Protein AF-A0A9P8D095-F1 (afdb_monomer_lite)

Sequence (592 aa):
MMIQHQRFQLGGRVEEIEIETNTSSGKQYVLLRDVQDVFPTAARFERDGRPVRFQSDEQGHRLEPWRVSCFPDSTLQIIPARQPMPITSKSPLNNGPPSPIQQQHTLAASPMSIGEDWRDYLLQRGIRGLILVLVLSMTLMANHGISAWLWYSNAYTMVACFWKVVTMTLFVLSVVWFLMLVALFVEVVWFLWASTLVELPTLTFHNALLPLSIFSALHGIKMSMAYRKAIEQAAEQSLKGGAAAKPPRTPWGQALLSVLVMSLGGGFTTSMLLGMPPSWLGSNVVVPTYVLSFVLVHHTILYDILNDLVPPAVLDSVLIVADSSLRALSIAKLGVDGSRMRFAADSHVSSGGVSEPWFAMLFLGMVAGSGGGMWADLLKLKSHQWTFSTPSFVHTATYDMKAAFLSAFFYAASTSPQLYQLLRGDSDLDASSGKVGLLELQDAKAMTMLVMCTLMLGQRAEQTVLRLTGLDGGSVAWGKSSAFKQSTRVSKKNDDTNAQELKAMSKIDQDDEKVYHPLRRRGRQTEEPTEDEEEQEDEEEEEEEEPVKKSTRGRKKGSGKKLGSPTPSPSVSADVPLIRSTRQRRPARQEL

Foldseek 3Di:
DDFAWAWEDEPRDIDTFTWDADPPPRFIWDFVVSVCVVVVQFDWKDWPNHTFDWDDDPVRHADPVTITGGDRPTYIYGDGDPDPPPPDDDDDDDDDDDDDDDDDDDPDDDPDPDDDPVVVVCCVVVVVVVVVVVVVLVVVCVVVVVVVVVPDPDPVVVVVVVVVSVVVVVVVVVVVVVVVVVVVCCVVVLVVQLVVLLCQQQDFPDVPPGSARPLLLLLLLVLLLVLVVLLVVQQVVVVVVVPPDDSDDQDLVLSLVLSCLLSQQLQCVLCVVLVHHRVVVVDPRNSVSNSVSNCCCPVHCNVVCCPPVPPPLVSVLVSLLSLLLQLLVQLQVRQQVVQQVSVVVVCPDDDPDDDRPLVSSLVSQLSNQCRSVQVCQQQVSSYSDGDGDDRLCVVPNDLSSVLSSVLSLQLCCQQPPNNVCVVVVDPPDDPPPPDGGNDDSSSSSSVSSVSSSCSSV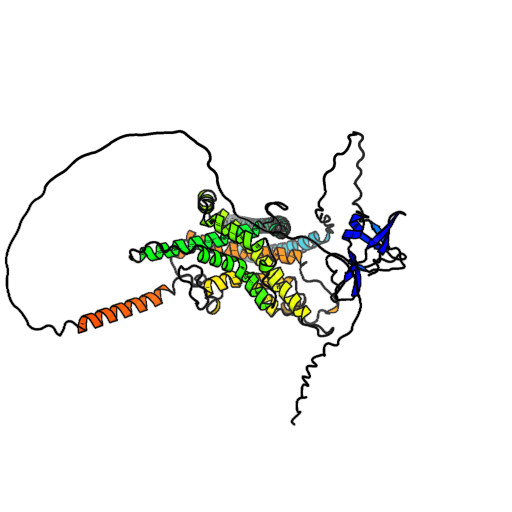VVVVVVVCCVVVVVVPDCPPPHPSPPPPPPVVVVVVVVVVVVVVVVVVVVVVPPPDDDDDDDDDDDDDDDDDDDDDDDDDDDDDDDDDDDDDDDDDDDDDDDDDDDDDDDDDDDDDDDDDDPDDDDDDDDDDDDD

Radius of gyration: 38.52 Å; chains: 1; bounding box: 120×124×110 Å

Secondary structure (DSSP, 8-state):
-PPPEEEEEETTEEEEEEPEE-TTT--EEEEHHHHHHH-TTEEEEEETTEEEPBPB-TTSPBPSSPEEEP-TT-EEEEEE--PPPP----------------------PPP----THHHHHHHHHHHHHHHHHHHHHHHHHHHHHHHHHTT---HHHHHHHHHHHHHHHHHHHHHHHHHHHHHHHHHHHHHHHHHHHHHGGG-EEETTTEEEEHHHHHHHHHHHHHHHHHHHHHHHHHHHTT---PPP---HHHHHHHHHHHHHHHHHHHHHHTTPPPGGGG-TTHHHHHHHHHHHHHHSTHHHHHHHHS-HHHHHHHHHHHHHHHHHHHIIIIIIIHHHHHHHHH----SS-PPP-HHHHHHHHHHHHHHHHHHHHHTTTTSSS------GGGTS--HHHHHHHHHHHHHHHHH-HHHHHHHHT---S-GGG----SS-HHHHHHHHHHHHHHHHHHHHHHHHHHHHTTGGGS--TTS--SSSTTHHHHHHHHHHHHHHHHHHHTTTTTSS------------------------------------------------------------------------PPPPPP--

pLDDT: mean 75.75, std 22.41, range [30.28, 98.44]

Structure (mmCIF, N/CA/C/O backbone):
data_AF-A0A9P8D095-F1
#
_entry.id   AF-A0A9P8D095-F1
#
loop_
_atom_site.group_PDB
_atom_site.id
_atom_site.type_symbol
_atom_site.label_atom_id
_atom_site.label_alt_id
_atom_site.label_comp_id
_atom_site.label_asym_id
_atom_site.label_entity_id
_atom_site.label_seq_id
_atom_site.pdbx_PDB_ins_code
_atom_site.Cartn_x
_atom_site.Cartn_y
_atom_site.Cartn_z
_atom_site.occupancy
_atom_site.B_iso_or_equiv
_atom_site.auth_seq_id
_atom_site.auth_comp_id
_atom_site.auth_asym_id
_atom_site.auth_atom_id
_atom_site.pdbx_PDB_model_num
ATOM 1 N N . MET A 1 1 ? 28.827 -40.966 -7.462 1.00 70.75 1 MET A N 1
ATOM 2 C CA . MET A 1 1 ? 29.004 -39.753 -8.287 1.00 70.75 1 MET A CA 1
ATOM 3 C C . MET A 1 1 ? 30.436 -39.295 -8.104 1.00 70.75 1 MET A C 1
ATOM 5 O O . MET A 1 1 ? 30.883 -39.277 -6.965 1.00 70.75 1 MET A O 1
ATOM 9 N N . MET A 1 2 ? 31.173 -39.030 -9.185 1.00 84.06 2 MET A N 1
ATOM 10 C CA . MET A 1 2 ? 32.476 -38.369 -9.061 1.00 84.06 2 MET A CA 1
ATOM 11 C C . MET A 1 2 ? 32.216 -36.897 -8.747 1.00 84.06 2 MET A C 1
ATOM 13 O O . MET A 1 2 ? 31.457 -36.257 -9.472 1.00 84.06 2 MET A O 1
ATOM 17 N N . ILE A 1 3 ? 32.795 -36.401 -7.657 1.00 91.56 3 ILE A N 1
ATOM 18 C CA . ILE A 1 3 ? 32.733 -34.984 -7.296 1.00 91.56 3 ILE A CA 1
ATOM 19 C C . ILE A 1 3 ? 33.602 -34.230 -8.303 1.00 91.56 3 ILE A C 1
ATOM 21 O O . ILE A 1 3 ? 34.781 -34.551 -8.468 1.00 91.56 3 ILE A O 1
ATOM 25 N N . GLN A 1 4 ? 33.005 -33.284 -9.022 1.00 96.75 4 GLN A N 1
ATOM 26 C CA . GLN A 1 4 ? 33.714 -32.433 -9.974 1.00 96.75 4 GLN A CA 1
ATOM 27 C C . GLN A 1 4 ? 34.019 -31.087 -9.319 1.00 96.75 4 GLN A C 1
ATOM 29 O O . GLN A 1 4 ? 33.228 -30.596 -8.515 1.00 96.75 4 GLN A O 1
ATOM 34 N N . HIS A 1 5 ? 35.149 -30.486 -9.692 1.00 97.81 5 HIS A N 1
ATOM 35 C CA . HIS A 1 5 ? 35.571 -29.184 -9.183 1.00 97.81 5 HIS A CA 1
ATOM 36 C C . HIS A 1 5 ? 35.877 -28.214 -10.328 1.00 97.81 5 HIS A C 1
ATOM 38 O O . HIS A 1 5 ? 36.340 -28.620 -11.394 1.00 97.81 5 HIS A O 1
ATOM 44 N N . GLN A 1 6 ? 35.632 -26.928 -10.091 1.00 98.19 6 GLN A N 1
ATOM 45 C CA . GLN A 1 6 ? 35.961 -25.817 -10.979 1.00 98.19 6 GLN A CA 1
ATOM 46 C C . GLN A 1 6 ? 37.154 -25.046 -10.408 1.00 98.19 6 GLN A C 1
ATOM 48 O O . GLN A 1 6 ? 37.150 -24.667 -9.237 1.00 98.19 6 GLN A O 1
ATOM 53 N N . ARG A 1 7 ? 38.157 -24.758 -11.244 1.00 98.38 7 ARG A N 1
ATOM 54 C CA . ARG A 1 7 ? 39.330 -23.958 -10.858 1.00 98.38 7 ARG A CA 1
ATOM 55 C C . ARG A 1 7 ? 39.041 -22.464 -10.937 1.00 98.38 7 ARG A C 1
ATOM 57 O O . ARG A 1 7 ? 38.568 -21.984 -11.972 1.00 98.38 7 ARG A O 1
ATOM 64 N N . PHE A 1 8 ? 39.402 -21.736 -9.886 1.00 98.44 8 PHE A N 1
ATOM 65 C CA . PHE A 1 8 ? 39.363 -20.276 -9.808 1.00 98.44 8 PHE A CA 1
ATOM 66 C C . PHE A 1 8 ? 40.749 -19.717 -9.477 1.00 98.44 8 PHE A C 1
ATOM 68 O O . PHE A 1 8 ? 41.471 -20.307 -8.677 1.00 98.44 8 PHE A O 1
ATOM 75 N N . GLN A 1 9 ? 41.124 -18.581 -10.072 1.00 98.25 9 GLN A N 1
ATOM 76 C CA . GLN A 1 9 ? 42.434 -17.957 -9.873 1.00 98.25 9 GLN A CA 1
ATOM 77 C C . GLN A 1 9 ? 42.339 -16.469 -9.530 1.00 98.25 9 GLN A C 1
ATOM 79 O O . GLN A 1 9 ? 41.703 -15.700 -10.249 1.00 98.25 9 GLN A O 1
ATOM 84 N N . LEU A 1 10 ? 43.054 -16.037 -8.489 1.00 97.50 10 LEU A N 1
ATOM 85 C CA . LEU A 1 10 ? 43.225 -14.627 -8.122 1.00 97.50 10 LEU A CA 1
ATOM 86 C C . LEU A 1 10 ? 44.676 -14.366 -7.706 1.00 97.50 10 LEU A C 1
ATOM 88 O O . LEU A 1 10 ? 45.178 -14.992 -6.777 1.00 97.50 10 LEU A O 1
ATOM 92 N N . GLY A 1 11 ? 45.361 -13.438 -8.381 1.00 94.38 11 GLY A N 1
ATOM 93 C CA . GLY A 1 11 ? 46.716 -13.019 -7.990 1.00 94.38 11 GLY A CA 1
ATOM 94 C C . GLY A 1 11 ? 47.750 -14.155 -7.936 1.00 94.38 11 GLY A C 1
ATOM 95 O O . GLY A 1 11 ? 48.615 -14.149 -7.070 1.00 94.38 11 GLY A O 1
ATOM 96 N N . GLY A 1 12 ? 47.635 -15.158 -8.813 1.00 95.00 12 GLY A N 1
ATOM 97 C CA . GLY A 1 12 ? 48.525 -16.326 -8.849 1.00 95.00 12 GLY A CA 1
ATOM 98 C C . GLY A 1 12 ? 48.097 -17.495 -7.954 1.00 95.00 12 GLY A C 1
ATOM 99 O O . GLY A 1 12 ? 48.547 -18.613 -8.187 1.00 95.00 12 GLY A O 1
ATOM 100 N N . ARG A 1 13 ? 47.179 -17.286 -7.001 1.00 97.69 13 ARG A N 1
ATOM 101 C CA . ARG A 1 13 ? 46.578 -18.361 -6.199 1.00 97.69 13 ARG A CA 1
ATOM 102 C C . ARG A 1 13 ? 45.468 -19.048 -6.992 1.00 97.69 13 ARG A C 1
ATOM 104 O O . ARG A 1 13 ? 44.594 -18.351 -7.504 1.00 97.69 13 ARG A O 1
ATOM 111 N N . VAL A 1 14 ? 45.503 -20.378 -7.077 1.00 98.19 14 VAL A N 1
ATOM 112 C CA . VAL A 1 14 ? 44.489 -21.215 -7.743 1.00 98.19 14 VAL A CA 1
ATOM 113 C C . VAL A 1 14 ? 43.837 -22.121 -6.704 1.00 98.19 14 VAL A C 1
ATOM 115 O O . VAL A 1 14 ? 44.554 -22.759 -5.941 1.00 98.19 14 VAL A O 1
ATOM 118 N N . GLU A 1 15 ? 42.508 -22.179 -6.684 1.00 98.31 15 GLU A N 1
ATOM 119 C CA . GLU A 1 15 ? 41.729 -23.039 -5.783 1.00 98.31 15 GLU A CA 1
ATOM 120 C C . GLU A 1 15 ? 40.637 -23.774 -6.570 1.00 98.31 15 GLU A C 1
ATOM 122 O O . GLU A 1 15 ? 40.131 -23.268 -7.578 1.00 98.31 15 GLU A O 1
ATOM 127 N N . GLU A 1 16 ? 40.288 -24.975 -6.116 1.00 98.12 16 GLU A N 1
ATOM 128 C CA . GLU A 1 16 ? 39.264 -25.837 -6.710 1.00 98.12 16 GLU A CA 1
ATOM 129 C C . GLU A 1 16 ? 38.005 -25.824 -5.834 1.00 98.12 16 GLU A C 1
ATOM 131 O O . GLU A 1 16 ? 38.077 -26.087 -4.637 1.00 98.12 16 GLU A O 1
ATOM 136 N N . ILE A 1 17 ? 36.852 -25.498 -6.424 1.00 97.81 17 ILE A N 1
ATOM 137 C CA . ILE A 1 17 ? 35.567 -25.372 -5.717 1.00 97.81 17 ILE A CA 1
ATOM 138 C C . ILE A 1 17 ? 34.575 -26.380 -6.296 1.00 97.81 17 ILE A C 1
ATOM 140 O O . ILE A 1 17 ? 34.523 -26.560 -7.514 1.00 97.81 17 ILE A O 1
ATOM 144 N N . GLU A 1 18 ? 33.824 -27.058 -5.427 1.00 97.75 18 GLU A N 1
ATOM 145 C CA . GLU A 1 18 ? 32.871 -28.108 -5.804 1.00 97.75 18 GLU A CA 1
ATOM 146 C C . GLU A 1 18 ? 31.779 -27.579 -6.749 1.00 97.75 18 GLU A C 1
ATOM 148 O O . GLU A 1 18 ? 31.277 -26.462 -6.609 1.00 97.75 18 GLU A O 1
ATOM 153 N N . ILE A 1 19 ? 31.437 -28.388 -7.752 1.00 97.62 19 ILE A N 1
ATOM 154 C CA . ILE A 1 19 ? 30.410 -28.071 -8.744 1.00 97.62 19 ILE A CA 1
ATOM 155 C C . ILE A 1 19 ? 29.076 -28.676 -8.311 1.00 97.62 19 ILE A C 1
ATOM 157 O O . ILE A 1 19 ? 28.938 -29.894 -8.183 1.00 97.62 19 ILE A O 1
ATOM 161 N N . GLU A 1 20 ? 28.049 -27.836 -8.210 1.00 96.81 20 GLU A N 1
ATOM 162 C CA . GLU A 1 20 ? 26.674 -28.282 -8.027 1.00 96.81 20 GLU A CA 1
ATOM 163 C C . GLU A 1 20 ? 26.006 -28.566 -9.378 1.00 96.81 20 GLU A C 1
ATOM 165 O O . GLU A 1 20 ? 26.212 -27.868 -10.375 1.00 96.81 20 GLU A O 1
ATOM 170 N N . THR A 1 21 ? 25.156 -29.593 -9.424 1.00 96.06 21 THR A N 1
ATOM 171 C CA . THR A 1 21 ? 24.338 -29.896 -10.605 1.00 96.06 21 THR A CA 1
ATOM 172 C C . THR A 1 21 ? 22.884 -29.584 -10.304 1.00 96.06 21 THR A C 1
ATOM 174 O O . THR A 1 21 ? 22.290 -30.159 -9.393 1.00 96.06 21 THR A O 1
ATOM 177 N N . ASN A 1 22 ? 22.284 -28.696 -11.095 1.00 92.31 22 ASN A N 1
ATOM 178 C CA . ASN A 1 22 ? 20.862 -28.423 -10.985 1.00 92.31 22 ASN A CA 1
ATOM 179 C C . ASN A 1 22 ? 20.070 -29.676 -11.387 1.00 92.31 22 ASN A C 1
ATOM 181 O O . ASN A 1 22 ? 20.106 -30.088 -12.547 1.00 92.31 22 ASN A O 1
ATOM 185 N N . THR A 1 23 ? 19.326 -30.254 -10.446 1.00 91.62 23 THR A N 1
ATOM 186 C CA . THR A 1 23 ? 18.571 -31.498 -10.649 1.00 91.62 23 THR A CA 1
ATOM 187 C C . THR A 1 23 ? 17.523 -31.402 -11.756 1.00 91.62 23 THR A C 1
ATOM 189 O O . THR A 1 23 ? 17.232 -32.412 -12.389 1.00 91.62 23 THR A O 1
ATOM 192 N N . SER A 1 24 ? 16.975 -30.212 -12.029 1.00 88.44 24 SER A N 1
ATOM 193 C CA . SER A 1 24 ? 15.930 -30.039 -13.044 1.00 88.44 24 SER A CA 1
ATOM 194 C C . SER A 1 24 ? 16.473 -29.829 -14.457 1.00 88.44 24 SER A C 1
ATOM 196 O O . SER A 1 24 ? 15.887 -30.323 -15.414 1.00 88.44 24 SER A O 1
ATOM 198 N N . SER A 1 25 ? 17.589 -29.110 -14.604 1.00 90.00 25 SER A N 1
ATOM 199 C CA . SER A 1 25 ? 18.147 -28.757 -15.922 1.00 90.00 25 SER A CA 1
ATOM 200 C C . SER A 1 25 ? 19.382 -29.564 -16.315 1.00 90.00 25 SER A C 1
ATOM 202 O O . SER A 1 25 ? 19.835 -29.457 -17.452 1.00 90.00 25 SER A O 1
ATOM 204 N N . GLY A 1 26 ? 19.975 -30.311 -15.379 1.00 94.50 26 GLY A N 1
ATOM 205 C CA . GLY A 1 26 ? 21.267 -30.976 -15.561 1.00 94.50 26 GLY A CA 1
ATOM 206 C C . GLY A 1 26 ? 22.445 -30.010 -15.732 1.00 94.50 26 GLY A C 1
ATOM 207 O O . GLY A 1 26 ? 23.571 -30.451 -15.947 1.00 94.50 26 GLY A O 1
ATOM 208 N N . LYS A 1 27 ? 22.215 -28.691 -15.649 1.00 95.06 27 LYS A N 1
ATOM 209 C CA . LYS A 1 27 ? 23.263 -27.679 -15.792 1.00 95.06 27 LYS A CA 1
ATOM 210 C C . LYS A 1 27 ? 24.110 -27.620 -14.529 1.00 95.06 27 LYS A C 1
ATOM 212 O O . LYS A 1 27 ? 23.587 -27.536 -13.417 1.00 95.06 27 LYS A O 1
ATOM 217 N N . GLN A 1 28 ? 25.416 -27.605 -14.736 1.00 97.44 28 GLN A N 1
ATOM 218 C CA . GLN A 1 28 ? 26.417 -27.482 -13.689 1.00 97.44 28 GLN A CA 1
ATOM 219 C C . GLN A 1 28 ? 26.731 -26.015 -13.392 1.00 97.44 28 GLN A C 1
ATOM 221 O O . GLN A 1 28 ? 26.826 -25.190 -14.310 1.00 97.44 28 GLN A O 1
ATOM 226 N N . TYR A 1 29 ? 26.879 -25.683 -12.114 1.00 97.81 29 TYR A N 1
ATOM 227 C CA . TYR A 1 29 ? 27.182 -24.332 -11.661 1.00 97.81 29 TYR A CA 1
ATOM 228 C C . TYR A 1 29 ? 27.986 -24.328 -10.356 1.00 97.81 29 TYR A C 1
ATOM 230 O O . TYR A 1 29 ? 28.042 -25.323 -9.643 1.00 97.81 29 TYR A O 1
ATOM 238 N N . VAL A 1 30 ? 28.581 -23.177 -10.045 1.00 97.88 30 VAL A N 1
ATOM 239 C CA . VAL A 1 30 ? 29.201 -22.879 -8.745 1.00 97.88 30 VAL A CA 1
ATOM 240 C C . VAL A 1 30 ? 28.504 -21.654 -8.160 1.00 97.88 30 VAL A C 1
ATOM 242 O O . VAL A 1 30 ? 28.246 -20.685 -8.888 1.00 97.88 30 VAL A O 1
ATOM 245 N N . LEU A 1 31 ? 28.147 -21.681 -6.876 1.00 97.94 31 LEU A N 1
ATOM 246 C CA . LEU A 1 31 ? 27.541 -20.525 -6.217 1.00 97.94 31 LEU A CA 1
ATOM 247 C C . LEU A 1 31 ? 28.602 -19.452 -5.978 1.00 97.94 31 LEU A C 1
ATOM 249 O O . LEU A 1 31 ? 29.709 -19.746 -5.538 1.00 97.94 31 LEU A O 1
ATOM 253 N N . LEU A 1 32 ? 28.257 -18.181 -6.212 1.00 97.44 32 LEU A N 1
ATOM 254 C CA . LEU A 1 32 ? 29.179 -17.077 -5.926 1.00 97.44 32 LEU A CA 1
ATOM 255 C C . LEU A 1 32 ? 29.631 -17.079 -4.458 1.00 97.44 32 LEU A C 1
ATOM 257 O O . LEU A 1 32 ? 30.779 -16.747 -4.184 1.00 97.44 32 LEU A O 1
ATOM 261 N N . ARG A 1 33 ? 28.744 -17.460 -3.533 1.00 97.44 33 ARG A N 1
ATOM 262 C CA . ARG A 1 33 ? 29.049 -17.509 -2.102 1.00 97.44 33 ARG A CA 1
ATOM 263 C C . ARG A 1 33 ? 30.204 -18.464 -1.800 1.00 97.44 33 ARG A C 1
ATOM 265 O O . ARG A 1 33 ? 31.138 -18.054 -1.127 1.00 97.44 33 ARG A O 1
ATOM 272 N N . ASP A 1 34 ? 30.195 -19.659 -2.380 1.00 97.69 34 ASP A N 1
ATOM 273 C CA . ASP A 1 34 ? 31.256 -20.651 -2.167 1.00 97.69 34 ASP A CA 1
ATOM 274 C C . ASP A 1 34 ? 32.597 -20.148 -2.724 1.00 97.69 34 ASP A C 1
ATOM 276 O O . ASP A 1 34 ? 33.656 -20.365 -2.139 1.00 97.69 34 ASP A O 1
ATOM 280 N N . VAL A 1 35 ? 32.558 -19.382 -3.824 1.00 97.94 35 VAL A N 1
ATOM 281 C CA . VAL A 1 35 ? 33.748 -18.690 -4.341 1.00 97.94 35 VAL A CA 1
ATOM 282 C C . VAL A 1 35 ? 34.215 -17.576 -3.410 1.00 97.94 35 VAL A C 1
ATOM 284 O O . VAL A 1 35 ? 35.419 -17.403 -3.231 1.00 97.94 35 VAL A O 1
ATOM 287 N N . GLN A 1 36 ? 33.291 -16.830 -2.805 1.00 97.44 36 GLN A N 1
ATOM 288 C CA . GLN A 1 36 ? 33.597 -15.762 -1.853 1.00 97.44 36 GLN A CA 1
ATOM 289 C C . GLN A 1 36 ? 34.130 -16.290 -0.517 1.00 97.44 36 GLN A C 1
ATOM 291 O O . GLN A 1 36 ? 34.958 -15.625 0.099 1.00 97.44 36 GLN A O 1
ATOM 296 N N . ASP A 1 37 ? 33.744 -17.495 -0.106 1.00 97.06 37 ASP A N 1
ATOM 297 C CA . ASP A 1 37 ? 34.281 -18.132 1.098 1.00 97.06 37 ASP A CA 1
ATOM 298 C C . ASP A 1 37 ? 35.790 -18.429 0.955 1.00 97.06 37 ASP A C 1
ATOM 300 O O . ASP A 1 37 ? 36.544 -18.326 1.924 1.00 97.06 37 ASP A O 1
ATOM 304 N N . VAL A 1 38 ? 36.260 -18.714 -0.267 1.00 97.88 38 VAL A N 1
ATOM 305 C CA . VAL A 1 38 ? 37.688 -18.928 -0.580 1.00 97.88 38 VAL A CA 1
ATOM 306 C C . VAL A 1 38 ? 38.396 -17.627 -0.987 1.00 97.88 38 VAL A C 1
ATOM 308 O O . VAL A 1 38 ? 39.544 -17.377 -0.603 1.00 97.88 38 VAL A O 1
ATOM 311 N N . PHE A 1 39 ? 37.709 -16.775 -1.750 1.00 97.25 39 PHE A N 1
ATOM 312 C CA . PHE A 1 39 ? 38.194 -15.495 -2.262 1.00 97.25 39 PHE A CA 1
ATOM 313 C C . PHE A 1 39 ? 37.211 -14.367 -1.904 1.00 97.25 39 PHE A C 1
ATOM 315 O O . PHE A 1 39 ? 36.403 -13.969 -2.746 1.00 97.25 39 PHE A O 1
ATOM 322 N N . PRO A 1 40 ? 37.304 -13.768 -0.701 1.00 96.69 40 PRO A N 1
ATOM 323 C CA . PRO A 1 40 ? 36.311 -12.806 -0.199 1.00 96.69 40 PRO A CA 1
ATOM 324 C C . PRO A 1 40 ? 36.078 -11.575 -1.079 1.00 96.69 40 PRO A C 1
ATOM 326 O O . PRO A 1 40 ? 35.037 -10.929 -1.005 1.00 96.69 40 PRO A O 1
ATOM 329 N N . THR A 1 41 ? 37.043 -11.230 -1.929 1.00 96.62 41 THR A N 1
ATOM 330 C CA . THR A 1 41 ? 36.938 -10.096 -2.850 1.00 96.62 41 THR A CA 1
ATOM 331 C C . THR A 1 41 ? 36.291 -10.455 -4.188 1.00 96.62 41 THR A C 1
ATOM 333 O O . THR A 1 41 ? 36.092 -9.556 -5.003 1.00 96.62 41 THR A O 1
ATOM 336 N N . ALA A 1 42 ? 35.950 -11.722 -4.446 1.00 96.88 42 ALA A N 1
ATOM 337 C CA . ALA A 1 42 ? 35.396 -12.168 -5.720 1.00 96.88 42 ALA A CA 1
ATOM 338 C C . ALA A 1 42 ? 34.051 -11.494 -6.030 1.00 96.88 42 ALA A C 1
ATOM 340 O O . ALA A 1 42 ? 33.096 -11.574 -5.255 1.00 96.88 42 ALA A O 1
ATOM 341 N N . ALA A 1 43 ? 33.969 -10.840 -7.191 1.00 95.94 43 ALA A N 1
ATOM 342 C CA . ALA A 1 43 ? 32.752 -10.158 -7.635 1.00 95.94 43 ALA A CA 1
ATOM 343 C C . ALA A 1 43 ? 32.380 -10.455 -9.088 1.00 95.94 43 ALA A C 1
ATOM 345 O O . ALA A 1 43 ? 31.196 -10.508 -9.428 1.00 95.94 43 ALA A O 1
ATOM 346 N N . ARG A 1 44 ? 33.374 -10.618 -9.966 1.00 96.62 44 ARG A N 1
ATOM 347 C CA . ARG A 1 44 ? 33.177 -10.990 -11.372 1.00 96.62 44 ARG A CA 1
ATOM 348 C C . ARG A 1 44 ? 34.229 -12.012 -11.785 1.00 96.62 44 ARG A C 1
ATOM 350 O O . ARG A 1 44 ? 35.247 -12.161 -11.114 1.00 96.62 44 ARG A O 1
ATOM 357 N N . PHE A 1 45 ? 33.977 -12.688 -12.898 1.00 97.81 45 PHE A N 1
ATOM 358 C CA . PHE A 1 45 ? 34.830 -13.757 -13.401 1.00 97.81 45 PHE A CA 1
ATOM 359 C C . PHE A 1 45 ? 35.153 -13.521 -14.869 1.00 97.81 45 PHE A C 1
ATOM 361 O O . PHE A 1 45 ? 34.298 -13.057 -15.625 1.00 97.81 45 PHE A O 1
ATOM 368 N N . GLU A 1 46 ? 36.365 -13.867 -15.270 1.00 98.00 46 GLU A N 1
ATOM 369 C CA . GLU A 1 46 ? 36.831 -13.868 -16.650 1.00 98.00 46 GLU A CA 1
ATOM 370 C C . GLU A 1 46 ? 37.337 -15.255 -17.040 1.00 98.00 46 GLU A C 1
ATOM 372 O O . GLU A 1 46 ? 37.877 -15.999 -16.224 1.00 98.00 46 GLU A O 1
ATOM 377 N N . ARG A 1 47 ? 37.159 -15.606 -18.310 1.00 97.50 47 ARG A N 1
ATOM 378 C CA . ARG A 1 47 ? 37.716 -16.803 -18.937 1.00 97.50 47 ARG A CA 1
ATOM 379 C C . ARG A 1 47 ? 38.376 -16.375 -20.236 1.00 97.50 47 ARG A C 1
ATOM 381 O O . ARG A 1 47 ? 37.704 -15.774 -21.073 1.00 97.50 47 ARG A O 1
ATOM 388 N N . ASP A 1 48 ? 39.670 -16.640 -20.380 1.00 96.19 48 ASP A N 1
ATOM 389 C CA . ASP A 1 48 ? 40.464 -16.251 -21.556 1.00 96.19 48 ASP A CA 1
ATOM 390 C C . ASP A 1 48 ? 40.312 -14.754 -21.909 1.00 96.19 48 ASP A C 1
ATOM 392 O O . ASP A 1 48 ? 40.103 -14.376 -23.063 1.00 96.19 48 ASP A O 1
ATOM 396 N N . GLY A 1 49 ? 40.322 -13.893 -20.882 1.00 94.81 49 GLY A N 1
ATOM 397 C CA . GLY A 1 49 ? 40.141 -12.441 -21.018 1.00 94.81 49 GLY A CA 1
ATOM 398 C C . GLY A 1 49 ? 38.718 -11.985 -21.374 1.00 94.81 49 GLY A C 1
ATOM 399 O O . GLY A 1 49 ? 38.519 -10.823 -21.724 1.00 94.81 49 GLY A O 1
ATOM 400 N N . ARG A 1 50 ? 37.712 -12.872 -21.324 1.00 96.25 50 ARG A N 1
ATOM 401 C CA . ARG A 1 50 ? 36.300 -12.535 -21.579 1.00 96.25 50 ARG A CA 1
ATOM 402 C C . ARG A 1 50 ? 35.459 -12.656 -20.307 1.00 96.25 50 ARG A C 1
ATOM 404 O O . ARG A 1 50 ? 35.550 -13.681 -19.632 1.00 96.25 50 ARG A O 1
ATOM 411 N N . PRO A 1 51 ? 34.580 -11.685 -19.997 1.00 96.38 51 PRO A N 1
ATOM 412 C CA . PRO A 1 51 ? 33.756 -11.739 -18.795 1.00 96.38 51 PRO A CA 1
ATOM 413 C C . PRO A 1 51 ? 32.732 -12.878 -18.872 1.00 96.38 51 PRO A C 1
ATOM 415 O O . PRO A 1 51 ? 31.964 -12.990 -19.832 1.00 96.38 51 PRO A O 1
ATOM 418 N N . VAL A 1 52 ? 32.685 -13.697 -17.826 1.00 97.38 52 VAL A N 1
ATOM 419 C CA . VAL A 1 52 ? 31.683 -14.746 -17.635 1.00 97.38 52 VAL A CA 1
ATOM 420 C C . VAL A 1 52 ? 30.451 -14.126 -16.981 1.00 97.38 52 VAL A C 1
ATOM 422 O O . VAL A 1 52 ? 30.527 -13.501 -15.922 1.00 97.38 52 VAL A O 1
ATOM 425 N N . ARG A 1 53 ? 29.292 -14.284 -17.623 1.00 96.56 53 ARG A N 1
ATOM 426 C CA . ARG A 1 53 ? 28.010 -13.819 -17.080 1.00 96.56 53 ARG A CA 1
ATOM 427 C C . ARG A 1 53 ? 27.482 -14.812 -16.044 1.00 96.56 53 ARG A C 1
ATOM 429 O O . ARG A 1 53 ? 27.621 -16.023 -16.215 1.00 96.56 53 ARG A O 1
ATOM 436 N N . PHE A 1 54 ? 26.827 -14.293 -15.009 1.00 97.69 54 PHE A N 1
ATOM 437 C CA . PHE A 1 54 ? 26.018 -15.118 -14.112 1.00 97.69 54 PHE A CA 1
ATOM 438 C C . PHE A 1 54 ? 24.880 -15.782 -14.888 1.00 97.69 54 PHE A C 1
ATOM 440 O O . PHE A 1 54 ? 24.353 -15.203 -15.845 1.00 97.69 54 PHE A O 1
ATOM 447 N N . GLN A 1 55 ? 24.500 -16.989 -14.472 1.00 96.50 55 GLN A N 1
ATOM 448 C CA . GLN A 1 55 ? 23.356 -17.670 -15.059 1.00 96.50 55 GLN A CA 1
ATOM 449 C C . GLN A 1 55 ? 22.108 -16.809 -14.893 1.00 96.50 55 GLN A C 1
ATOM 451 O O . GLN A 1 55 ? 21.856 -16.230 -13.834 1.00 96.50 55 GLN A O 1
ATOM 456 N N . SER A 1 56 ? 21.363 -16.708 -15.982 1.00 95.25 56 SER A N 1
ATOM 457 C CA . SER A 1 56 ? 20.091 -16.009 -16.031 1.00 95.25 56 SER A CA 1
ATOM 458 C C . SER A 1 56 ? 19.003 -17.003 -16.418 1.00 95.25 56 SER A C 1
ATOM 460 O O . SER A 1 56 ? 19.299 -18.026 -17.045 1.00 95.25 56 SER A O 1
ATOM 462 N N . ASP A 1 57 ? 17.777 -16.733 -15.996 1.00 92.06 57 ASP A N 1
ATOM 463 C CA . ASP A 1 57 ? 16.601 -17.460 -16.454 1.00 92.06 57 ASP A CA 1
ATOM 464 C C . ASP A 1 57 ? 16.324 -17.184 -17.945 1.00 92.06 57 ASP A C 1
ATOM 466 O O . ASP A 1 57 ? 17.053 -16.452 -18.624 1.00 92.06 57 ASP A O 1
ATOM 470 N N . GLU A 1 58 ? 15.278 -17.812 -18.479 1.00 90.56 58 GLU A N 1
ATOM 471 C CA . GLU A 1 58 ? 14.862 -17.637 -19.877 1.00 90.56 58 GLU A CA 1
ATOM 472 C C . GLU A 1 58 ? 14.428 -16.192 -20.180 1.00 90.56 58 GLU A C 1
ATOM 474 O O . GLU A 1 58 ? 14.458 -15.759 -21.329 1.00 90.56 58 GLU A O 1
ATOM 479 N N . GLN A 1 59 ? 14.081 -15.431 -19.142 1.00 83.19 59 GLN A N 1
ATOM 480 C CA . G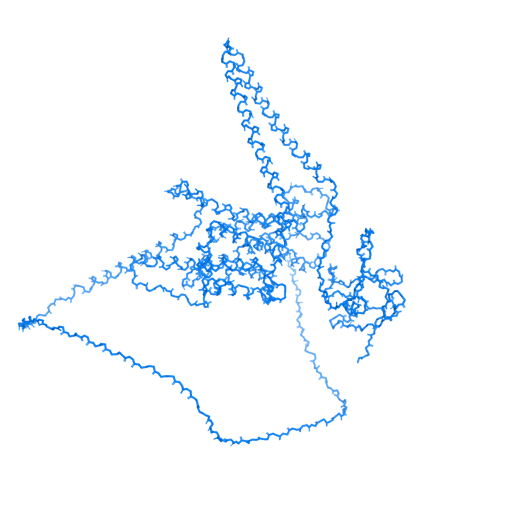LN A 1 59 ? 13.680 -14.031 -19.183 1.00 83.19 59 GLN A CA 1
ATOM 481 C C . GLN A 1 59 ? 14.877 -13.065 -19.095 1.00 83.19 59 GLN A C 1
ATOM 483 O O . GLN A 1 59 ? 14.703 -11.854 -19.222 1.00 83.19 59 GLN A O 1
ATOM 488 N N . GLY A 1 60 ? 16.100 -13.574 -18.909 1.00 89.12 60 GLY A N 1
ATOM 489 C CA . GLY A 1 60 ? 17.314 -12.768 -18.793 1.00 89.12 60 GLY A CA 1
ATOM 490 C C . GLY A 1 60 ? 17.548 -12.162 -17.405 1.00 89.12 60 GLY A C 1
ATOM 491 O O . GLY A 1 60 ? 18.489 -11.380 -17.238 1.00 89.12 60 GLY A O 1
ATOM 492 N N . HIS A 1 61 ? 16.757 -12.528 -16.396 1.00 82.56 61 HIS A N 1
ATOM 493 C CA . HIS A 1 61 ? 17.016 -12.158 -15.010 1.00 82.56 61 HIS A CA 1
ATOM 494 C C . HIS A 1 61 ? 18.061 -13.082 -14.401 1.00 82.56 61 HIS A C 1
ATOM 496 O O . HIS A 1 61 ? 18.052 -14.293 -14.606 1.00 82.56 61 HIS A O 1
ATOM 502 N N . ARG A 1 62 ? 18.971 -12.518 -13.607 1.00 91.44 62 ARG A N 1
ATOM 503 C CA . ARG A 1 62 ? 19.988 -13.310 -12.910 1.00 91.44 62 ARG A CA 1
ATOM 504 C C . ARG A 1 62 ? 19.318 -14.224 -11.890 1.00 91.44 62 ARG A C 1
ATOM 506 O O . ARG A 1 62 ? 18.514 -13.763 -11.088 1.00 91.44 62 ARG A O 1
ATOM 513 N N . LEU A 1 63 ? 19.690 -15.500 -11.899 1.00 91.44 63 LEU A N 1
ATOM 514 C CA . LEU A 1 63 ? 19.200 -16.462 -10.917 1.00 91.44 63 LEU A CA 1
ATOM 515 C C . LEU A 1 63 ? 19.799 -16.150 -9.540 1.00 91.44 63 LEU A C 1
ATOM 517 O O . LEU A 1 63 ? 21.015 -15.994 -9.427 1.00 91.44 63 LEU A O 1
ATOM 521 N N . GLU A 1 64 ? 18.961 -16.098 -8.502 1.00 89.88 64 GLU A N 1
ATOM 522 C CA . GLU A 1 64 ? 19.389 -16.006 -7.101 1.00 89.88 64 GLU A CA 1
ATOM 523 C C . GLU A 1 64 ? 19.255 -17.373 -6.398 1.00 89.88 64 GLU A C 1
ATOM 525 O O . GLU A 1 64 ? 18.259 -18.074 -6.610 1.00 89.88 64 GLU A O 1
ATOM 530 N N . PRO A 1 65 ? 20.248 -17.807 -5.592 1.00 91.88 65 PRO A N 1
ATOM 531 C CA . PRO A 1 65 ? 21.567 -17.187 -5.382 1.00 91.88 65 PRO A CA 1
ATOM 532 C C . PRO A 1 65 ? 22.403 -17.153 -6.673 1.00 91.88 65 PRO A C 1
ATOM 534 O O . PRO A 1 65 ? 22.230 -18.025 -7.522 1.00 91.88 65 PRO A O 1
ATOM 537 N N . TRP A 1 66 ? 23.278 -16.148 -6.837 1.00 94.94 66 TRP A N 1
ATOM 538 C CA . TRP A 1 66 ? 24.035 -15.937 -8.083 1.00 94.94 66 TRP A CA 1
ATOM 539 C C . TRP A 1 66 ? 24.922 -17.137 -8.417 1.00 94.94 66 TRP A C 1
ATOM 541 O O . TRP A 1 66 ? 25.741 -17.569 -7.603 1.00 94.94 66 TRP A O 1
ATOM 551 N N . ARG A 1 67 ? 24.767 -17.650 -9.641 1.00 97.56 67 ARG A N 1
ATOM 552 C CA . ARG A 1 67 ? 25.413 -18.887 -10.105 1.00 97.56 67 ARG A CA 1
ATOM 553 C C . ARG A 1 67 ? 26.358 -18.602 -11.259 1.00 97.56 67 ARG A C 1
ATOM 555 O O . ARG A 1 67 ? 25.984 -17.925 -12.220 1.00 97.56 67 ARG A O 1
ATOM 562 N N . VAL A 1 68 ? 27.566 -19.140 -11.185 1.00 97.75 68 VAL A N 1
ATOM 563 C CA . VAL A 1 68 ? 28.572 -19.087 -12.249 1.00 97.75 68 VAL A CA 1
ATOM 564 C C . VAL A 1 68 ? 28.503 -20.396 -13.028 1.00 97.75 68 VAL A C 1
ATOM 566 O O . VAL A 1 68 ? 28.437 -21.466 -12.430 1.00 97.75 68 VAL A O 1
ATOM 569 N N . SER A 1 69 ? 28.483 -20.329 -14.360 1.00 97.62 69 SER A N 1
ATOM 570 C CA . SER A 1 69 ? 28.486 -21.547 -15.185 1.00 97.62 69 SER A CA 1
ATOM 571 C C . SER A 1 69 ? 29.819 -22.287 -15.071 1.00 97.62 69 SER A C 1
ATOM 573 O O . SER A 1 69 ? 30.865 -21.649 -14.973 1.00 97.62 69 SER A O 1
ATOM 575 N N . CYS A 1 70 ? 29.770 -23.619 -15.105 1.00 97.44 70 CYS A N 1
ATOM 576 C CA . CYS A 1 70 ? 30.951 -24.474 -15.020 1.00 97.44 70 CYS A CA 1
ATOM 577 C C . CYS A 1 70 ? 31.668 -24.637 -16.376 1.00 97.44 70 CYS A C 1
ATOM 579 O O . CYS A 1 70 ? 31.025 -24.776 -17.418 1.00 97.44 70 CYS A O 1
ATOM 581 N N . PHE A 1 71 ? 33.002 -24.658 -16.344 1.00 97.50 71 PHE A N 1
ATOM 582 C CA . PHE A 1 71 ? 33.925 -24.848 -17.463 1.00 97.50 71 PHE A CA 1
ATOM 583 C C . PHE A 1 71 ? 35.065 -25.797 -17.030 1.00 97.50 71 PHE A C 1
ATOM 585 O O . PHE A 1 71 ? 36.110 -25.325 -16.577 1.00 97.50 71 PHE A O 1
ATOM 592 N N . PRO A 1 72 ? 34.882 -27.125 -17.158 1.00 91.56 72 PRO A N 1
ATOM 593 C CA . PRO A 1 72 ? 35.733 -28.131 -16.507 1.00 91.56 72 PRO A CA 1
ATOM 594 C C . PRO A 1 72 ? 37.217 -28.053 -16.897 1.00 91.56 72 PRO A C 1
ATOM 596 O O . PRO A 1 72 ? 38.083 -28.347 -16.079 1.00 91.56 72 PRO A O 1
ATOM 599 N N . ASP A 1 73 ? 37.516 -27.590 -18.111 1.00 96.00 73 ASP A N 1
ATOM 600 C CA . ASP A 1 73 ? 38.883 -27.515 -18.643 1.00 96.00 73 ASP A CA 1
ATOM 601 C C . ASP A 1 73 ? 39.488 -26.103 -18.572 1.00 96.00 73 ASP A C 1
ATOM 603 O O . ASP A 1 73 ? 40.533 -25.833 -19.163 1.00 96.00 73 ASP A O 1
ATOM 607 N N . SER A 1 74 ? 38.824 -25.159 -17.900 1.00 97.31 74 SER A N 1
ATOM 608 C CA . SER A 1 74 ? 39.248 -23.758 -17.844 1.00 97.31 74 SER A CA 1
ATOM 609 C C . SER A 1 74 ? 39.422 -23.284 -16.408 1.00 97.31 74 SER A C 1
ATOM 611 O O . SER A 1 74 ? 38.641 -23.634 -15.531 1.00 97.31 74 SER A O 1
ATOM 613 N N . THR A 1 75 ? 40.404 -22.416 -16.176 1.00 98.12 75 THR A N 1
ATOM 614 C CA . THR A 1 75 ? 40.545 -21.692 -14.908 1.00 98.12 75 THR A CA 1
ATOM 615 C C . THR A 1 75 ? 39.848 -20.342 -15.030 1.00 98.12 75 THR A C 1
ATOM 617 O O . THR A 1 75 ? 40.172 -19.558 -15.921 1.00 98.12 75 THR A O 1
ATOM 620 N N . LEU A 1 76 ? 38.889 -20.060 -14.147 1.00 98.25 76 LEU A N 1
ATOM 621 C CA . LEU A 1 76 ? 38.201 -18.770 -14.118 1.00 98.25 76 LEU A CA 1
ATOM 622 C C . LEU A 1 76 ? 39.024 -17.747 -13.334 1.00 98.25 76 LEU A C 1
ATOM 624 O O . LEU A 1 76 ? 39.292 -17.928 -12.147 1.00 98.25 76 LEU A O 1
ATOM 628 N N . GLN A 1 77 ? 39.407 -16.652 -13.983 1.00 98.38 77 GLN A N 1
ATOM 629 C CA . GLN A 1 77 ? 40.123 -15.559 -13.344 1.00 98.38 77 GLN A CA 1
ATOM 630 C C . GLN A 1 77 ? 39.143 -14.669 -12.579 1.00 98.38 77 GLN A C 1
ATOM 632 O O . GLN A 1 77 ? 38.141 -14.202 -13.120 1.00 98.38 77 GLN A O 1
ATOM 637 N N . ILE A 1 78 ? 39.415 -14.441 -11.300 1.00 97.94 78 ILE A N 1
ATOM 638 C CA . ILE A 1 78 ? 38.582 -13.611 -10.437 1.00 97.94 78 ILE A CA 1
ATOM 639 C C . ILE A 1 78 ? 38.953 -12.148 -10.654 1.00 97.94 78 ILE A C 1
ATOM 641 O O . ILE A 1 78 ? 40.110 -11.753 -10.503 1.00 97.94 78 ILE A O 1
ATOM 645 N N . ILE A 1 79 ? 37.945 -11.327 -10.934 1.00 97.06 79 ILE A N 1
ATOM 646 C CA . ILE A 1 79 ? 38.051 -9.875 -10.862 1.00 97.06 79 ILE A CA 1
ATOM 647 C C . ILE A 1 79 ? 37.538 -9.454 -9.480 1.00 97.06 79 ILE A C 1
ATOM 649 O O . ILE A 1 79 ? 36.339 -9.620 -9.196 1.00 97.06 79 ILE A O 1
ATOM 653 N N . PRO A 1 80 ? 38.407 -8.911 -8.612 1.00 95.88 80 PRO A N 1
ATOM 654 C CA . PRO A 1 80 ? 37.980 -8.463 -7.302 1.00 95.88 80 PRO A CA 1
ATOM 655 C C . PRO A 1 80 ? 37.009 -7.283 -7.427 1.00 95.88 80 PRO A C 1
ATOM 657 O O . PRO A 1 80 ? 37.128 -6.457 -8.340 1.00 95.88 80 PRO A O 1
ATOM 660 N N . ALA A 1 81 ? 36.053 -7.171 -6.501 1.00 92.25 81 ALA A N 1
ATOM 661 C CA . ALA A 1 81 ? 35.294 -5.939 -6.328 1.00 92.25 81 ALA A CA 1
ATOM 662 C C . ALA A 1 81 ? 36.296 -4.789 -6.191 1.00 92.25 81 ALA A C 1
ATOM 664 O O . ALA A 1 81 ? 37.222 -4.873 -5.381 1.00 92.25 81 ALA A O 1
ATOM 665 N N . ARG A 1 82 ? 36.136 -3.724 -6.987 1.00 85.44 82 ARG A N 1
ATOM 666 C CA . ARG A 1 82 ? 36.926 -2.507 -6.786 1.00 85.44 82 ARG A CA 1
ATOM 667 C C . ARG A 1 82 ? 36.661 -2.048 -5.358 1.00 85.44 82 ARG A C 1
ATOM 669 O O . ARG A 1 82 ? 35.564 -1.572 -5.073 1.00 85.44 82 ARG A O 1
ATOM 676 N N . GLN A 1 83 ? 37.637 -2.221 -4.469 1.00 71.19 83 GLN A N 1
ATOM 677 C CA . GLN A 1 83 ? 37.576 -1.570 -3.173 1.00 71.19 83 GLN A CA 1
ATOM 678 C C . GLN A 1 83 ? 37.506 -0.066 -3.459 1.00 71.19 83 GLN A C 1
ATOM 680 O O . GLN A 1 83 ? 38.304 0.419 -4.272 1.00 71.19 83 GLN A O 1
ATOM 685 N N . PRO A 1 84 ? 36.536 0.669 -2.890 1.00 64.94 84 PRO A N 1
ATOM 686 C CA . PRO A 1 84 ? 36.547 2.118 -2.980 1.00 64.94 84 PRO A CA 1
ATOM 687 C C . PRO A 1 84 ? 37.909 2.579 -2.463 1.00 64.94 84 PRO A C 1
ATOM 689 O O . PRO A 1 84 ? 38.281 2.265 -1.333 1.00 64.94 84 PRO A O 1
ATOM 692 N N . MET A 1 85 ? 38.691 3.219 -3.336 1.00 52.59 85 MET A N 1
ATOM 693 C CA . MET A 1 85 ? 40.033 3.681 -2.998 1.00 52.59 85 MET A CA 1
ATOM 694 C C . MET A 1 85 ? 39.931 4.523 -1.722 1.00 52.59 85 MET A C 1
ATOM 696 O O . MET A 1 85 ? 39.176 5.500 -1.722 1.00 52.59 85 MET A O 1
ATOM 700 N N . PRO A 1 86 ? 40.635 4.167 -0.635 1.00 49.88 86 PRO A N 1
ATOM 701 C CA . PRO A 1 86 ? 40.681 5.026 0.531 1.00 49.88 86 PRO A CA 1
ATOM 702 C C . PRO A 1 86 ? 41.289 6.361 0.096 1.00 49.88 86 PRO A C 1
ATOM 704 O O . PRO A 1 86 ? 42.383 6.409 -0.465 1.00 49.88 86 PRO A O 1
ATOM 707 N N . ILE A 1 87 ? 40.549 7.450 0.302 1.00 46.47 87 ILE A N 1
ATOM 708 C CA . ILE A 1 87 ? 41.041 8.809 0.085 1.00 46.47 87 ILE A CA 1
ATOM 709 C C . ILE A 1 87 ? 42.084 9.065 1.176 1.00 46.47 87 ILE A C 1
ATOM 711 O O . ILE A 1 87 ? 41.753 9.409 2.307 1.00 46.47 87 ILE A O 1
ATOM 715 N N . THR A 1 88 ? 43.356 8.825 0.866 1.00 44.69 88 THR A N 1
ATOM 716 C CA . THR A 1 88 ? 44.452 8.978 1.824 1.00 44.69 88 THR A CA 1
ATOM 717 C C . THR A 1 88 ? 44.827 10.455 1.970 1.00 44.69 88 THR A C 1
ATOM 719 O O . THR A 1 88 ? 45.722 10.956 1.288 1.00 44.69 88 THR A O 1
ATOM 722 N N . SER A 1 89 ? 44.175 11.171 2.890 1.00 41.09 89 SER A N 1
ATOM 723 C CA . SER A 1 89 ? 44.747 12.387 3.480 1.00 41.09 89 SER A CA 1
ATOM 724 C C . SER A 1 89 ? 45.845 11.978 4.467 1.00 41.09 89 SER A C 1
ATOM 726 O O . SER A 1 89 ? 45.579 11.305 5.462 1.00 41.09 89 SER A O 1
ATOM 728 N N . LYS A 1 90 ? 47.094 12.349 4.182 1.00 42.88 90 LYS A N 1
ATOM 729 C CA . LYS A 1 90 ? 48.256 12.067 5.037 1.00 42.88 90 LYS A CA 1
ATOM 730 C C . LYS A 1 90 ? 48.148 12.792 6.390 1.00 42.88 90 LYS A C 1
ATOM 732 O O . LYS A 1 90 ? 48.068 14.017 6.412 1.00 42.88 90 LYS A O 1
ATOM 737 N N . SER A 1 91 ? 48.261 12.057 7.498 1.00 33.12 91 SER A N 1
ATOM 738 C CA . SER A 1 91 ? 48.938 12.476 8.745 1.00 33.12 91 SER A CA 1
ATOM 739 C C . SER A 1 91 ? 49.267 11.247 9.618 1.00 33.12 91 SER A C 1
ATOM 741 O O . SER A 1 91 ? 48.622 10.213 9.445 1.00 33.12 91 SER A O 1
ATOM 743 N N . PRO A 1 92 ? 50.316 11.297 10.467 1.00 50.66 92 PRO A N 1
ATOM 744 C CA . PRO A 1 92 ? 51.078 10.107 10.845 1.00 50.66 92 PRO A CA 1
ATOM 745 C C . PRO A 1 92 ? 50.741 9.505 12.223 1.00 50.66 92 PRO A C 1
ATOM 747 O O . PRO A 1 92 ? 50.413 10.219 13.162 1.00 50.66 92 PRO A O 1
ATOM 750 N N . LEU A 1 93 ? 50.967 8.184 12.293 1.00 47.06 93 LEU A N 1
ATOM 751 C CA . LEU A 1 93 ? 51.257 7.302 13.439 1.00 47.06 93 LEU A CA 1
ATOM 752 C C . LEU A 1 93 ? 50.292 7.267 14.642 1.00 47.06 93 LEU A C 1
ATOM 754 O O . LEU A 1 93 ? 50.325 8.148 15.492 1.00 47.06 93 LEU A O 1
ATOM 758 N N . ASN A 1 94 ? 49.653 6.106 14.851 1.00 36.69 94 ASN A N 1
ATOM 759 C CA . ASN A 1 94 ? 49.842 5.359 16.103 1.00 36.69 94 ASN A CA 1
ATOM 760 C C . ASN A 1 94 ? 49.505 3.860 15.947 1.00 36.69 94 ASN A C 1
ATOM 762 O O . ASN A 1 94 ? 48.537 3.504 15.279 1.00 36.69 94 ASN A O 1
ATOM 766 N N . ASN A 1 95 ? 50.322 2.997 16.557 1.00 51.50 95 ASN A N 1
ATOM 767 C CA . ASN A 1 95 ? 50.266 1.533 16.466 1.00 51.50 95 ASN A CA 1
ATOM 768 C C . ASN A 1 95 ? 49.452 0.922 17.623 1.00 51.50 95 ASN A C 1
ATOM 770 O O . ASN A 1 95 ? 49.709 1.238 18.782 1.00 51.50 95 ASN A O 1
ATOM 774 N N . GLY A 1 96 ? 48.559 -0.029 17.322 1.00 39.12 96 GLY A N 1
ATOM 775 C CA . GLY A 1 96 ? 47.910 -0.919 18.297 1.00 39.12 96 GLY A CA 1
ATOM 776 C C . GLY A 1 96 ? 47.286 -2.157 17.616 1.00 39.12 96 GLY A C 1
ATOM 777 O O . GLY A 1 96 ? 46.822 -2.025 16.483 1.00 39.12 96 GLY A O 1
ATOM 778 N N . PRO A 1 97 ? 47.312 -3.360 18.234 1.00 51.25 97 PRO A N 1
ATOM 779 C CA . PRO A 1 97 ? 47.011 -4.636 17.566 1.00 51.25 97 PRO A CA 1
ATOM 780 C C . PRO A 1 97 ? 45.506 -4.993 17.566 1.00 51.25 97 PRO A C 1
ATOM 782 O O . PRO A 1 97 ? 44.775 -4.534 18.446 1.00 51.25 97 PRO A O 1
ATOM 785 N N . PRO A 1 98 ? 45.017 -5.829 16.623 1.00 45.28 98 PRO A N 1
ATOM 786 C CA . PRO A 1 98 ? 43.585 -6.052 16.435 1.00 45.28 98 PRO A CA 1
ATOM 787 C C . PRO A 1 98 ? 43.050 -7.258 17.226 1.00 45.28 98 PRO A C 1
ATOM 789 O O . PRO A 1 98 ? 43.708 -8.289 17.350 1.00 45.28 98 PRO A O 1
ATOM 792 N N . SER A 1 99 ? 41.807 -7.141 17.698 1.00 33.75 99 SER A N 1
ATOM 793 C CA . SER A 1 99 ? 40.936 -8.263 18.085 1.00 33.75 99 SER A CA 1
ATOM 794 C C . SER A 1 99 ? 39.746 -8.364 17.112 1.00 33.75 99 SER A C 1
ATOM 796 O O . SER A 1 99 ? 39.425 -7.370 16.457 1.00 33.75 99 SER A O 1
ATOM 798 N N . PRO A 1 100 ? 39.105 -9.542 16.967 1.00 46.47 100 PRO A N 1
ATOM 799 C CA . PRO A 1 100 ? 38.327 -9.884 15.779 1.00 46.47 100 PRO A CA 1
ATOM 800 C C . PRO A 1 100 ? 36.815 -9.701 15.979 1.00 46.47 100 PRO A C 1
ATOM 802 O O . PRO A 1 100 ? 36.234 -10.320 16.866 1.00 46.47 100 PRO A O 1
ATOM 805 N N . ILE A 1 101 ? 36.159 -8.918 15.111 1.00 34.59 101 ILE A N 1
ATOM 806 C CA . ILE A 1 101 ? 34.693 -8.901 14.957 1.00 34.59 101 ILE A CA 1
ATOM 807 C C . ILE A 1 101 ? 34.320 -8.797 13.466 1.00 34.59 101 ILE A C 1
ATOM 809 O O . ILE A 1 101 ? 34.505 -7.770 12.821 1.00 34.59 101 ILE A O 1
ATOM 813 N N . GLN A 1 102 ? 33.841 -9.925 12.937 1.00 37.28 102 GLN A N 1
ATOM 814 C CA . GLN A 1 102 ? 32.558 -10.120 12.243 1.00 37.28 102 GLN A CA 1
ATOM 815 C C . GLN A 1 102 ? 31.949 -8.899 11.509 1.00 37.28 102 GLN A C 1
ATOM 817 O O . GLN A 1 102 ? 31.396 -8.000 12.135 1.00 37.28 102 GLN A O 1
ATOM 822 N N . GLN A 1 103 ? 31.952 -8.914 10.168 1.00 32.72 103 GLN A N 1
ATOM 823 C CA . GLN A 1 103 ? 31.240 -7.930 9.337 1.00 32.72 103 GLN A CA 1
ATOM 824 C C . GLN A 1 103 ? 30.123 -8.586 8.510 1.00 32.72 103 GLN A C 1
ATOM 826 O O . GLN A 1 103 ? 30.371 -9.414 7.637 1.00 32.72 103 GLN A O 1
ATOM 831 N N . GLN A 1 104 ? 28.882 -8.179 8.797 1.00 35.91 104 GLN A N 1
ATOM 832 C CA . GLN A 1 104 ? 27.722 -8.287 7.910 1.00 35.91 104 GLN A CA 1
ATOM 833 C C . GLN A 1 104 ? 27.768 -7.135 6.895 1.00 35.91 104 GLN A C 1
ATOM 835 O O . GLN A 1 104 ? 28.006 -5.986 7.262 1.00 35.91 104 GLN A O 1
ATOM 840 N N . HIS A 1 105 ? 27.533 -7.445 5.620 1.00 34.88 105 HIS A N 1
ATOM 841 C CA . HIS A 1 105 ? 27.521 -6.477 4.527 1.00 34.88 105 HIS A CA 1
ATOM 842 C C . HIS A 1 105 ? 26.267 -5.590 4.558 1.00 34.88 105 HIS A C 1
ATOM 844 O O . HIS A 1 105 ? 25.164 -6.040 4.252 1.00 34.88 105 HIS A O 1
ATOM 850 N N . THR A 1 106 ? 26.458 -4.305 4.850 1.00 31.83 106 THR A N 1
ATOM 851 C CA . THR A 1 106 ? 25.542 -3.214 4.500 1.00 31.83 106 THR A CA 1
ATOM 852 C C . THR A 1 106 ? 25.752 -2.859 3.023 1.00 31.83 106 THR A C 1
ATOM 854 O O . THR A 1 106 ? 26.872 -2.559 2.608 1.00 31.83 106 THR A O 1
ATOM 857 N N . LEU A 1 107 ? 24.692 -2.895 2.211 1.00 36.41 107 LEU A N 1
ATOM 858 C CA . LEU A 1 107 ? 24.700 -2.366 0.843 1.00 36.41 107 LEU A CA 1
ATOM 859 C C . LEU A 1 107 ? 24.781 -0.835 0.909 1.00 36.41 107 LEU A C 1
ATOM 861 O O . LEU A 1 107 ? 23.776 -0.164 1.125 1.00 36.41 107 LEU A O 1
ATOM 865 N N . ALA A 1 108 ? 25.982 -0.282 0.750 1.00 30.72 108 ALA A N 1
ATOM 866 C CA . ALA A 1 108 ? 26.176 1.151 0.573 1.00 30.72 108 ALA A CA 1
ATOM 867 C C . ALA A 1 108 ? 25.730 1.554 -0.842 1.00 30.72 108 ALA A C 1
ATOM 869 O O . ALA A 1 108 ? 26.343 1.149 -1.833 1.00 30.72 108 ALA A O 1
ATOM 870 N N . ALA A 1 109 ? 24.660 2.343 -0.935 1.00 34.78 109 ALA A N 1
ATOM 871 C CA . ALA A 1 109 ? 24.288 3.041 -2.157 1.00 34.78 109 ALA A CA 1
ATOM 872 C C . ALA A 1 109 ? 25.412 4.018 -2.552 1.00 34.78 109 ALA A C 1
ATOM 874 O O . ALA A 1 109 ? 25.914 4.774 -1.718 1.00 34.78 109 ALA A O 1
ATOM 875 N N . SER A 1 110 ? 25.837 3.986 -3.819 1.00 30.28 110 SER A N 1
ATOM 876 C CA . SER A 1 110 ? 26.784 4.972 -4.349 1.00 30.28 110 SER A CA 1
ATOM 877 C C . SER A 1 110 ? 26.178 6.379 -4.285 1.00 30.28 110 SER A C 1
ATOM 879 O O . SER A 1 110 ? 25.016 6.540 -4.659 1.00 30.28 110 SER A O 1
ATOM 881 N N . PRO A 1 111 ? 26.947 7.409 -3.883 1.00 36.25 111 PRO A N 1
ATOM 882 C CA . PRO A 1 111 ? 26.493 8.787 -3.981 1.00 36.25 111 PRO A CA 1
ATOM 883 C C . PRO A 1 111 ? 26.225 9.132 -5.449 1.00 36.25 111 PRO A C 1
ATOM 885 O O . PRO A 1 111 ? 27.079 8.993 -6.326 1.00 36.25 111 PRO A O 1
ATOM 888 N N . MET A 1 112 ? 24.985 9.540 -5.680 1.00 36.22 112 MET A N 1
ATOM 889 C CA . MET A 1 112 ? 24.397 9.966 -6.939 1.00 36.22 112 MET A CA 1
ATOM 890 C C . MET A 1 112 ? 25.224 11.123 -7.532 1.00 36.22 112 MET A C 1
ATOM 892 O O . MET A 1 112 ? 25.232 12.232 -7.003 1.00 36.22 112 MET A O 1
ATOM 896 N N . SER A 1 113 ? 25.935 10.878 -8.635 1.00 38.53 113 SER A N 1
ATOM 897 C CA . SER A 1 113 ? 26.515 11.939 -9.470 1.00 38.53 113 SER A CA 1
ATOM 898 C C . SER A 1 113 ? 25.394 12.547 -10.316 1.00 38.53 113 SER A C 1
ATOM 900 O O . SER A 1 113 ? 25.218 12.188 -11.479 1.00 38.53 113 SER A O 1
ATOM 902 N N . ILE A 1 114 ? 24.596 13.424 -9.706 1.00 46.38 114 ILE A N 1
ATOM 903 C CA . ILE A 1 114 ? 23.529 14.171 -10.380 1.00 46.38 114 ILE A CA 1
ATOM 904 C C . ILE A 1 114 ? 24.175 15.312 -11.170 1.00 46.38 114 ILE A C 1
ATOM 906 O O . ILE A 1 114 ? 24.646 16.289 -10.591 1.00 46.38 114 ILE A O 1
ATOM 910 N N . GLY A 1 115 ? 24.210 15.155 -12.494 1.00 41.47 115 GLY A N 1
ATOM 911 C CA . GLY A 1 115 ? 24.608 16.200 -13.433 1.00 41.47 115 GLY A CA 1
ATOM 912 C C . GLY A 1 115 ? 23.667 17.409 -13.393 1.00 41.47 115 GLY A C 1
ATOM 913 O O . GLY A 1 115 ? 22.490 17.303 -13.047 1.00 41.47 115 GLY A O 1
ATOM 914 N N . GLU A 1 116 ? 24.222 18.560 -13.748 1.00 48.75 116 GLU A N 1
ATOM 915 C CA . GLU A 1 116 ? 23.718 19.925 -13.547 1.00 48.75 116 GLU A CA 1
ATOM 916 C C . GLU A 1 116 ? 22.400 20.293 -14.280 1.00 48.75 116 GLU A C 1
ATOM 918 O O . GLU A 1 116 ? 21.877 21.384 -14.066 1.00 48.75 116 GLU A O 1
ATOM 923 N N . ASP A 1 117 ? 21.784 19.394 -15.056 1.00 59.78 117 ASP A N 1
ATOM 924 C CA . ASP A 1 117 ? 20.696 19.722 -16.004 1.00 59.78 117 ASP A CA 1
ATOM 925 C C . ASP A 1 117 ? 19.313 20.021 -15.386 1.00 59.78 117 ASP A C 1
ATOM 927 O O . ASP A 1 117 ? 18.479 20.709 -15.983 1.00 59.78 117 ASP A O 1
ATOM 931 N N . TRP A 1 118 ? 19.009 19.520 -14.187 1.00 59.84 118 TRP A N 1
ATOM 932 C CA . TRP A 1 118 ? 17.656 19.665 -13.623 1.00 59.84 118 TRP A CA 1
ATOM 933 C C . TRP A 1 118 ? 17.379 21.075 -13.081 1.00 59.84 118 TRP A C 1
ATOM 935 O O . TRP A 1 118 ? 16.232 21.532 -13.081 1.00 59.84 118 TRP A O 1
ATOM 945 N N . ARG A 1 119 ? 18.429 21.788 -12.655 1.00 55.28 119 ARG A N 1
ATOM 946 C CA . ARG A 1 119 ? 18.332 23.170 -12.163 1.00 55.28 119 ARG A CA 1
ATOM 947 C C . ARG A 1 119 ? 17.898 24.118 -13.275 1.00 55.28 119 ARG A C 1
ATOM 949 O O . ARG A 1 119 ? 17.026 24.956 -13.048 1.00 55.28 119 ARG A O 1
ATOM 956 N N . ASP A 1 120 ? 18.428 23.919 -14.476 1.00 62.31 120 ASP A N 1
ATOM 957 C CA . ASP A 1 120 ? 18.097 24.728 -15.648 1.00 62.31 120 ASP A CA 1
ATOM 958 C C . ASP A 1 120 ? 16.673 24.455 -16.139 1.00 62.31 120 ASP A C 1
ATOM 960 O O . ASP A 1 120 ? 15.940 25.385 -16.482 1.00 62.31 120 ASP A O 1
ATOM 964 N N . TYR A 1 121 ? 16.223 23.199 -16.072 1.00 55.72 121 TYR A N 1
ATOM 965 C CA . TYR A 1 121 ? 14.842 22.836 -16.394 1.00 55.72 121 TYR A CA 1
ATOM 966 C C . TYR A 1 121 ? 13.819 23.503 -15.453 1.00 55.72 121 TYR A C 1
ATOM 968 O O . TYR A 1 121 ? 12.776 23.996 -15.903 1.00 55.72 121 TYR A O 1
ATOM 976 N N . LEU A 1 122 ? 14.127 23.573 -14.152 1.00 51.56 122 LEU A N 1
ATOM 977 C CA . LEU A 1 122 ? 13.274 24.213 -13.145 1.00 51.56 122 LEU A CA 1
ATOM 978 C C . LEU A 1 122 ? 13.299 25.739 -13.232 1.00 51.56 122 LEU A C 1
ATOM 980 O O . LEU A 1 122 ? 12.232 26.361 -13.199 1.00 51.56 122 LEU A O 1
ATOM 984 N N . LEU A 1 123 ? 14.479 26.342 -13.422 1.00 63.41 123 LEU A N 1
ATOM 985 C CA . LEU A 1 123 ? 14.585 27.779 -13.673 1.00 63.41 123 LEU A CA 1
ATOM 986 C C . LEU A 1 123 ? 13.732 28.158 -14.885 1.00 63.41 123 LEU A C 1
ATOM 988 O O . LEU A 1 123 ? 12.951 29.105 -14.832 1.00 63.41 123 LEU A O 1
ATOM 992 N N . GLN A 1 124 ? 13.813 27.382 -15.965 1.00 68.50 124 GLN A N 1
ATOM 993 C CA . GLN A 1 124 ? 13.147 27.726 -17.211 1.00 68.50 124 GLN A CA 1
ATOM 994 C C . GLN A 1 124 ? 11.614 27.640 -17.121 1.00 68.5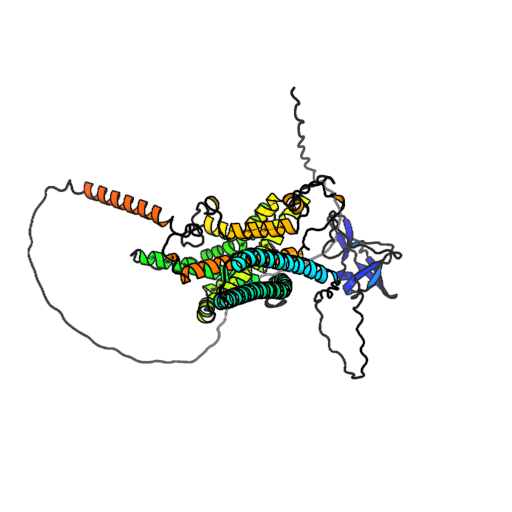0 124 GLN A C 1
ATOM 996 O O . GLN A 1 124 ? 10.927 28.494 -17.688 1.00 68.50 124 GLN A O 1
ATOM 1001 N N . ARG A 1 125 ? 11.045 26.657 -16.407 1.00 63.34 125 ARG A N 1
ATOM 1002 C CA . ARG A 1 125 ? 9.581 26.550 -16.245 1.00 63.34 125 ARG A CA 1
ATOM 1003 C C . ARG A 1 125 ? 9.023 27.490 -15.177 1.00 63.34 125 ARG A C 1
ATOM 1005 O O . ARG A 1 125 ? 7.991 28.115 -15.428 1.00 63.34 125 ARG A O 1
ATOM 1012 N N . GLY A 1 126 ? 9.717 27.653 -14.050 1.00 65.94 126 GLY A N 1
ATOM 1013 C CA . GLY A 1 126 ? 9.329 28.600 -13.001 1.00 65.94 126 GLY A CA 1
ATOM 1014 C C . GLY A 1 126 ? 9.337 30.051 -13.494 1.00 65.94 126 GLY A C 1
ATOM 1015 O O . GLY A 1 126 ? 8.364 30.780 -13.297 1.00 65.94 126 GLY A O 1
ATOM 1016 N N . ILE A 1 127 ? 10.379 30.451 -14.236 1.00 70.44 127 ILE A N 1
ATOM 1017 C CA . ILE A 1 127 ? 10.500 31.804 -14.806 1.00 70.44 127 ILE A CA 1
ATOM 1018 C C . ILE A 1 127 ? 9.411 32.069 -15.853 1.00 70.44 127 ILE A C 1
ATOM 1020 O O . ILE A 1 127 ? 8.819 33.146 -15.858 1.00 70.44 127 ILE A O 1
ATOM 1024 N N . ARG A 1 128 ? 9.078 31.094 -16.711 1.00 67.00 128 ARG A N 1
ATOM 1025 C CA . ARG A 1 128 ? 8.000 31.252 -17.708 1.00 67.00 128 ARG A CA 1
ATOM 1026 C C . ARG A 1 128 ? 6.626 31.446 -17.059 1.00 67.00 128 ARG A C 1
ATOM 1028 O O . ARG A 1 128 ? 5.858 32.283 -17.530 1.00 67.00 128 ARG A O 1
ATOM 1035 N N . GLY A 1 129 ? 6.336 30.723 -15.975 1.00 64.19 129 GLY A N 1
ATOM 1036 C CA . GLY A 1 129 ? 5.111 30.914 -15.192 1.00 64.19 129 GLY A CA 1
ATOM 1037 C C . GLY A 1 129 ? 5.039 32.302 -14.547 1.00 64.19 129 GLY A C 1
ATOM 1038 O O . GLY A 1 129 ? 4.020 32.983 -14.663 1.00 64.19 129 GLY A O 1
ATOM 1039 N N . LEU A 1 130 ? 6.144 32.762 -13.949 1.00 62.53 130 LEU A N 1
ATOM 1040 C CA . LEU A 1 130 ? 6.249 34.090 -13.337 1.00 62.53 130 LEU A CA 1
ATOM 1041 C C . LEU A 1 130 ? 6.050 35.220 -14.363 1.00 62.53 130 LEU A C 1
ATOM 1043 O O . LEU A 1 130 ? 5.300 36.161 -14.106 1.00 62.53 130 LEU A O 1
ATOM 1047 N N . ILE A 1 131 ? 6.680 35.113 -15.538 1.00 70.94 131 ILE A N 1
ATOM 1048 C CA . ILE A 1 131 ? 6.559 36.106 -16.616 1.00 70.94 131 ILE A CA 1
ATOM 1049 C C . ILE A 1 131 ? 5.106 36.214 -17.094 1.00 70.94 131 ILE A C 1
ATOM 1051 O O . ILE A 1 131 ? 4.606 37.323 -17.254 1.00 70.94 131 ILE A O 1
ATOM 1055 N N . LEU A 1 132 ? 4.398 35.093 -17.268 1.00 64.69 132 LEU A N 1
ATOM 1056 C CA . LEU A 1 132 ? 2.991 35.100 -17.689 1.00 64.69 132 LEU A CA 1
ATOM 1057 C C . LEU A 1 132 ? 2.077 35.803 -16.676 1.00 64.69 132 LEU A C 1
ATOM 1059 O O . LEU A 1 132 ? 1.233 36.606 -17.073 1.00 64.69 132 LEU A O 1
ATOM 1063 N N . VAL A 1 133 ? 2.270 35.553 -15.378 1.00 60.97 133 VAL A N 1
ATOM 1064 C CA . VAL A 1 133 ? 1.491 36.203 -14.309 1.00 60.97 133 VAL A CA 1
ATOM 1065 C C . VAL A 1 133 ? 1.784 37.705 -14.243 1.00 60.97 133 VAL A C 1
ATOM 1067 O O . VAL A 1 133 ? 0.856 38.506 -14.119 1.00 60.97 133 VAL A O 1
ATOM 1070 N N . LEU A 1 134 ? 3.053 38.105 -14.384 1.00 68.19 134 LEU A N 1
ATOM 1071 C CA . LEU A 1 134 ? 3.445 39.516 -14.408 1.00 68.19 134 LEU A CA 1
ATOM 1072 C C . LEU A 1 134 ? 2.883 40.247 -15.632 1.00 68.19 134 LEU A C 1
ATOM 1074 O O . LEU A 1 134 ? 2.330 41.334 -15.481 1.00 68.19 134 LEU A O 1
ATOM 1078 N N . VAL A 1 135 ? 2.951 39.646 -16.824 1.00 70.94 135 VAL A N 1
ATOM 1079 C CA . VAL A 1 135 ? 2.401 40.230 -18.059 1.00 70.94 135 VAL A CA 1
ATOM 1080 C C . VAL A 1 135 ? 0.881 40.374 -17.968 1.00 70.94 135 VAL A C 1
ATOM 1082 O O . VAL A 1 135 ? 0.352 41.437 -18.295 1.00 70.94 135 VAL A O 1
ATOM 1085 N N . LEU A 1 136 ? 0.167 39.361 -17.467 1.00 63.16 136 LEU A N 1
ATOM 1086 C CA . LEU A 1 136 ? -1.288 39.426 -17.300 1.00 63.16 136 LEU A CA 1
ATOM 1087 C C . LEU A 1 136 ? -1.691 40.517 -16.290 1.00 63.16 136 LEU A C 1
ATOM 1089 O O . LEU A 1 136 ? -2.604 41.299 -16.553 1.00 63.16 136 LEU A O 1
ATOM 1093 N N . SER A 1 137 ? -0.962 40.617 -15.174 1.00 60.50 137 SER A N 1
ATOM 1094 C CA . SER A 1 137 ? -1.166 41.650 -14.152 1.00 60.50 137 SER A CA 1
ATOM 1095 C C . SER A 1 137 ? -0.905 43.061 -14.694 1.00 60.50 137 SER A C 1
ATOM 1097 O O . SER A 1 137 ? -1.751 43.944 -14.549 1.00 60.50 137 SER A O 1
ATOM 1099 N N . MET A 1 138 ? 0.209 43.272 -15.407 1.00 69.00 138 MET A N 1
ATOM 1100 C CA . MET A 1 138 ? 0.523 44.562 -16.037 1.00 69.00 138 MET A CA 1
ATOM 1101 C C . MET A 1 138 ? -0.510 44.951 -17.101 1.00 69.00 138 MET A C 1
ATOM 1103 O O . MET A 1 138 ? -0.866 46.122 -17.205 1.00 69.00 138 MET A O 1
ATOM 1107 N N . THR A 1 139 ? -1.040 43.982 -17.852 1.00 70.94 139 THR A N 1
ATOM 1108 C CA . THR 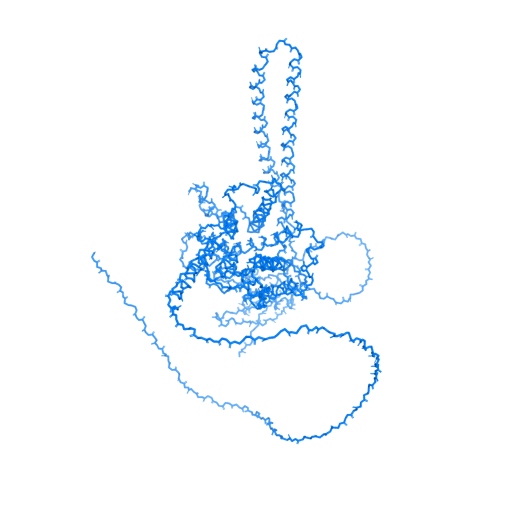A 1 139 ? -2.071 44.227 -18.874 1.00 70.94 139 THR A CA 1
ATOM 1109 C C . THR A 1 139 ? -3.400 44.643 -18.236 1.00 70.94 139 THR A C 1
ATOM 1111 O O . THR A 1 139 ? -4.025 45.604 -18.684 1.00 70.94 139 THR A O 1
ATOM 1114 N N . LEU A 1 140 ? -3.808 43.985 -17.145 1.00 63.38 140 LEU A N 1
ATOM 1115 C CA . LEU A 1 140 ? -5.002 44.357 -16.375 1.00 63.38 140 LEU A CA 1
ATOM 1116 C C . LEU A 1 140 ? -4.853 45.740 -15.722 1.00 63.38 140 LEU A C 1
ATOM 1118 O O . LEU A 1 140 ? -5.791 46.538 -15.747 1.00 63.38 140 LEU A O 1
ATOM 1122 N N . MET A 1 141 ? -3.663 46.052 -15.201 1.00 62.47 141 MET A N 1
ATOM 1123 C CA . MET A 1 141 ? -3.332 47.364 -14.640 1.00 62.47 141 MET A CA 1
ATOM 1124 C C . MET A 1 141 ? -3.354 48.474 -15.692 1.00 62.47 141 MET A C 1
ATOM 1126 O O . MET A 1 141 ? -3.910 49.540 -15.435 1.00 62.47 141 MET A O 1
ATOM 1130 N N . ALA A 1 142 ? -2.784 48.236 -16.876 1.00 69.19 142 ALA A N 1
ATOM 1131 C CA . ALA A 1 142 ? -2.787 49.203 -17.969 1.00 69.19 142 ALA A CA 1
ATOM 1132 C C . ALA A 1 142 ? -4.216 49.479 -18.457 1.00 69.19 142 ALA A C 1
ATOM 1134 O O . ALA A 1 142 ? -4.598 50.635 -18.636 1.00 69.19 142 ALA A O 1
ATOM 1135 N N . ASN A 1 143 ? -5.035 48.432 -18.589 1.00 68.00 143 ASN A N 1
ATOM 1136 C CA . ASN A 1 143 ? -6.406 48.564 -19.072 1.00 68.00 143 ASN A CA 1
ATOM 1137 C C . ASN A 1 143 ? -7.303 49.327 -18.075 1.00 68.00 143 ASN A C 1
ATOM 1139 O O . ASN A 1 143 ? -8.056 50.219 -18.465 1.00 68.00 143 ASN A O 1
ATOM 1143 N N . HIS A 1 144 ? -7.171 49.059 -16.770 1.00 63.03 144 HIS A N 1
ATOM 1144 C CA . HIS A 1 144 ? -7.908 49.805 -15.743 1.00 63.03 144 HIS A CA 1
ATOM 1145 C C . HIS A 1 144 ? -7.343 51.213 -15.494 1.00 63.03 144 HIS A C 1
ATOM 1147 O O . HIS A 1 144 ? -8.117 52.157 -15.321 1.00 63.03 144 HIS A O 1
ATOM 1153 N N . GLY A 1 145 ? -6.020 51.387 -15.526 1.00 61.84 145 GLY A N 1
ATOM 1154 C CA . GLY A 1 145 ? -5.352 52.668 -15.291 1.00 61.84 145 GLY A CA 1
ATOM 1155 C C . GLY A 1 145 ? -5.673 53.719 -16.353 1.00 61.84 145 GLY A C 1
ATOM 1156 O O . GLY A 1 145 ? -5.980 54.856 -16.004 1.00 61.84 145 GLY A O 1
ATOM 1157 N N . ILE A 1 146 ? -5.693 53.337 -17.636 1.00 63.47 146 ILE A N 1
ATOM 1158 C CA . ILE A 1 146 ? -6.005 54.259 -18.744 1.00 63.47 146 ILE A CA 1
ATOM 1159 C C . ILE A 1 146 ? -7.460 54.745 -18.663 1.00 63.47 146 ILE A C 1
ATOM 1161 O O . ILE A 1 146 ? -7.732 55.924 -18.886 1.00 63.47 146 ILE A O 1
ATOM 1165 N N . SER A 1 147 ? -8.391 53.869 -18.270 1.00 59.00 147 SER A N 1
ATOM 1166 C CA . SER A 1 147 ? -9.804 54.240 -18.116 1.00 59.00 147 SER A CA 1
ATOM 1167 C C . SER A 1 147 ? -10.052 55.201 -16.944 1.00 59.00 147 SER A C 1
ATOM 1169 O O . SER A 1 147 ? -10.869 56.111 -17.058 1.00 59.00 147 SER A O 1
ATOM 1171 N N . ALA A 1 148 ? -9.310 55.053 -15.841 1.00 57.56 148 ALA A N 1
ATOM 1172 C CA . ALA A 1 148 ? -9.444 55.907 -14.663 1.00 57.56 148 ALA A CA 1
ATOM 1173 C C . ALA A 1 148 ? -8.728 57.262 -14.825 1.00 57.56 148 ALA A C 1
ATOM 1175 O O . ALA A 1 148 ? -9.211 58.278 -14.328 1.00 57.56 148 ALA A O 1
ATOM 1176 N N . TRP A 1 149 ? -7.600 57.304 -15.540 1.00 60.97 149 TRP A N 1
ATOM 1177 C CA . TRP A 1 149 ? -6.789 58.518 -15.691 1.00 60.97 149 TRP A CA 1
ATOM 1178 C C . TRP A 1 149 ? -7.485 59.615 -16.514 1.00 60.97 149 TRP A C 1
ATOM 1180 O O . TRP A 1 149 ? -7.279 60.798 -16.261 1.00 60.97 149 TRP A O 1
ATOM 1190 N N . LEU A 1 150 ? -8.378 59.240 -17.435 1.00 63.41 150 LEU A N 1
ATOM 1191 C CA . LEU A 1 150 ? -9.145 60.185 -18.256 1.00 63.41 150 LEU A CA 1
ATOM 1192 C C . LEU A 1 150 ? -10.323 60.858 -17.521 1.00 63.41 150 LEU A C 1
ATOM 1194 O O . LEU A 1 150 ? -10.890 61.808 -18.053 1.00 63.41 150 LEU A O 1
ATOM 1198 N N . TRP A 1 151 ? -10.691 60.406 -16.313 1.00 63.69 151 TRP A N 1
ATOM 1199 C CA . TRP A 1 151 ? -11.914 60.853 -15.621 1.00 63.69 151 TRP A CA 1
ATOM 1200 C C . TRP A 1 151 ? -11.691 61.620 -14.308 1.00 63.69 151 TRP A C 1
ATOM 1202 O O . TRP A 1 151 ? -12.634 62.221 -13.795 1.00 63.69 151 TRP A O 1
ATOM 1212 N N . TYR A 1 152 ? -10.472 61.658 -13.760 1.00 60.44 152 TYR A N 1
ATOM 1213 C CA . TYR A 1 152 ? -10.206 62.307 -12.469 1.00 60.44 152 TYR A CA 1
ATOM 1214 C C . TYR A 1 152 ? -9.400 63.606 -12.612 1.00 60.44 152 TYR A C 1
ATOM 1216 O O . TYR A 1 152 ? -8.193 63.585 -12.827 1.00 60.44 152 TYR A O 1
ATOM 1224 N N . SER A 1 153 ? -10.059 64.750 -12.403 1.00 63.75 153 SER A N 1
ATOM 1225 C CA . SER A 1 153 ? -9.445 66.090 -12.396 1.00 63.75 153 SER A CA 1
ATOM 1226 C C . SER A 1 153 ? -8.866 66.518 -11.037 1.00 63.75 153 SER A C 1
ATOM 1228 O O . SER A 1 153 ? -8.249 67.577 -10.938 1.00 63.75 153 SER A O 1
ATOM 1230 N N . ASN A 1 154 ? -9.038 65.715 -9.979 1.00 78.88 154 ASN A N 1
ATOM 1231 C CA . ASN A 1 154 ? -8.600 66.055 -8.623 1.00 78.88 154 ASN A CA 1
ATOM 1232 C C . ASN A 1 154 ? -7.360 65.239 -8.199 1.00 78.88 154 ASN A C 1
ATOM 1234 O O . ASN A 1 154 ? -7.360 64.003 -8.208 1.00 78.88 154 ASN A O 1
ATOM 1238 N N . ALA A 1 155 ? -6.301 65.941 -7.788 1.00 76.50 155 ALA A N 1
ATOM 1239 C CA . ALA A 1 155 ? -5.026 65.354 -7.377 1.00 76.50 155 ALA A CA 1
ATOM 1240 C C . ALA A 1 155 ? -5.169 64.380 -6.191 1.00 76.50 155 ALA A C 1
ATOM 1242 O O . ALA A 1 155 ? -4.501 63.346 -6.158 1.00 76.50 155 ALA A O 1
ATOM 1243 N N . TYR A 1 156 ? -6.090 64.640 -5.256 1.00 76.62 156 TYR A N 1
ATOM 1244 C CA . TYR A 1 156 ? -6.304 63.768 -4.095 1.00 76.62 156 TYR A CA 1
ATOM 1245 C C . TYR A 1 156 ? -6.861 62.392 -4.478 1.00 76.62 156 TYR A C 1
ATOM 1247 O O . TYR A 1 156 ? -6.409 61.370 -3.959 1.00 76.62 156 TYR A O 1
ATOM 1255 N N . THR A 1 157 ? -7.799 62.340 -5.426 1.00 76.06 157 THR A N 1
ATOM 1256 C CA . THR A 1 157 ? -8.348 61.071 -5.928 1.00 76.06 157 THR A CA 1
ATOM 1257 C C . THR A 1 157 ? -7.316 60.263 -6.709 1.00 76.06 157 THR A C 1
ATOM 1259 O O . THR A 1 157 ? -7.315 59.035 -6.611 1.00 76.06 157 THR A O 1
ATOM 1262 N N . MET A 1 158 ? -6.388 60.931 -7.408 1.00 74.19 158 MET A N 1
ATOM 1263 C CA . MET A 1 158 ? -5.263 60.257 -8.061 1.00 74.19 158 MET A CA 1
ATOM 1264 C C . MET A 1 158 ? -4.305 59.628 -7.046 1.00 74.19 158 MET A C 1
ATOM 1266 O O . MET A 1 158 ? -3.959 58.458 -7.192 1.00 74.19 158 MET A O 1
ATOM 1270 N N . VAL A 1 159 ? -3.927 60.354 -5.989 1.00 77.50 159 VAL A N 1
ATOM 1271 C CA . VAL A 1 159 ? -3.030 59.826 -4.945 1.00 77.50 159 VAL A CA 1
ATOM 1272 C C . VAL A 1 159 ? -3.673 58.650 -4.197 1.00 77.50 159 VAL A C 1
ATOM 1274 O O . VAL A 1 159 ? -3.008 57.644 -3.946 1.00 77.50 159 VAL A O 1
ATOM 1277 N N . ALA A 1 160 ? -4.973 58.724 -3.892 1.00 74.44 160 ALA A N 1
ATOM 1278 C CA . ALA A 1 160 ? -5.698 57.632 -3.241 1.00 74.44 160 ALA A CA 1
ATOM 1279 C C . ALA A 1 160 ? -5.819 56.382 -4.135 1.00 74.44 160 ALA A C 1
ATOM 1281 O O . ALA A 1 160 ? -5.595 55.264 -3.665 1.00 74.44 160 ALA A O 1
ATOM 1282 N N . CYS A 1 161 ? -6.124 56.549 -5.429 1.00 73.69 161 CYS A N 1
ATOM 1283 C CA . CYS A 1 161 ? -6.145 55.433 -6.379 1.00 73.69 161 CYS A CA 1
ATOM 1284 C C . CYS A 1 161 ? -4.756 54.816 -6.560 1.00 73.69 161 CYS A C 1
ATOM 1286 O O . CYS A 1 161 ? -4.636 53.593 -6.543 1.00 73.69 161 CYS A O 1
ATOM 1288 N N . PHE A 1 162 ? -3.709 55.640 -6.662 1.00 78.38 162 PHE A N 1
ATOM 1289 C CA . PHE A 1 162 ? -2.326 55.174 -6.751 1.00 78.38 162 PHE A CA 1
ATOM 1290 C C . PHE A 1 162 ? -1.956 54.295 -5.549 1.00 78.38 162 PHE A C 1
ATOM 1292 O O . PHE A 1 162 ? -1.506 53.165 -5.728 1.00 78.38 162 PHE A O 1
ATOM 1299 N N . TRP A 1 163 ? -2.246 54.741 -4.322 1.00 82.12 163 TRP A N 1
ATOM 1300 C CA . TRP A 1 163 ? -1.984 53.946 -3.118 1.00 82.12 163 TRP A CA 1
ATOM 1301 C C . TRP A 1 163 ? -2.796 52.647 -3.047 1.00 82.12 163 TRP A C 1
ATOM 1303 O O . TRP A 1 163 ? -2.278 51.617 -2.607 1.00 82.12 163 TRP A O 1
ATOM 1313 N N . LYS A 1 164 ? -4.047 52.649 -3.518 1.00 73.12 164 LYS A N 1
ATOM 1314 C CA . LYS A 1 164 ? -4.876 51.436 -3.587 1.00 73.12 164 LYS A CA 1
ATOM 1315 C C . LYS A 1 164 ? -4.321 50.417 -4.588 1.00 73.12 164 LYS A C 1
ATOM 1317 O O . LYS A 1 164 ? -4.301 49.222 -4.308 1.00 73.12 164 LYS A O 1
ATOM 1322 N N . VAL A 1 165 ? -3.823 50.886 -5.730 1.00 76.38 165 VAL A N 1
ATOM 1323 C CA . VAL A 1 165 ? -3.170 50.038 -6.736 1.00 76.38 165 VAL A CA 1
ATOM 1324 C C . VAL A 1 165 ? -1.855 49.467 -6.201 1.00 76.38 165 VAL A C 1
ATOM 1326 O O . VAL A 1 165 ? -1.619 48.264 -6.317 1.00 76.38 165 VAL A O 1
ATOM 1329 N N . VAL A 1 166 ? -1.030 50.289 -5.547 1.00 80.19 166 VAL A N 1
ATOM 1330 C CA . VAL A 1 166 ? 0.236 49.849 -4.938 1.00 80.19 166 VAL A CA 1
ATOM 1331 C C . VAL A 1 166 ? -0.008 48.793 -3.856 1.00 80.19 166 VAL A C 1
ATOM 1333 O O . VAL A 1 166 ? 0.625 47.740 -3.878 1.00 80.19 166 VAL A O 1
ATOM 1336 N N . THR A 1 167 ? -0.962 49.013 -2.948 1.00 76.56 167 THR A N 1
ATOM 1337 C CA . THR A 1 167 ? -1.282 48.054 -1.872 1.00 76.56 167 THR A CA 1
ATOM 1338 C C . THR A 1 167 ? -1.854 46.736 -2.399 1.00 76.56 167 THR A C 1
ATOM 1340 O O . THR A 1 167 ? -1.437 45.674 -1.942 1.00 76.56 167 THR A O 1
ATOM 1343 N N . MET A 1 168 ? -2.736 46.770 -3.405 1.00 69.06 168 MET A N 1
ATOM 1344 C CA . MET A 1 168 ? -3.231 45.556 -4.071 1.00 69.06 168 MET A CA 1
ATOM 1345 C C . MET A 1 168 ? -2.112 44.796 -4.793 1.00 69.06 168 MET A C 1
ATOM 1347 O O . MET A 1 168 ? -2.037 43.574 -4.691 1.00 69.06 168 MET A O 1
ATOM 1351 N N . THR A 1 169 ? -1.204 45.505 -5.468 1.00 75.56 169 THR A N 1
ATOM 1352 C CA . THR A 1 169 ? -0.063 44.887 -6.161 1.00 75.56 169 THR A CA 1
ATOM 1353 C C . THR A 1 169 ? 0.889 44.218 -5.169 1.00 75.56 169 THR A C 1
ATOM 1355 O O . THR A 1 169 ? 1.290 43.076 -5.381 1.00 75.56 169 THR A O 1
ATOM 1358 N N . LEU A 1 170 ? 1.202 44.880 -4.049 1.00 74.50 170 LEU A N 1
ATOM 1359 C CA . LEU A 1 170 ? 2.028 44.306 -2.982 1.00 74.50 170 LEU A CA 1
ATOM 1360 C C . LEU A 1 170 ? 1.359 43.095 -2.319 1.00 74.50 170 LEU A C 1
ATOM 1362 O O . LEU A 1 170 ? 2.038 42.114 -2.024 1.00 74.50 170 LEU A O 1
ATOM 1366 N N . PHE A 1 171 ? 0.036 43.121 -2.131 1.00 74.06 171 PHE A N 1
ATOM 1367 C CA . PHE A 1 171 ? -0.714 41.973 -1.620 1.00 74.06 171 PHE A CA 1
ATOM 1368 C C . PHE A 1 171 ? -0.643 40.775 -2.576 1.00 74.06 171 PHE A C 1
ATOM 1370 O O . PHE A 1 171 ? -0.315 39.672 -2.146 1.00 74.06 171 PHE A O 1
ATOM 1377 N N . VAL A 1 172 ? -0.868 40.988 -3.877 1.00 72.88 172 VAL A N 1
ATOM 1378 C CA . VAL A 1 172 ? -0.755 39.927 -4.891 1.00 72.88 172 VAL A CA 1
ATOM 1379 C C . VAL A 1 172 ? 0.670 39.376 -4.953 1.00 72.88 172 VAL A C 1
ATOM 1381 O O . VAL A 1 172 ? 0.844 38.161 -4.951 1.00 72.88 172 VAL A O 1
ATOM 1384 N N . LEU A 1 173 ? 1.692 40.238 -4.943 1.00 72.19 173 LEU A N 1
ATOM 1385 C CA . LEU A 1 173 ? 3.092 39.807 -4.913 1.00 72.19 173 LEU A CA 1
ATOM 1386 C C . LEU A 1 173 ? 3.420 39.007 -3.647 1.00 72.19 173 LEU A C 1
ATOM 1388 O O . LEU A 1 173 ? 4.119 38.006 -3.745 1.00 72.19 173 LEU A O 1
ATOM 1392 N N . SER A 1 174 ? 2.880 39.390 -2.486 1.00 69.88 174 SER A N 1
ATOM 1393 C CA . SER A 1 174 ? 3.045 38.648 -1.229 1.00 69.88 174 SER A CA 1
ATOM 1394 C C . SER A 1 174 ? 2.389 37.267 -1.287 1.00 69.88 174 SER A C 1
ATOM 1396 O O . SER A 1 174 ? 3.012 36.276 -0.916 1.00 69.88 174 SER A O 1
ATOM 1398 N N . VAL A 1 175 ? 1.171 37.165 -1.833 1.00 70.19 175 VAL A N 1
ATOM 1399 C CA . VAL A 1 175 ? 0.482 35.878 -2.029 1.00 70.19 175 VAL A CA 1
ATOM 1400 C C . VAL A 1 175 ? 1.243 34.992 -3.016 1.00 70.19 175 VAL A C 1
ATOM 1402 O O . VAL A 1 175 ? 1.459 33.818 -2.732 1.00 70.19 175 VAL A O 1
ATOM 1405 N N . VAL A 1 176 ? 1.694 35.535 -4.150 1.00 72.81 176 VAL A N 1
ATOM 1406 C CA . VAL A 1 176 ? 2.484 34.785 -5.141 1.00 72.81 176 VAL A CA 1
ATOM 1407 C C . VAL A 1 176 ? 3.814 34.334 -4.544 1.00 72.81 176 VAL A C 1
ATOM 1409 O O . VAL A 1 176 ? 4.181 33.173 -4.693 1.00 72.81 176 VAL A O 1
ATOM 1412 N N . TRP A 1 177 ? 4.517 35.212 -3.828 1.00 76.12 177 TRP A N 1
ATOM 1413 C CA . TRP A 1 177 ? 5.781 34.877 -3.177 1.00 76.12 177 TRP A CA 1
ATOM 1414 C C . TRP A 1 177 ? 5.595 33.822 -2.085 1.00 76.12 177 TRP A C 1
ATOM 1416 O O . TRP A 1 177 ? 6.360 32.865 -2.041 1.00 76.12 177 TRP A O 1
ATOM 1426 N N . PHE A 1 178 ? 4.542 33.926 -1.269 1.00 68.56 178 PHE A N 1
ATOM 1427 C CA . PHE A 1 178 ? 4.175 32.905 -0.288 1.00 68.56 178 PHE A CA 1
ATOM 1428 C C . PHE A 1 178 ? 3.857 31.565 -0.959 1.00 68.56 178 PHE A C 1
ATOM 1430 O O . PHE A 1 178 ? 4.360 30.539 -0.519 1.00 68.56 178 PHE A O 1
ATOM 1437 N N . LEU A 1 179 ? 3.099 31.554 -2.059 1.00 65.75 179 LEU A N 1
ATOM 1438 C CA . LEU A 1 179 ? 2.825 30.337 -2.829 1.00 65.75 179 LEU A CA 1
ATOM 1439 C C . LEU A 1 179 ? 4.096 29.741 -3.444 1.00 65.75 179 LEU A C 1
ATOM 1441 O O . LEU A 1 179 ? 4.246 28.524 -3.435 1.00 65.75 179 LEU A O 1
ATOM 1445 N N . MET A 1 180 ? 5.026 30.567 -3.932 1.00 68.75 180 MET A N 1
ATOM 1446 C CA . MET A 1 180 ? 6.331 30.104 -4.416 1.00 68.75 180 MET A CA 1
ATOM 1447 C C . MET A 1 180 ? 7.191 29.544 -3.283 1.00 68.75 180 MET A C 1
ATOM 1449 O O . MET A 1 180 ? 7.833 28.519 -3.472 1.00 68.75 180 MET A O 1
ATOM 1453 N N . LEU A 1 181 ? 7.189 30.168 -2.104 1.00 68.69 181 LEU A N 1
ATOM 1454 C CA . LEU A 1 181 ? 7.902 29.669 -0.928 1.00 68.69 181 LEU A CA 1
ATOM 1455 C C . LEU A 1 181 ? 7.299 28.374 -0.405 1.00 68.69 181 LEU A C 1
ATOM 1457 O O . LEU A 1 181 ? 8.043 27.474 -0.044 1.00 68.69 181 LEU A O 1
ATOM 1461 N N . VAL A 1 182 ? 5.972 28.259 -0.399 1.00 66.38 182 VAL A N 1
ATOM 1462 C CA . VAL A 1 182 ? 5.274 27.013 -0.081 1.00 66.38 182 VAL A CA 1
ATOM 1463 C C . VAL A 1 182 ? 5.604 25.960 -1.127 1.00 66.38 182 VAL A C 1
ATOM 1465 O O . VAL A 1 182 ? 5.915 24.849 -0.739 1.00 66.38 182 VAL A O 1
ATOM 1468 N N . ALA A 1 183 ? 5.616 26.284 -2.421 1.00 67.62 183 ALA A N 1
ATOM 1469 C CA . ALA A 1 183 ? 5.996 25.339 -3.468 1.00 67.62 183 ALA A CA 1
ATOM 1470 C C . ALA A 1 183 ? 7.453 24.878 -3.320 1.00 67.62 183 ALA A C 1
ATOM 1472 O O . ALA A 1 183 ? 7.712 23.685 -3.371 1.00 67.62 183 ALA A O 1
ATOM 1473 N N . LEU A 1 184 ? 8.387 25.794 -3.056 1.00 70.75 184 LEU A N 1
ATOM 1474 C CA . LEU A 1 184 ? 9.812 25.496 -2.905 1.00 70.75 184 LEU A CA 1
ATOM 1475 C C . LEU A 1 184 ? 10.099 24.757 -1.590 1.00 70.75 184 LEU A C 1
ATOM 1477 O O . LEU A 1 184 ? 10.882 23.814 -1.569 1.00 70.75 184 LEU A O 1
ATOM 1481 N N . PHE A 1 185 ? 9.425 25.123 -0.497 1.00 69.81 185 PHE A N 1
ATOM 1482 C CA . PHE A 1 185 ? 9.460 24.379 0.762 1.00 69.81 185 PHE A CA 1
ATOM 1483 C C . PHE A 1 185 ? 8.873 22.986 0.576 1.00 69.81 185 PHE A C 1
ATOM 1485 O O . PHE A 1 185 ? 9.501 22.014 0.979 1.00 69.81 185 PHE A O 1
ATOM 1492 N N . VAL A 1 186 ? 7.714 22.882 -0.080 1.00 67.56 186 VAL A N 1
ATOM 1493 C CA . VAL A 1 186 ? 7.108 21.605 -0.441 1.00 67.56 186 VAL A CA 1
ATOM 1494 C C . VAL A 1 186 ? 8.091 20.808 -1.273 1.00 67.56 186 VAL A C 1
ATOM 1496 O O . VAL A 1 186 ? 8.290 19.680 -0.891 1.00 67.56 186 VAL A O 1
ATOM 1499 N N . GLU A 1 187 ? 8.767 21.360 -2.285 1.00 65.88 187 GLU A N 1
ATOM 1500 C CA . GLU A 1 187 ? 9.744 20.661 -3.139 1.00 65.88 187 GLU A CA 1
ATOM 1501 C C . GLU A 1 187 ? 11.033 20.228 -2.417 1.00 65.88 187 GLU A C 1
ATOM 1503 O O . GLU A 1 187 ? 11.532 19.126 -2.644 1.00 65.88 187 GLU A O 1
ATOM 1508 N N . VAL A 1 188 ? 11.589 21.058 -1.532 1.00 69.62 188 VAL A N 1
ATOM 1509 C CA . VAL A 1 188 ? 12.800 20.707 -0.771 1.00 69.62 188 VAL A CA 1
ATOM 1510 C C . VAL A 1 188 ? 12.477 19.662 0.288 1.00 69.62 188 VAL A C 1
ATOM 1512 O O . VAL A 1 188 ? 13.160 18.641 0.383 1.00 69.62 188 VAL A O 1
ATOM 1515 N N . VAL A 1 189 ? 11.409 19.888 1.057 1.00 67.94 189 VAL A N 1
ATOM 1516 C CA . VAL A 1 189 ? 10.897 18.902 2.011 1.00 67.94 189 VAL A CA 1
ATOM 1517 C C . VAL A 1 189 ? 10.513 17.638 1.255 1.00 67.94 189 VAL A C 1
ATOM 1519 O O . VAL A 1 189 ? 10.871 16.556 1.679 1.00 67.94 189 VAL A O 1
ATOM 1522 N N . TRP A 1 190 ? 9.901 17.754 0.086 1.00 65.62 190 TRP A N 1
ATOM 1523 C CA . TRP A 1 190 ? 9.544 16.651 -0.797 1.00 65.62 190 TRP A CA 1
ATOM 1524 C C . TRP A 1 190 ? 10.723 15.818 -1.239 1.00 65.62 190 TRP A C 1
ATOM 1526 O O . TRP A 1 190 ? 10.627 14.603 -1.165 1.00 65.62 190 TRP A O 1
ATOM 1536 N N . PHE A 1 191 ? 11.820 16.417 -1.697 1.00 65.12 191 PHE A N 1
ATOM 1537 C CA . PHE A 1 191 ? 12.947 15.633 -2.200 1.00 65.12 191 PHE A CA 1
ATOM 1538 C C . PHE A 1 191 ? 13.625 14.867 -1.058 1.00 65.12 191 PHE A C 1
ATOM 1540 O O . PHE A 1 191 ? 13.964 13.687 -1.192 1.00 65.12 191 PHE A O 1
ATOM 1547 N N . LEU A 1 192 ? 13.732 15.517 0.106 1.00 68.56 192 LEU A N 1
ATOM 1548 C CA . LEU A 1 192 ? 14.206 14.880 1.332 1.00 68.56 192 LEU A CA 1
ATOM 1549 C C . LEU A 1 192 ? 13.249 13.776 1.800 1.00 68.56 192 LEU A C 1
ATOM 1551 O O . LEU A 1 192 ? 13.677 12.698 2.201 1.00 68.56 192 LEU A O 1
ATOM 1555 N N . TRP A 1 193 ? 11.945 14.025 1.734 1.00 69.81 193 TRP A N 1
ATOM 1556 C CA . TRP A 1 193 ? 10.934 13.085 2.195 1.00 69.81 193 TRP A CA 1
ATOM 1557 C C . TRP A 1 193 ? 10.746 11.922 1.235 1.00 69.81 193 TRP A C 1
ATOM 1559 O O . TRP A 1 193 ? 10.622 10.809 1.708 1.00 69.81 193 TRP A O 1
ATOM 1569 N N . ALA A 1 194 ? 10.750 12.117 -0.079 1.00 66.38 194 ALA A N 1
ATOM 1570 C CA . ALA A 1 194 ? 10.501 11.069 -1.067 1.00 66.38 194 ALA A CA 1
ATOM 1571 C C . ALA A 1 194 ? 11.566 9.968 -1.010 1.00 66.38 194 ALA A C 1
ATOM 1573 O O . ALA A 1 194 ? 11.225 8.787 -0.964 1.00 66.38 194 ALA A O 1
ATOM 1574 N N . SER A 1 195 ? 12.841 10.359 -0.934 1.00 70.06 195 SER A N 1
ATOM 1575 C CA . SER A 1 195 ? 13.962 9.428 -0.755 1.00 70.06 195 SER A CA 1
ATOM 1576 C C . SER A 1 195 ? 13.848 8.667 0.569 1.00 70.06 195 SER A C 1
ATOM 1578 O O . SER A 1 195 ? 13.867 7.438 0.583 1.00 70.06 195 SER A O 1
ATOM 1580 N N . THR A 1 196 ? 13.594 9.384 1.667 1.00 74.06 196 THR A N 1
ATOM 1581 C CA . THR A 1 196 ? 13.395 8.772 2.988 1.00 74.06 196 THR A CA 1
ATOM 1582 C C . THR A 1 196 ? 12.177 7.831 2.998 1.00 74.06 196 THR A C 1
ATOM 1584 O O . THR A 1 196 ? 12.268 6.704 3.472 1.00 74.06 196 THR A O 1
ATOM 1587 N N . LEU A 1 197 ? 11.042 8.238 2.421 1.00 71.50 197 LEU A N 1
ATOM 1588 C CA . LEU A 1 197 ? 9.769 7.504 2.400 1.00 71.50 197 LEU A CA 1
ATOM 1589 C C . LEU A 1 197 ? 9.882 6.144 1.704 1.00 71.50 197 LEU A C 1
ATOM 1591 O O . LEU A 1 197 ? 9.210 5.206 2.125 1.00 71.50 197 LEU A O 1
ATOM 1595 N N . VAL A 1 198 ? 10.714 6.010 0.667 1.00 74.12 198 VAL A N 1
ATOM 1596 C CA . VAL A 1 198 ? 10.923 4.716 -0.011 1.00 74.12 198 VAL A CA 1
ATOM 1597 C C . VAL A 1 198 ? 11.692 3.737 0.872 1.00 74.12 198 VAL A C 1
ATOM 1599 O O . VAL A 1 198 ? 11.407 2.537 0.849 1.00 74.12 198 VAL A O 1
ATOM 1602 N N . GLU A 1 199 ? 12.629 4.238 1.673 1.00 78.56 199 GLU A N 1
ATOM 1603 C CA . GLU A 1 199 ? 13.431 3.428 2.590 1.00 78.56 199 GLU A CA 1
ATOM 1604 C C . GLU A 1 199 ? 12.685 3.117 3.894 1.00 78.56 199 GLU A C 1
ATOM 1606 O O . GLU A 1 199 ? 12.876 2.050 4.479 1.00 78.56 199 GLU A O 1
ATOM 1611 N N . LEU A 1 200 ? 11.766 3.981 4.328 1.00 76.12 200 LEU A N 1
ATOM 1612 C CA . LEU A 1 200 ? 11.042 3.839 5.594 1.00 76.12 200 LEU A CA 1
ATOM 1613 C C . LEU A 1 200 ? 10.321 2.485 5.790 1.00 76.12 200 LEU A C 1
ATOM 1615 O O . LEU A 1 200 ? 10.420 1.928 6.885 1.00 76.12 200 LEU A O 1
ATOM 1619 N N . PRO A 1 201 ? 9.644 1.883 4.789 1.00 77.75 201 PRO A N 1
ATOM 1620 C CA . PRO A 1 201 ? 9.049 0.555 4.939 1.00 77.75 201 PRO A CA 1
ATOM 1621 C C . PRO A 1 201 ? 10.064 -0.556 5.234 1.00 77.75 201 PRO A C 1
ATOM 1623 O O . PRO A 1 201 ? 9.686 -1.580 5.811 1.00 77.75 201 PRO A O 1
ATOM 1626 N N . THR A 1 202 ? 11.329 -0.366 4.839 1.00 78.94 202 THR A N 1
ATOM 1627 C CA . THR A 1 202 ? 12.429 -1.309 5.104 1.00 78.94 202 THR A CA 1
ATOM 1628 C C . THR A 1 202 ? 13.025 -1.145 6.499 1.00 78.94 202 THR A C 1
ATOM 1630 O O . THR A 1 202 ? 13.762 -2.019 6.950 1.00 78.94 202 THR A O 1
ATOM 1633 N N . LEU A 1 203 ? 12.670 -0.069 7.207 1.00 82.62 203 LEU A N 1
ATOM 1634 C CA . LEU A 1 203 ? 13.156 0.192 8.550 1.00 82.62 203 LEU A CA 1
ATOM 1635 C C . LEU A 1 203 ? 12.533 -0.818 9.520 1.00 82.62 203 LEU A C 1
ATOM 1637 O O . LEU A 1 203 ? 11.311 -0.880 9.702 1.00 82.62 203 LEU A O 1
ATOM 1641 N N . THR A 1 204 ? 13.391 -1.648 10.109 1.00 87.56 204 THR A N 1
ATOM 1642 C CA . THR A 1 204 ? 13.001 -2.643 11.109 1.00 87.56 204 THR A CA 1
ATOM 1643 C C . THR A 1 204 ? 13.319 -2.139 12.512 1.00 87.56 204 THR A C 1
ATOM 1645 O O . THR A 1 204 ? 14.226 -1.328 12.687 1.00 87.56 204 THR A O 1
ATOM 1648 N N . PHE A 1 205 ? 12.585 -2.611 13.524 1.00 80.94 205 PHE A N 1
ATOM 1649 C CA . PHE A 1 205 ? 12.910 -2.290 14.921 1.00 80.94 205 PHE A CA 1
ATOM 1650 C C . PHE A 1 205 ? 14.321 -2.754 15.297 1.00 80.94 205 PHE A C 1
ATOM 1652 O O . PHE A 1 205 ? 15.050 -2.034 15.972 1.00 80.94 205 PHE A O 1
ATOM 1659 N N . HIS A 1 206 ? 14.703 -3.959 14.865 1.00 86.00 206 HIS A N 1
ATOM 1660 C CA . HIS A 1 206 ? 16.054 -4.475 15.033 1.00 86.00 206 HIS A CA 1
ATOM 1661 C C . HIS A 1 206 ? 16.338 -5.603 14.032 1.00 86.00 206 HIS A C 1
ATOM 1663 O O . HIS A 1 206 ? 15.682 -6.641 14.075 1.00 86.00 206 HIS A O 1
ATOM 1669 N N . ASN A 1 207 ? 17.386 -5.477 13.213 1.00 82.00 207 ASN A N 1
ATOM 1670 C CA . ASN A 1 207 ? 17.683 -6.442 12.140 1.00 82.00 207 ASN A CA 1
ATOM 1671 C C . ASN A 1 207 ? 17.837 -7.900 12.625 1.00 82.00 207 ASN A C 1
ATOM 1673 O O . ASN A 1 207 ? 17.365 -8.814 11.959 1.00 82.00 207 ASN A O 1
ATOM 1677 N N . ALA A 1 208 ? 18.481 -8.125 13.779 1.00 78.88 208 ALA A N 1
ATOM 1678 C CA . ALA A 1 208 ? 18.682 -9.476 14.326 1.00 78.88 208 ALA A CA 1
ATOM 1679 C C . ALA A 1 208 ? 17.554 -9.980 15.252 1.00 78.88 208 ALA A C 1
ATOM 1681 O O . ALA A 1 208 ? 17.100 -11.109 15.103 1.00 78.88 208 ALA A O 1
ATOM 1682 N N . LEU A 1 209 ? 17.126 -9.170 16.228 1.00 78.44 209 LEU A N 1
ATOM 1683 C CA . LEU A 1 209 ? 16.220 -9.602 17.298 1.00 78.44 209 LEU A CA 1
ATOM 1684 C C . LEU A 1 209 ? 14.739 -9.471 16.937 1.00 78.44 209 LEU A C 1
ATOM 1686 O O . LEU A 1 209 ? 13.921 -10.268 17.386 1.00 78.44 209 LEU A O 1
ATOM 1690 N N . LEU A 1 210 ? 14.386 -8.446 16.160 1.00 81.50 210 LEU A N 1
ATOM 1691 C CA . LEU A 1 210 ? 13.001 -8.080 15.900 1.00 81.50 210 LEU A CA 1
ATOM 1692 C C . LEU A 1 210 ? 12.888 -7.463 14.496 1.00 81.50 210 LEU A C 1
ATOM 1694 O O . LEU A 1 210 ? 12.706 -6.246 14.376 1.00 81.50 210 LEU A O 1
ATOM 1698 N N . PRO A 1 211 ? 13.000 -8.273 13.420 1.00 84.62 211 PRO A N 1
ATOM 1699 C CA . PRO A 1 211 ? 12.983 -7.799 12.033 1.00 84.62 211 PRO A CA 1
ATOM 1700 C C . PRO A 1 211 ? 11.571 -7.375 11.578 1.00 84.62 211 PRO A C 1
ATOM 1702 O O . PRO A 1 211 ? 11.167 -7.613 10.443 1.00 84.62 211 PRO A O 1
ATOM 1705 N N . LEU A 1 212 ? 10.788 -6.771 12.475 1.00 86.69 212 LEU A N 1
ATOM 1706 C CA . LEU A 1 212 ? 9.455 -6.250 12.213 1.00 86.69 212 LEU A CA 1
ATOM 1707 C C . LEU A 1 212 ? 9.597 -4.876 11.559 1.00 86.69 212 LEU A C 1
ATOM 1709 O O . LEU A 1 212 ? 10.236 -3.980 12.113 1.00 86.69 212 LEU A O 1
ATOM 1713 N N . SER A 1 213 ? 8.981 -4.706 10.392 1.00 92.62 213 SER A N 1
ATOM 1714 C CA . SER A 1 213 ? 8.865 -3.402 9.735 1.00 92.62 213 SER A CA 1
ATOM 1715 C C . SER A 1 213 ? 8.054 -2.456 10.623 1.00 92.62 213 SER A C 1
ATOM 1717 O O . SER A 1 213 ? 6.911 -2.768 10.976 1.00 92.62 213 SER A O 1
ATOM 1719 N N . ILE A 1 214 ? 8.619 -1.291 10.956 1.00 92.75 214 ILE A N 1
ATOM 1720 C CA . ILE A 1 214 ? 7.948 -0.289 11.802 1.00 92.75 214 ILE A CA 1
ATOM 1721 C C . ILE A 1 214 ? 6.617 0.128 11.175 1.00 92.75 214 ILE A C 1
ATOM 1723 O O . ILE A 1 214 ? 5.596 0.202 11.854 1.00 92.75 214 ILE A O 1
ATOM 1727 N N . PHE A 1 215 ? 6.596 0.324 9.858 1.00 94.19 215 PHE A N 1
ATOM 1728 C CA . PHE A 1 215 ? 5.388 0.709 9.134 1.00 94.19 215 PHE A CA 1
ATOM 1729 C C . PHE A 1 215 ? 4.314 -0.375 9.213 1.00 94.19 215 PHE A C 1
ATOM 1731 O O . PHE A 1 215 ? 3.146 -0.058 9.434 1.00 94.19 215 PHE A O 1
ATOM 1738 N N . SER A 1 216 ? 4.700 -1.651 9.096 1.00 95.25 216 SER A N 1
ATOM 1739 C CA . SER A 1 216 ? 3.768 -2.782 9.240 1.00 95.25 216 SER A CA 1
ATOM 1740 C C . SER A 1 216 ? 3.180 -2.846 10.648 1.00 95.25 216 SER A C 1
ATOM 1742 O O . SER A 1 216 ? 1.970 -3.022 10.800 1.00 95.25 216 SER A O 1
ATOM 1744 N N . ALA A 1 217 ? 4.004 -2.618 11.675 1.00 96.38 217 ALA A N 1
ATOM 1745 C CA . ALA A 1 217 ? 3.543 -2.555 13.057 1.00 96.38 217 ALA A CA 1
ATOM 1746 C C . ALA A 1 217 ? 2.577 -1.383 13.291 1.00 96.38 217 ALA A C 1
ATOM 1748 O O . ALA A 1 217 ? 1.509 -1.591 13.868 1.00 96.38 217 ALA A O 1
ATOM 1749 N N . LEU A 1 218 ? 2.898 -0.182 12.791 1.00 96.12 218 LEU A N 1
ATOM 1750 C CA . LEU A 1 218 ? 2.044 1.010 12.885 1.00 96.12 218 LEU A CA 1
ATOM 1751 C C . LEU A 1 218 ? 0.717 0.835 12.138 1.00 96.12 218 LEU A C 1
ATOM 1753 O O . LEU A 1 218 ? -0.336 1.178 12.670 1.00 96.12 218 LEU A O 1
ATOM 1757 N N . HIS A 1 219 ? 0.732 0.251 10.939 1.00 96.94 219 HIS A N 1
ATOM 1758 C CA . HIS A 1 219 ? -0.494 -0.096 10.221 1.00 96.94 219 HIS A CA 1
ATOM 1759 C C . HIS A 1 219 ? -1.334 -1.119 11.002 1.00 96.94 219 HIS A C 1
ATOM 1761 O O . HIS A 1 219 ? -2.547 -0.949 11.131 1.00 96.94 219 HIS A O 1
ATOM 1767 N N . GLY A 1 220 ? -0.699 -2.135 11.594 1.00 97.19 220 GLY A N 1
ATOM 1768 C CA . GLY A 1 220 ? -1.365 -3.095 12.477 1.00 97.19 220 GLY A CA 1
ATOM 1769 C C . GLY A 1 220 ? -1.983 -2.444 13.715 1.00 97.19 220 GLY A C 1
ATOM 1770 O O . GLY A 1 220 ? -3.127 -2.745 14.061 1.00 97.19 220 GLY A O 1
ATOM 1771 N N . ILE A 1 221 ? -1.268 -1.510 14.351 1.00 97.75 221 ILE A N 1
ATOM 1772 C CA . ILE A 1 221 ? -1.762 -0.723 15.491 1.00 97.75 221 ILE A CA 1
ATOM 1773 C C . ILE A 1 221 ? -2.974 0.099 15.051 1.00 97.75 221 ILE A C 1
ATOM 1775 O O . ILE A 1 221 ? -4.027 0.000 15.676 1.00 97.75 221 ILE A O 1
ATOM 1779 N N . LYS A 1 222 ? -2.882 0.821 13.926 1.00 97.06 222 LYS A N 1
ATOM 1780 C CA . LYS A 1 222 ? -3.997 1.597 13.366 1.00 97.06 222 LYS A CA 1
ATOM 1781 C C . LYS A 1 222 ? -5.237 0.734 13.140 1.00 97.06 222 LYS A C 1
ATOM 1783 O O . LYS A 1 222 ? -6.331 1.130 13.539 1.00 97.06 222 LYS A O 1
ATOM 1788 N N . MET A 1 223 ? -5.091 -0.426 12.496 1.00 97.25 223 MET A N 1
ATOM 1789 C CA . MET A 1 223 ? -6.225 -1.319 12.225 1.00 97.25 223 MET A CA 1
ATOM 1790 C C . MET A 1 223 ? -6.821 -1.887 13.517 1.00 97.25 223 MET A C 1
ATOM 1792 O O . MET A 1 223 ? -8.044 -1.931 13.644 1.00 97.25 223 MET A O 1
ATOM 1796 N N . SER A 1 224 ? -5.983 -2.234 14.497 1.00 97.81 224 SER A N 1
ATOM 1797 C CA . SER A 1 224 ? -6.424 -2.712 15.815 1.00 97.81 224 SER A CA 1
ATOM 1798 C C . SER A 1 224 ? -7.181 -1.628 16.589 1.00 97.81 224 SER A C 1
ATOM 1800 O O . SER A 1 224 ? -8.275 -1.876 17.090 1.00 97.81 224 SER A O 1
ATOM 1802 N N . MET A 1 225 ? -6.670 -0.391 16.611 1.00 97.12 225 MET A N 1
ATOM 1803 C CA . MET A 1 225 ? -7.343 0.755 17.237 1.00 97.12 225 MET A CA 1
ATOM 1804 C C . MET A 1 225 ? -8.679 1.062 16.555 1.00 97.12 225 MET A C 1
ATOM 1806 O O . MET A 1 225 ? -9.692 1.267 17.221 1.00 97.12 225 MET A O 1
ATOM 1810 N N . ALA A 1 226 ? -8.703 1.059 15.218 1.00 95.88 226 ALA A N 1
ATOM 1811 C CA . ALA A 1 226 ? -9.918 1.291 14.446 1.00 95.88 226 ALA A CA 1
ATOM 1812 C C . ALA A 1 226 ? -10.974 0.202 14.692 1.00 95.88 226 ALA A C 1
ATOM 1814 O O . ALA A 1 226 ? -12.166 0.508 14.747 1.00 95.88 226 ALA A O 1
ATOM 1815 N N . TYR A 1 227 ? -10.546 -1.053 14.844 1.00 96.75 227 TYR A N 1
ATOM 1816 C CA . TYR A 1 227 ? -11.419 -2.165 15.198 1.00 96.75 227 TYR A CA 1
ATOM 1817 C C . TYR A 1 227 ? -11.977 -2.013 16.618 1.00 96.75 227 TYR A C 1
ATOM 1819 O O . TYR A 1 227 ? -13.197 -2.016 16.789 1.00 96.75 227 TYR A O 1
ATOM 1827 N N . ARG A 1 228 ? -11.108 -1.800 17.619 1.00 95.44 228 ARG A N 1
ATOM 1828 C CA . ARG A 1 228 ? -11.495 -1.584 19.023 1.00 95.44 228 ARG A CA 1
ATOM 1829 C C . ARG A 1 228 ? -12.525 -0.462 19.156 1.00 95.44 228 ARG A C 1
ATOM 1831 O O . ARG A 1 228 ? -13.607 -0.690 19.689 1.00 95.44 228 ARG A O 1
ATOM 1838 N N . LYS A 1 229 ? -12.245 0.696 18.554 1.00 94.62 229 LYS A N 1
ATOM 1839 C CA . LYS A 1 229 ? -13.145 1.856 18.552 1.00 94.62 229 LYS A CA 1
ATOM 1840 C C . LYS A 1 229 ? -14.497 1.561 17.900 1.00 94.62 229 LYS A C 1
ATOM 1842 O O . LYS A 1 229 ? -15.520 2.052 18.364 1.00 94.62 229 LYS A O 1
ATOM 1847 N N . ALA A 1 230 ? -14.528 0.773 16.823 1.00 94.00 230 ALA A N 1
ATOM 1848 C CA . ALA A 1 230 ? -15.784 0.411 16.165 1.00 94.00 230 ALA A CA 1
ATOM 1849 C C . ALA A 1 230 ? -16.658 -0.502 17.042 1.00 94.00 230 ALA A C 1
ATOM 1851 O O . ALA A 1 230 ? -17.875 -0.328 17.079 1.00 94.00 230 ALA A O 1
ATOM 1852 N N . ILE A 1 231 ? -16.038 -1.433 17.771 1.00 94.00 231 ILE A N 1
ATOM 1853 C CA . ILE A 1 231 ? -16.728 -2.310 18.721 1.00 94.00 231 ILE A CA 1
ATOM 1854 C C . ILE A 1 231 ? -17.244 -1.518 19.932 1.00 94.00 231 ILE A C 1
ATOM 1856 O O . ILE A 1 231 ? -18.403 -1.678 20.306 1.00 94.00 231 ILE A O 1
ATOM 1860 N N . GLU A 1 232 ? -16.434 -0.616 20.494 1.00 92.25 232 GLU A N 1
ATOM 1861 C CA . GLU A 1 232 ? -16.844 0.283 21.588 1.00 92.25 232 GLU A CA 1
ATOM 1862 C C . GLU A 1 232 ? -18.058 1.136 21.176 1.00 92.25 232 GLU A C 1
ATOM 1864 O O . GLU A 1 232 ? -19.064 1.180 21.883 1.00 92.25 232 GLU A O 1
ATOM 1869 N N . GLN A 1 233 ? -18.035 1.714 19.970 1.00 92.06 233 GLN A N 1
ATOM 1870 C CA . GLN A 1 233 ? -19.162 2.484 19.432 1.00 92.06 233 GLN A CA 1
ATOM 1871 C C . GLN A 1 233 ? -20.429 1.642 19.226 1.00 92.06 233 GLN A C 1
ATOM 1873 O O . GLN A 1 233 ? -21.534 2.116 19.497 1.00 92.06 233 GLN A O 1
ATOM 1878 N N . ALA A 1 234 ? -20.296 0.401 18.752 1.00 89.62 234 ALA A N 1
ATOM 1879 C CA . ALA A 1 234 ? -21.433 -0.506 18.595 1.00 89.62 234 ALA A CA 1
ATOM 1880 C C . ALA A 1 234 ? -22.044 -0.895 19.955 1.00 89.62 234 ALA A C 1
ATOM 1882 O O . ALA A 1 234 ? -23.271 -0.979 20.090 1.00 89.62 234 ALA A O 1
ATOM 1883 N N . ALA A 1 235 ? -21.204 -1.076 20.978 1.00 89.25 235 ALA A N 1
ATOM 1884 C CA . ALA A 1 235 ? -21.647 -1.334 22.343 1.00 89.25 235 ALA A CA 1
ATOM 1885 C C . ALA A 1 235 ? -22.394 -0.123 22.933 1.00 89.25 235 ALA A C 1
ATOM 1887 O O . ALA A 1 235 ? -23.505 -0.279 23.439 1.00 89.25 235 ALA A O 1
ATOM 1888 N N . GLU A 1 236 ? -21.858 1.094 22.789 1.00 90.44 236 GLU A N 1
ATOM 1889 C CA . GLU A 1 236 ? -22.518 2.331 23.242 1.00 90.44 236 GLU A CA 1
ATOM 1890 C C . GLU A 1 236 ? -23.887 2.552 22.586 1.00 90.44 236 GLU A C 1
ATOM 1892 O O . GLU A 1 236 ? -24.848 2.974 23.234 1.00 90.44 236 GLU A O 1
ATOM 1897 N N . GLN A 1 237 ? -23.999 2.273 21.286 1.00 89.06 237 GLN A N 1
ATOM 1898 C CA . GLN A 1 237 ? -25.264 2.390 20.560 1.00 89.06 237 GLN A CA 1
ATOM 1899 C C . GLN A 1 237 ? -26.303 1.377 21.042 1.00 89.06 237 GLN A C 1
ATOM 1901 O O . GLN A 1 237 ? -27.486 1.709 21.098 1.00 89.06 237 GLN A O 1
ATOM 1906 N N . SER A 1 238 ? -25.862 0.178 21.427 1.00 86.31 238 SER A N 1
ATOM 1907 C CA . SER A 1 238 ? -26.737 -0.854 21.988 1.00 86.31 238 SER A CA 1
ATOM 1908 C C . SER A 1 238 ? -27.275 -0.443 23.364 1.00 86.31 238 SER A C 1
ATOM 1910 O O . SER A 1 238 ? -28.458 -0.633 23.637 1.00 86.31 238 SER A O 1
ATOM 1912 N N . LEU A 1 239 ? -26.448 0.209 24.193 1.00 88.88 239 LEU A N 1
ATOM 1913 C CA . LEU A 1 239 ? -26.857 0.737 25.503 1.00 88.88 239 LEU A CA 1
ATOM 1914 C C . LEU A 1 239 ? -27.892 1.866 25.388 1.00 88.88 239 LEU A C 1
ATOM 1916 O O . LEU A 1 239 ? -28.862 1.902 26.142 1.00 88.88 239 LEU A O 1
ATOM 1920 N N . LYS A 1 240 ? -27.742 2.765 24.406 1.00 90.00 240 LYS A N 1
ATOM 1921 C CA . LYS A 1 240 ? -28.716 3.848 24.156 1.00 90.00 240 LYS A CA 1
ATOM 1922 C C . LYS A 1 240 ? -30.100 3.340 23.734 1.00 90.00 240 LYS A C 1
ATOM 1924 O O . LYS A 1 240 ? -31.066 4.090 23.828 1.00 90.00 240 LYS A O 1
ATOM 1929 N N . GLY A 1 241 ? -30.205 2.091 23.280 1.00 89.06 241 GLY A N 1
ATOM 1930 C CA . GLY A 1 241 ? -31.466 1.461 22.887 1.00 89.06 241 GLY A CA 1
ATOM 1931 C C . GLY A 1 241 ? -32.379 1.054 24.049 1.00 89.06 241 GLY A C 1
ATOM 1932 O O . GLY A 1 241 ? -33.452 0.522 23.790 1.00 89.06 241 GLY A O 1
ATOM 1933 N N . GLY A 1 242 ? -31.981 1.265 25.310 1.00 84.19 242 GLY A N 1
ATOM 1934 C CA . GLY A 1 242 ? -32.796 0.921 26.484 1.00 84.19 242 GLY A CA 1
ATOM 1935 C C . GLY A 1 242 ? -32.869 -0.579 26.793 1.00 84.19 242 GLY A C 1
ATOM 1936 O O . GLY A 1 242 ? -33.521 -0.975 27.755 1.00 84.19 242 GLY A O 1
ATOM 1937 N N . ALA A 1 243 ? -32.181 -1.422 26.020 1.00 76.00 243 ALA A N 1
ATOM 1938 C CA . ALA A 1 243 ? -31.980 -2.815 26.382 1.00 76.00 243 ALA A CA 1
ATOM 1939 C C . ALA A 1 243 ? -30.972 -2.882 27.539 1.00 76.00 243 ALA A C 1
ATOM 1941 O O . ALA A 1 243 ? -29.898 -2.286 27.456 1.00 76.00 243 ALA A O 1
ATOM 1942 N N . ALA A 1 244 ? -31.298 -3.628 28.599 1.00 68.50 244 ALA A N 1
ATOM 1943 C CA . ALA A 1 244 ? -30.411 -3.945 29.724 1.00 68.50 244 ALA A CA 1
ATOM 1944 C C . ALA A 1 244 ? -29.261 -4.880 29.283 1.00 68.50 244 ALA A C 1
ATOM 1946 O O . ALA A 1 244 ? -29.103 -6.000 29.765 1.00 68.50 244 ALA A O 1
ATOM 1947 N N . ALA A 1 245 ? -28.498 -4.455 28.279 1.00 59.12 245 ALA A N 1
ATOM 1948 C CA . ALA A 1 245 ? -27.558 -5.283 27.556 1.00 59.12 245 ALA A CA 1
ATOM 1949 C C . ALA A 1 245 ? -26.164 -5.144 28.163 1.00 59.12 245 ALA A C 1
ATOM 1951 O O . ALA A 1 245 ? -25.500 -4.113 28.051 1.00 59.12 245 ALA A O 1
ATOM 1952 N N . LYS A 1 246 ? -25.700 -6.237 28.767 1.00 71.25 246 LYS A N 1
ATOM 1953 C CA . LYS A 1 246 ? -24.282 -6.467 29.044 1.00 71.25 246 LYS A CA 1
ATOM 1954 C C . LYS A 1 246 ? -23.499 -6.219 27.744 1.00 71.25 246 LYS A C 1
ATOM 1956 O O . LYS A 1 246 ? -23.912 -6.763 26.716 1.00 71.25 246 LYS A O 1
ATOM 1961 N N . PRO A 1 247 ? -22.406 -5.433 27.755 1.00 71.12 247 PRO A N 1
ATOM 1962 C CA . PRO A 1 247 ? -21.645 -5.156 26.544 1.00 71.12 247 PRO A CA 1
ATOM 1963 C C . PRO A 1 247 ? -21.206 -6.496 25.938 1.00 71.12 247 PRO A C 1
ATOM 1965 O O . PRO A 1 247 ? -20.531 -7.275 26.626 1.00 71.12 247 PRO A O 1
ATOM 1968 N N . PRO A 1 248 ? -21.636 -6.825 24.708 1.00 76.56 248 PRO A N 1
ATOM 1969 C CA . PRO A 1 248 ? -21.294 -8.099 24.102 1.00 76.56 248 PRO A CA 1
ATOM 1970 C C . PRO A 1 248 ? -19.772 -8.203 24.006 1.00 76.56 248 PRO A C 1
ATOM 1972 O O . PRO A 1 248 ? -19.104 -7.384 23.380 1.00 76.56 248 PRO A O 1
ATOM 1975 N N . ARG A 1 249 ? -19.193 -9.201 24.677 1.00 85.25 249 ARG A N 1
ATOM 1976 C CA . ARG A 1 249 ? -17.760 -9.477 24.570 1.00 85.25 249 ARG A CA 1
ATOM 1977 C C . ARG A 1 249 ? -17.527 -10.207 23.258 1.00 85.25 249 ARG A C 1
ATOM 1979 O O . ARG A 1 249 ? -17.962 -11.346 23.109 1.00 85.25 249 ARG A O 1
ATOM 1986 N N . THR A 1 250 ? -16.848 -9.566 22.312 1.00 91.62 250 THR A N 1
ATOM 1987 C CA . THR A 1 250 ? -16.398 -10.256 21.101 1.00 91.62 250 THR A CA 1
ATOM 1988 C C . THR A 1 250 ? -15.354 -11.306 21.489 1.00 91.62 250 THR A C 1
ATOM 1990 O O . THR A 1 250 ? -14.382 -10.956 22.165 1.00 91.62 250 THR A O 1
ATOM 1993 N N . PRO A 1 251 ? -15.510 -12.577 21.082 1.00 94.88 251 PRO A N 1
ATOM 1994 C CA . PRO A 1 251 ? -14.469 -13.581 21.243 1.00 94.88 251 PRO A CA 1
ATOM 1995 C C . PRO A 1 251 ? -13.135 -13.085 20.674 1.00 94.88 251 PRO A C 1
ATOM 1997 O O . PRO A 1 251 ? -13.083 -12.552 19.564 1.00 94.88 251 PRO A O 1
ATOM 2000 N N . TRP A 1 252 ? -12.041 -13.283 21.410 1.00 95.44 252 TRP A N 1
ATOM 2001 C CA . TRP A 1 252 ? -10.724 -12.756 21.029 1.00 95.44 252 TRP A CA 1
ATOM 2002 C C . TRP A 1 252 ? -10.271 -13.240 19.640 1.00 95.44 252 TRP A C 1
ATOM 2004 O O . TRP A 1 252 ? -9.717 -12.460 18.872 1.00 95.44 252 TRP A O 1
ATOM 2014 N N . GLY A 1 253 ? -10.568 -14.496 19.278 1.00 96.56 253 GLY A N 1
ATOM 2015 C CA . GLY A 1 253 ? -10.222 -15.058 17.968 1.00 96.56 253 GLY A CA 1
ATOM 2016 C C . GLY A 1 253 ? -10.972 -14.385 16.815 1.00 96.56 253 GLY A C 1
ATOM 2017 O O . GLY A 1 253 ? -10.394 -14.151 15.756 1.00 96.56 253 GLY A O 1
ATOM 2018 N N . GLN A 1 254 ? -12.231 -13.997 17.040 1.00 95.94 254 GLN A N 1
ATOM 2019 C CA . GLN A 1 254 ? -13.017 -13.218 16.080 1.00 95.94 254 GLN A CA 1
ATOM 2020 C C . GLN A 1 254 ? -12.424 -11.809 15.918 1.00 95.94 254 GLN A C 1
ATOM 2022 O O . GLN A 1 254 ? -12.285 -11.312 14.800 1.00 95.94 254 GLN A O 1
ATOM 2027 N N . ALA A 1 255 ? -12.014 -11.173 17.015 1.00 96.81 255 ALA A N 1
ATOM 2028 C CA . ALA A 1 255 ? -11.357 -9.870 16.966 1.00 96.81 255 ALA A CA 1
ATOM 2029 C C . ALA A 1 255 ? -10.015 -9.928 16.214 1.00 96.81 255 ALA A C 1
ATOM 2031 O O . ALA A 1 255 ? -9.791 -9.142 15.292 1.00 96.81 255 ALA A O 1
ATOM 2032 N N . LEU A 1 256 ? -9.169 -10.914 16.527 1.00 97.81 256 LEU A N 1
ATOM 2033 C CA . LEU A 1 256 ? -7.881 -11.108 15.864 1.00 97.81 256 LEU A CA 1
ATOM 2034 C C . LEU A 1 256 ? -8.050 -11.366 14.362 1.00 97.81 256 LEU A C 1
ATOM 2036 O O . LEU A 1 256 ? -7.397 -10.717 13.546 1.00 97.81 256 LEU A O 1
ATOM 2040 N N . LEU A 1 257 ? -8.951 -12.277 13.981 1.00 97.75 257 LEU A N 1
ATOM 2041 C CA . LEU A 1 257 ? -9.212 -12.574 12.574 1.00 97.75 257 LEU A CA 1
ATOM 2042 C C . LEU A 1 257 ? -9.780 -11.350 11.834 1.00 97.75 257 LEU A C 1
ATOM 2044 O O . LEU A 1 257 ? -9.393 -11.108 10.693 1.00 97.75 257 LEU A O 1
ATOM 2048 N N . SER A 1 258 ? -10.615 -10.528 12.487 1.00 97.56 258 SER A N 1
ATOM 2049 C CA . SER A 1 258 ? -11.092 -9.261 11.908 1.00 97.56 258 SER A CA 1
ATOM 2050 C C . SER A 1 258 ? -9.932 -8.333 11.557 1.00 97.56 258 SER A C 1
ATOM 2052 O O . SER A 1 258 ? -9.859 -7.834 10.434 1.00 97.56 258 SER A O 1
ATOM 2054 N N . VAL A 1 259 ? -9.013 -8.122 12.504 1.00 97.88 259 VAL A N 1
ATOM 2055 C CA . VAL A 1 259 ? -7.851 -7.247 12.315 1.00 97.88 259 VAL A CA 1
ATOM 2056 C C . VAL A 1 259 ? -6.924 -7.798 11.233 1.00 97.88 259 VAL A C 1
ATOM 2058 O O . VAL A 1 259 ? -6.520 -7.046 10.350 1.00 97.88 259 VAL A O 1
ATOM 2061 N N . LEU A 1 260 ? -6.660 -9.108 11.220 1.00 97.94 260 LEU A N 1
ATOM 2062 C CA . LEU A 1 260 ? -5.844 -9.739 10.179 1.00 97.94 260 LEU A CA 1
ATOM 2063 C C . LEU A 1 260 ? -6.453 -9.568 8.784 1.00 97.94 260 LEU A C 1
ATOM 2065 O O . LEU A 1 260 ? -5.742 -9.193 7.855 1.00 97.94 260 LEU A O 1
ATOM 2069 N N . VAL A 1 261 ? -7.760 -9.792 8.623 1.00 97.38 261 VAL A N 1
ATOM 2070 C CA . VAL A 1 261 ? -8.442 -9.609 7.331 1.00 97.38 261 VAL A CA 1
ATOM 2071 C C . VAL A 1 261 ? -8.439 -8.137 6.909 1.00 97.38 261 VAL A C 1
ATOM 2073 O O . VAL A 1 261 ? -8.201 -7.834 5.740 1.00 97.38 261 VAL A O 1
ATOM 2076 N N . MET A 1 262 ? -8.641 -7.209 7.848 1.00 97.06 262 MET A N 1
ATOM 2077 C CA . MET A 1 262 ? -8.574 -5.770 7.579 1.00 97.06 262 MET A CA 1
ATOM 2078 C C . MET A 1 262 ? -7.173 -5.317 7.142 1.00 97.06 262 MET A C 1
ATOM 2080 O O . MET A 1 262 ? -7.067 -4.515 6.216 1.00 97.06 262 MET A O 1
ATOM 2084 N N . SER A 1 263 ? -6.113 -5.845 7.758 1.00 97.25 263 SER A N 1
ATOM 2085 C CA . SER A 1 263 ? -4.722 -5.497 7.433 1.00 97.25 263 SER A CA 1
ATOM 2086 C C . SER A 1 263 ? -4.195 -6.193 6.173 1.00 97.25 263 SER A C 1
ATOM 2088 O O . SER A 1 263 ? -3.480 -5.590 5.377 1.00 97.25 263 SER A O 1
ATOM 2090 N N . LEU A 1 264 ? -4.543 -7.464 5.957 1.00 97.31 264 LEU A N 1
ATOM 2091 C CA . LEU A 1 264 ? -3.977 -8.296 4.884 1.00 97.31 264 LEU A CA 1
ATOM 2092 C C . LEU A 1 264 ? -4.877 -8.418 3.650 1.00 97.31 264 LEU A C 1
ATOM 2094 O O . LEU A 1 264 ? -4.424 -8.906 2.613 1.00 97.31 264 LEU A O 1
ATOM 2098 N N . GLY A 1 265 ? -6.137 -7.984 3.733 1.00 97.12 265 GLY A N 1
ATOM 2099 C CA . GLY A 1 265 ? -7.155 -8.250 2.714 1.00 97.12 265 GLY A CA 1
ATOM 2100 C C . GLY A 1 265 ? -6.805 -7.728 1.319 1.00 97.12 265 GLY A C 1
ATOM 2101 O O . GLY A 1 265 ? -7.086 -8.407 0.333 1.00 97.12 265 GLY A O 1
ATOM 2102 N N . GLY A 1 266 ? -6.143 -6.571 1.210 1.00 96.88 266 GLY A N 1
ATOM 2103 C CA . GLY A 1 266 ? -5.701 -6.022 -0.082 1.00 96.88 266 GLY A CA 1
ATOM 2104 C C . GLY A 1 266 ? -4.681 -6.921 -0.779 1.00 96.88 266 GLY A C 1
ATOM 2105 O O . GLY A 1 266 ? -4.874 -7.323 -1.929 1.00 96.88 266 GLY A O 1
ATOM 2106 N N . GLY A 1 267 ? -3.640 -7.316 -0.043 1.00 96.19 267 GLY A N 1
ATOM 2107 C CA . GLY A 1 267 ? -2.616 -8.229 -0.542 1.00 96.19 267 GLY A CA 1
ATOM 2108 C C . GLY A 1 267 ? -3.176 -9.612 -0.872 1.00 96.19 267 GLY A C 1
ATOM 2109 O O . GLY A 1 267 ? -2.949 -10.135 -1.957 1.00 96.19 267 GLY A O 1
ATOM 2110 N N . PHE A 1 268 ? -3.982 -10.167 0.033 1.00 96.81 268 PHE A N 1
ATOM 2111 C CA . PHE A 1 268 ? -4.630 -11.465 -0.141 1.00 96.81 268 PHE A CA 1
ATOM 2112 C C . PHE A 1 268 ? -5.489 -11.529 -1.412 1.00 96.81 268 PHE A C 1
ATOM 2114 O O . PHE A 1 268 ? -5.308 -12.431 -2.229 1.00 96.81 268 PHE A O 1
ATOM 2121 N N . THR A 1 269 ? -6.378 -10.551 -1.609 1.00 97.44 269 THR A N 1
ATOM 2122 C CA . THR A 1 269 ? -7.283 -10.522 -2.772 1.00 97.44 269 THR A CA 1
ATOM 2123 C C . THR A 1 269 ? -6.504 -10.380 -4.070 1.00 97.44 269 THR A C 1
ATOM 2125 O O . THR A 1 269 ? -6.775 -11.087 -5.034 1.00 97.44 269 THR A O 1
ATOM 2128 N N . THR A 1 270 ? -5.505 -9.499 -4.088 1.00 97.69 270 THR A N 1
ATOM 2129 C CA . THR A 1 270 ? -4.692 -9.249 -5.284 1.00 97.69 270 THR A CA 1
ATOM 2130 C C . THR A 1 270 ? -3.873 -10.480 -5.665 1.00 97.69 270 THR A C 1
ATOM 2132 O O . THR A 1 270 ? -3.876 -10.871 -6.829 1.00 97.69 270 THR A O 1
ATOM 2135 N N . SER A 1 271 ? -3.239 -11.148 -4.693 1.00 96.69 271 SER A N 1
ATOM 2136 C CA . SER A 1 271 ? -2.545 -12.421 -4.923 1.00 96.69 271 SER A CA 1
ATOM 2137 C C . SER A 1 271 ? -3.489 -13.486 -5.483 1.00 96.69 271 SER A C 1
ATOM 2139 O O . SER A 1 271 ? -3.149 -14.116 -6.481 1.00 96.69 271 SER A O 1
ATOM 2141 N N . MET A 1 272 ? -4.689 -13.644 -4.907 1.00 96.81 272 MET A N 1
ATOM 2142 C CA . MET A 1 272 ? -5.682 -14.598 -5.414 1.00 96.81 272 MET A CA 1
ATOM 2143 C C . MET A 1 272 ? -6.101 -14.300 -6.856 1.00 96.81 272 MET A C 1
ATOM 2145 O O . MET A 1 272 ? -6.137 -15.214 -7.675 1.00 96.81 272 MET A O 1
ATOM 2149 N N . LEU A 1 273 ? -6.372 -13.034 -7.186 1.00 97.00 273 LEU A N 1
ATOM 2150 C CA . LEU A 1 273 ? -6.747 -12.623 -8.544 1.00 97.00 273 LEU A CA 1
ATOM 2151 C C . LEU A 1 273 ? -5.614 -12.822 -9.559 1.00 97.00 273 LEU A C 1
ATOM 2153 O O . LEU A 1 273 ? -5.880 -13.074 -10.730 1.00 97.00 273 LEU A O 1
ATOM 2157 N N . LEU A 1 274 ? -4.360 -12.746 -9.112 1.00 96.19 274 LEU A N 1
ATOM 2158 C CA . LEU A 1 274 ? -3.175 -13.031 -9.923 1.00 96.19 274 LEU A CA 1
ATOM 2159 C C . LEU A 1 274 ? -2.820 -14.525 -9.994 1.00 96.19 274 LEU A C 1
ATOM 2161 O O . LEU A 1 274 ? -1.837 -14.881 -10.642 1.00 96.19 274 LEU A O 1
ATOM 2165 N N . GLY A 1 275 ? -3.569 -15.402 -9.316 1.00 96.25 275 GLY A N 1
ATOM 2166 C CA . GLY A 1 275 ? -3.241 -16.827 -9.222 1.00 96.25 275 GLY A CA 1
ATOM 2167 C C . GLY A 1 275 ? -1.946 -17.107 -8.450 1.00 96.25 275 GLY A C 1
ATOM 2168 O O . GLY A 1 275 ? -1.318 -18.144 -8.649 1.00 96.25 275 GLY A O 1
ATOM 2169 N N . MET A 1 276 ? -1.523 -16.181 -7.586 1.00 94.62 276 MET A N 1
ATOM 2170 C CA . MET A 1 276 ? -0.337 -16.310 -6.741 1.00 94.62 276 MET A CA 1
ATOM 2171 C C . MET A 1 276 ? -0.731 -16.711 -5.314 1.00 94.62 276 MET A C 1
ATOM 2173 O O . MET A 1 276 ? -1.794 -16.310 -4.828 1.00 94.62 276 MET A O 1
ATOM 2177 N N . PRO A 1 277 ? 0.126 -17.453 -4.590 1.00 94.94 277 PRO A N 1
ATOM 2178 C CA . PRO A 1 277 ? -0.098 -17.676 -3.170 1.00 94.94 277 PRO A CA 1
ATOM 2179 C C . PRO A 1 277 ? -0.128 -16.328 -2.421 1.00 94.94 277 PRO A C 1
ATOM 2181 O O . PRO A 1 277 ? 0.645 -15.422 -2.754 1.00 94.94 277 PRO A O 1
ATOM 2184 N N . PRO A 1 278 ? -1.004 -16.163 -1.411 1.00 92.88 278 PRO A N 1
ATOM 2185 C CA . PRO A 1 278 ? -1.016 -14.974 -0.569 1.00 92.88 278 PRO A CA 1
ATOM 2186 C C . PRO A 1 278 ? 0.369 -14.665 0.007 1.00 92.88 278 PRO A C 1
ATOM 2188 O O . PRO A 1 278 ? 0.972 -15.504 0.673 1.00 92.88 278 PRO A O 1
ATOM 2191 N N . SER A 1 279 ? 0.868 -13.448 -0.215 1.00 85.12 279 SER A N 1
ATOM 2192 C CA . SER A 1 279 ? 2.244 -13.062 0.143 1.00 85.12 279 SER A CA 1
ATOM 2193 C C . SER A 1 279 ? 2.567 -13.206 1.634 1.00 85.12 279 SER A C 1
ATOM 2195 O O . SER A 1 279 ? 3.710 -13.473 2.000 1.00 85.12 279 SER A O 1
ATOM 2197 N N . TRP A 1 280 ? 1.563 -13.084 2.504 1.00 90.62 280 TRP A N 1
ATOM 2198 C CA . TRP A 1 280 ? 1.729 -13.254 3.946 1.00 90.62 280 TRP A CA 1
ATOM 2199 C C . TRP A 1 280 ? 2.010 -14.705 4.358 1.00 90.62 280 TRP A C 1
ATOM 2201 O O . TRP A 1 280 ? 2.633 -14.904 5.394 1.00 90.62 280 TRP A O 1
ATOM 2211 N N . LEU A 1 281 ? 1.628 -15.707 3.552 1.00 91.12 281 LEU A N 1
ATOM 2212 C CA . LEU A 1 281 ? 1.993 -17.110 3.803 1.00 91.12 281 LEU A CA 1
ATOM 2213 C C . LEU A 1 281 ? 3.488 -17.361 3.584 1.00 91.12 281 LEU A C 1
ATOM 2215 O O . LEU A 1 281 ? 4.058 -18.246 4.210 1.00 91.12 281 LEU A O 1
ATOM 2219 N N . GLY A 1 282 ? 4.125 -16.580 2.707 1.00 88.94 282 GLY A N 1
ATOM 2220 C CA . GLY A 1 282 ? 5.563 -16.662 2.453 1.00 88.94 282 GLY A CA 1
ATOM 2221 C C . GLY A 1 282 ? 6.418 -15.888 3.458 1.00 88.94 282 GLY A C 1
ATOM 2222 O O . GLY A 1 282 ? 7.642 -15.941 3.373 1.00 88.94 282 GLY A O 1
ATOM 2223 N N . SER A 1 283 ? 5.809 -15.146 4.390 1.00 90.44 283 SER A N 1
ATOM 2224 C CA . SER A 1 283 ? 6.534 -14.302 5.338 1.00 90.44 283 SER A CA 1
ATOM 2225 C C . SER A 1 283 ? 6.321 -14.744 6.780 1.00 90.44 283 SER A C 1
ATOM 2227 O O . SER A 1 283 ? 5.244 -14.579 7.350 1.00 90.44 283 SER A O 1
ATOM 2229 N N . ASN A 1 284 ? 7.410 -15.170 7.419 1.00 92.44 284 ASN A N 1
ATOM 2230 C CA . ASN A 1 284 ? 7.439 -15.508 8.845 1.00 92.44 284 ASN A CA 1
ATOM 2231 C C . ASN A 1 284 ? 7.320 -14.283 9.770 1.00 92.44 284 ASN A C 1
ATOM 2233 O O . ASN A 1 284 ? 7.324 -14.432 10.985 1.00 92.44 284 ASN A O 1
ATOM 2237 N N . VAL A 1 285 ? 7.252 -13.070 9.215 1.00 92.19 285 VAL A N 1
ATOM 2238 C CA . VAL A 1 285 ? 7.294 -11.809 9.971 1.00 92.19 285 VAL A CA 1
ATOM 2239 C C . VAL A 1 285 ? 5.948 -11.088 9.920 1.00 92.19 285 VAL A C 1
ATOM 2241 O O . VAL A 1 285 ? 5.517 -10.502 10.912 1.00 92.19 285 VAL A O 1
ATOM 2244 N N . VAL A 1 286 ? 5.247 -11.159 8.785 1.00 93.94 286 VAL A N 1
ATOM 2245 C CA . VAL A 1 286 ? 4.029 -10.377 8.532 1.00 93.94 286 VAL A CA 1
ATOM 2246 C C . VAL A 1 286 ? 2.904 -10.728 9.508 1.00 93.94 286 VAL A C 1
ATOM 2248 O O . VAL A 1 286 ? 2.390 -9.840 10.185 1.00 93.94 286 VAL A O 1
ATOM 2251 N N . VAL A 1 287 ? 2.537 -12.009 9.627 1.00 96.19 287 VAL A N 1
ATOM 2252 C CA . VAL A 1 287 ? 1.453 -12.423 10.536 1.00 96.19 287 VAL A CA 1
ATOM 2253 C C . VAL A 1 287 ? 1.817 -12.155 12.003 1.00 96.19 287 VAL A C 1
ATOM 2255 O O . VAL A 1 287 ? 1.010 -11.514 12.679 1.00 96.19 287 VAL A O 1
ATOM 2258 N N . PRO A 1 288 ? 3.018 -12.525 12.504 1.00 96.00 288 PRO A N 1
ATOM 2259 C CA . PRO A 1 288 ? 3.422 -12.175 13.866 1.00 96.00 288 PRO A CA 1
ATOM 2260 C C . PRO A 1 288 ? 3.406 -10.674 14.156 1.00 96.00 288 PRO A C 1
ATOM 2262 O O . PRO A 1 288 ? 2.991 -10.291 15.244 1.00 96.00 288 PRO A O 1
ATOM 2265 N N . THR A 1 289 ? 3.778 -9.821 13.192 1.00 95.62 289 THR A N 1
ATOM 2266 C CA . THR A 1 289 ? 3.700 -8.357 13.358 1.00 95.62 289 THR A CA 1
ATOM 2267 C C . THR A 1 289 ? 2.268 -7.922 13.671 1.00 95.62 289 THR A C 1
ATOM 2269 O O . THR A 1 289 ? 2.044 -7.206 14.642 1.00 95.62 289 THR A O 1
ATOM 2272 N N . TYR A 1 290 ? 1.284 -8.382 12.892 1.00 97.12 290 TYR A N 1
ATOM 2273 C CA . TYR A 1 290 ? -0.115 -7.993 13.091 1.00 97.12 290 TYR A CA 1
ATOM 2274 C C . TYR A 1 290 ? -0.738 -8.600 14.348 1.00 97.12 290 TYR A C 1
ATOM 2276 O O . TYR A 1 290 ? -1.499 -7.920 15.034 1.00 97.12 290 TYR A O 1
ATOM 2284 N N . VAL A 1 291 ? -0.391 -9.847 14.679 1.00 97.75 291 VAL A N 1
ATOM 2285 C CA . VAL A 1 291 ? -0.811 -10.482 15.937 1.00 97.75 291 VAL A CA 1
ATOM 2286 C C . VAL A 1 291 ? -0.248 -9.711 17.132 1.00 97.75 291 VAL A C 1
ATOM 2288 O O . VAL A 1 291 ? -0.985 -9.426 18.073 1.00 97.75 291 VAL A O 1
ATOM 2291 N N . LEU A 1 292 ? 1.027 -9.317 17.086 1.00 96.94 292 LEU A N 1
ATOM 2292 C CA . LEU A 1 292 ? 1.655 -8.532 18.145 1.00 96.94 292 LEU A CA 1
ATOM 2293 C C . LEU A 1 292 ? 1.008 -7.149 18.274 1.00 96.94 292 LEU A C 1
ATOM 2295 O O . LEU A 1 292 ? 0.647 -6.761 19.381 1.00 96.94 292 LEU A O 1
ATOM 2299 N N . SER A 1 293 ? 0.785 -6.434 17.165 1.00 97.19 293 SER A N 1
ATOM 2300 C CA . SER A 1 293 ? 0.063 -5.155 17.178 1.00 97.19 293 SER A CA 1
ATOM 2301 C C . SER A 1 293 ? -1.339 -5.291 17.784 1.00 97.19 293 SER A C 1
ATOM 2303 O O . SER A 1 293 ? -1.744 -4.440 18.575 1.00 97.19 293 SER A O 1
ATOM 2305 N N . PHE A 1 294 ? -2.060 -6.371 17.462 1.00 97.81 294 PHE A N 1
ATOM 2306 C CA . PHE A 1 294 ? -3.366 -6.670 18.050 1.00 97.81 294 PHE A CA 1
ATOM 2307 C C . PHE A 1 294 ? -3.268 -6.878 19.564 1.00 97.81 294 PHE A C 1
ATOM 2309 O O . PHE A 1 294 ? -3.988 -6.221 20.315 1.00 97.81 294 PHE A O 1
ATOM 2316 N N . VAL A 1 295 ? -2.360 -7.748 20.022 1.00 97.81 295 VAL A N 1
ATOM 2317 C CA . VAL A 1 295 ? -2.174 -8.038 21.453 1.00 97.81 295 VAL A CA 1
ATOM 2318 C C . VAL A 1 295 ? -1.793 -6.775 22.219 1.00 97.81 295 VAL A C 1
ATOM 2320 O O . VAL A 1 295 ? -2.377 -6.501 23.264 1.00 97.81 295 VAL A O 1
ATOM 2323 N N . LEU A 1 296 ? -0.879 -5.967 21.681 1.00 96.62 296 LEU A N 1
ATOM 2324 C CA . LEU A 1 296 ? -0.476 -4.707 22.296 1.00 96.62 296 LEU A CA 1
ATOM 2325 C C . LEU A 1 296 ? -1.665 -3.746 22.445 1.00 96.62 296 LEU A C 1
ATOM 2327 O O . LEU A 1 296 ? -1.881 -3.207 23.524 1.00 96.62 296 LEU A O 1
ATOM 2331 N N . VAL A 1 297 ? -2.487 -3.562 21.412 1.00 97.12 297 VAL A N 1
ATOM 2332 C CA . VAL A 1 297 ? -3.620 -2.618 21.470 1.00 97.12 297 VAL A CA 1
ATOM 2333 C C . VAL A 1 297 ? -4.796 -3.133 22.314 1.00 97.12 297 VAL A C 1
ATOM 2335 O O . VAL A 1 297 ? -5.488 -2.337 22.950 1.00 97.12 297 VAL A O 1
ATOM 2338 N N . HIS A 1 298 ? -5.061 -4.441 22.319 1.00 95.81 298 HIS A N 1
ATOM 2339 C CA . HIS A 1 298 ? -6.242 -5.015 22.978 1.00 95.81 298 HIS A CA 1
ATOM 2340 C C . HIS A 1 298 ? -5.996 -5.543 24.393 1.00 95.81 298 HIS A C 1
ATOM 2342 O O . HIS A 1 298 ? -6.935 -5.579 25.185 1.00 95.81 298 HIS A O 1
ATOM 2348 N N . HIS A 1 299 ? -4.775 -5.974 24.708 1.00 95.38 299 HIS A N 1
ATOM 2349 C CA . HIS A 1 299 ? -4.460 -6.661 25.964 1.00 95.38 299 HIS A CA 1
ATOM 2350 C C . HIS A 1 299 ? -3.412 -5.943 26.817 1.00 95.38 299 HIS A C 1
ATOM 2352 O O . HIS A 1 299 ? -3.062 -6.440 27.884 1.00 95.38 299 HIS A O 1
ATOM 2358 N N . THR A 1 300 ? -2.924 -4.779 26.386 1.00 95.88 300 THR A N 1
ATOM 2359 C CA . THR A 1 300 ? -2.021 -3.946 27.188 1.00 95.88 300 THR A CA 1
ATOM 2360 C C . THR A 1 300 ? -2.561 -2.525 27.314 1.00 95.88 300 THR A C 1
ATOM 2362 O O . THR A 1 300 ? -3.468 -2.123 26.584 1.00 95.88 300 THR A O 1
ATOM 2365 N N . ILE A 1 301 ? -1.953 -1.746 28.208 1.00 95.94 301 ILE A N 1
ATOM 2366 C CA . ILE A 1 301 ? -2.246 -0.320 28.408 1.00 95.94 301 ILE A CA 1
ATOM 2367 C C . ILE A 1 301 ? -1.787 0.569 27.240 1.00 95.94 301 ILE A C 1
ATOM 2369 O O . ILE A 1 301 ? -1.967 1.780 27.294 1.00 95.94 301 ILE A O 1
ATOM 2373 N N . LEU A 1 302 ? -1.197 0.008 26.172 1.00 94.25 302 LEU A N 1
ATOM 2374 C CA . LEU A 1 302 ? -0.686 0.793 25.043 1.00 94.25 302 LEU A CA 1
ATOM 2375 C C . LEU A 1 302 ? -1.770 1.666 24.396 1.00 94.25 302 LEU A C 1
ATOM 2377 O O . LEU A 1 302 ? -1.479 2.794 24.020 1.00 94.25 302 LEU A O 1
ATOM 2381 N N . TYR A 1 303 ? -3.003 1.167 24.259 1.00 94.62 303 TYR A N 1
ATOM 2382 C CA . TYR A 1 303 ? -4.103 1.962 23.700 1.00 94.62 303 TYR A CA 1
ATOM 2383 C C . TYR A 1 303 ? -4.388 3.212 24.536 1.00 94.62 303 TYR A C 1
ATOM 2385 O O . TYR A 1 303 ? -4.525 4.297 23.975 1.00 94.62 303 TYR A O 1
ATOM 2393 N N . ASP A 1 304 ? -4.434 3.055 25.857 1.00 95.00 304 ASP A N 1
ATOM 2394 C CA . ASP A 1 304 ? -4.730 4.142 26.789 1.00 95.00 304 ASP A CA 1
ATOM 2395 C C . ASP A 1 304 ? -3.554 5.131 26.819 1.00 95.00 304 ASP A C 1
ATOM 2397 O O . ASP A 1 304 ? -3.742 6.316 26.578 1.00 95.00 304 ASP A O 1
ATOM 2401 N N . ILE A 1 305 ? -2.313 4.631 26.916 1.00 95.62 305 ILE A N 1
ATOM 2402 C CA . ILE A 1 305 ? -1.087 5.443 26.818 1.00 95.62 305 ILE A CA 1
ATOM 2403 C C . ILE A 1 305 ? -1.057 6.268 25.526 1.00 95.62 305 ILE A C 1
ATOM 2405 O O . ILE A 1 305 ? -0.745 7.456 25.562 1.00 95.62 305 ILE A O 1
ATOM 2409 N N . LEU A 1 306 ? -1.345 5.654 24.374 1.00 93.56 306 LEU A N 1
ATO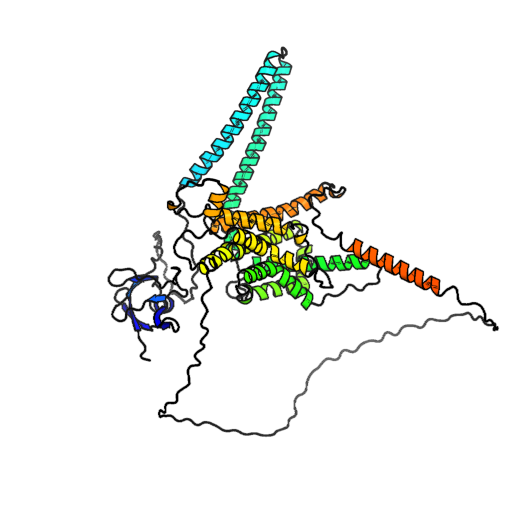M 2410 C CA . LEU A 1 306 ? -1.310 6.353 23.090 1.00 93.56 306 LEU A CA 1
ATOM 2411 C C . LEU A 1 306 ? -2.387 7.439 23.004 1.00 93.56 306 LEU A C 1
ATOM 2413 O O . LEU A 1 306 ? -2.101 8.513 22.481 1.00 93.56 306 LEU A O 1
ATOM 2417 N N . ASN A 1 307 ? -3.595 7.176 23.509 1.00 93.62 307 ASN A N 1
ATOM 2418 C CA . ASN A 1 307 ? -4.688 8.149 23.488 1.00 93.62 307 ASN A CA 1
ATOM 2419 C C . ASN A 1 307 ? -4.506 9.282 24.511 1.00 93.62 307 ASN A C 1
ATOM 2421 O O . ASN A 1 307 ? -4.919 10.405 24.226 1.00 93.62 307 ASN A O 1
ATOM 2425 N N . ASP A 1 308 ? -3.885 9.002 25.658 1.00 95.44 308 ASP A N 1
ATOM 2426 C CA . ASP A 1 308 ? -3.729 9.967 26.749 1.00 95.44 308 ASP A CA 1
ATOM 2427 C C . ASP A 1 308 ? -2.462 10.823 26.600 1.00 95.44 308 ASP A C 1
ATOM 2429 O O . ASP A 1 308 ? -2.489 12.022 26.878 1.00 95.44 308 ASP A O 1
ATOM 2433 N N . LEU A 1 309 ? -1.342 10.240 26.146 1.00 95.94 309 LEU A N 1
ATOM 2434 C CA . LEU A 1 309 ? -0.060 10.954 26.046 1.00 95.94 309 LEU A CA 1
ATOM 2435 C C . LEU A 1 309 ? 0.147 11.672 24.711 1.00 95.94 309 LEU A C 1
ATOM 2437 O O . LEU A 1 309 ? 0.847 12.686 24.667 1.00 95.94 309 LEU A O 1
ATOM 2441 N N . VAL A 1 310 ? -0.395 11.146 23.607 1.00 94.06 310 VAL A N 1
ATOM 2442 C CA . VAL A 1 310 ? -0.149 11.700 22.269 1.00 94.06 310 VAL A CA 1
ATOM 2443 C C . VAL A 1 310 ? -1.382 12.470 21.801 1.00 94.06 310 VAL A C 1
ATOM 2445 O O . VAL A 1 310 ? -2.463 11.888 21.720 1.00 94.06 310 VAL A O 1
ATOM 2448 N N . PRO A 1 311 ? -1.254 13.755 21.409 1.00 94.12 311 PRO A N 1
ATOM 2449 C CA . PRO A 1 311 ? -2.374 14.503 20.857 1.00 94.12 311 PRO A CA 1
ATOM 2450 C C . PRO A 1 311 ? -3.036 13.730 19.702 1.00 94.12 311 PRO A C 1
ATOM 2452 O O . PRO A 1 311 ? -2.330 13.361 18.754 1.00 94.12 311 PRO A O 1
ATOM 2455 N N . PRO A 1 312 ? -4.370 13.527 19.709 1.00 91.12 312 PRO A N 1
ATOM 2456 C CA . PRO A 1 312 ? -5.044 12.672 18.729 1.00 91.12 312 PRO A CA 1
ATOM 2457 C C . PRO A 1 312 ? -4.759 13.054 17.274 1.00 91.12 312 PRO A C 1
ATOM 2459 O O . PRO A 1 312 ? -4.637 12.187 16.416 1.00 91.12 312 PRO A O 1
ATOM 2462 N N . ALA A 1 313 ? -4.590 14.350 16.992 1.00 86.94 313 ALA A N 1
ATOM 2463 C CA . ALA A 1 313 ? -4.242 14.838 15.659 1.00 86.94 313 ALA A CA 1
ATOM 2464 C C . ALA A 1 313 ? -2.857 14.359 15.188 1.00 86.94 313 ALA A C 1
ATOM 2466 O O . ALA A 1 313 ? -2.690 14.027 14.014 1.00 86.94 313 ALA A O 1
ATOM 2467 N N . VAL A 1 314 ? -1.873 14.306 16.090 1.00 90.06 314 VAL A N 1
ATOM 2468 C CA . VAL A 1 314 ? -0.510 13.848 15.783 1.00 90.06 314 VAL A CA 1
ATOM 2469 C C . VAL A 1 314 ? -0.505 12.335 15.600 1.00 90.06 314 VAL A C 1
ATOM 2471 O O . VAL A 1 314 ? -0.007 11.851 14.584 1.00 90.06 314 VAL A O 1
ATOM 2474 N N . LEU A 1 315 ? -1.117 11.598 16.534 1.00 93.62 315 LEU A N 1
ATOM 2475 C CA . LEU A 1 315 ? -1.203 10.139 16.468 1.00 93.62 315 LEU A CA 1
ATOM 2476 C C . LEU A 1 315 ? -1.919 9.674 15.193 1.00 93.62 315 LEU A C 1
ATOM 2478 O O . LEU A 1 315 ? -1.371 8.864 14.444 1.00 93.62 315 LEU A O 1
ATOM 2482 N N . ASP A 1 316 ? -3.099 10.234 14.903 1.00 93.12 316 ASP A N 1
ATOM 2483 C CA . ASP A 1 316 ? -3.860 9.929 13.686 1.00 93.12 316 ASP A CA 1
ATOM 2484 C C . ASP A 1 316 ? -3.021 10.207 12.433 1.00 93.12 316 ASP A C 1
ATOM 2486 O O . ASP A 1 316 ? -3.004 9.387 11.518 1.00 93.12 316 ASP A O 1
ATOM 2490 N N . SER A 1 317 ? -2.304 11.335 12.383 1.00 90.88 317 SER A N 1
ATOM 2491 C CA . SER A 1 317 ? -1.495 11.712 11.217 1.00 90.88 317 SER A CA 1
ATOM 2492 C C . SER A 1 317 ? -0.354 10.726 10.970 1.00 90.88 317 SER A C 1
ATOM 2494 O O . SER A 1 317 ? -0.186 10.262 9.843 1.00 90.88 317 SER A O 1
ATOM 2496 N N . VAL A 1 318 ? 0.388 10.343 12.016 1.00 92.56 318 VAL A N 1
ATOM 2497 C CA . VAL A 1 318 ? 1.481 9.360 11.914 1.00 92.56 318 VAL A CA 1
ATOM 2498 C C . VAL A 1 318 ? 0.949 7.999 11.461 1.00 92.56 318 VAL A C 1
ATOM 2500 O O . VAL A 1 318 ? 1.486 7.397 10.529 1.00 92.56 318 VAL A O 1
ATOM 2503 N N . LEU A 1 319 ? -0.146 7.529 12.067 1.00 95.62 319 LEU A N 1
ATOM 2504 C CA . LEU A 1 319 ? -0.776 6.264 11.692 1.00 95.62 319 LEU A CA 1
ATOM 2505 C C . LEU A 1 319 ? -1.339 6.306 10.263 1.00 95.62 319 LEU A C 1
ATOM 2507 O O . LEU A 1 319 ? -1.261 5.311 9.540 1.00 95.62 319 LEU A O 1
ATOM 2511 N N . ILE A 1 320 ? -1.897 7.442 9.829 1.00 95.06 320 ILE A N 1
ATOM 2512 C CA . ILE A 1 320 ? -2.360 7.645 8.453 1.00 95.06 320 ILE A CA 1
ATOM 2513 C C . ILE A 1 320 ? -1.197 7.548 7.473 1.00 95.06 320 ILE A C 1
ATOM 2515 O O . ILE A 1 320 ? -1.327 6.775 6.531 1.00 95.06 320 ILE A O 1
ATOM 2519 N N . VAL A 1 321 ? -0.082 8.242 7.719 1.00 92.50 321 VAL A N 1
ATOM 2520 C CA . VAL A 1 321 ? 1.108 8.215 6.850 1.00 92.50 321 VAL A CA 1
ATOM 2521 C C . VAL A 1 321 ? 1.695 6.805 6.739 1.00 92.50 321 VAL A C 1
ATOM 2523 O O . VAL A 1 321 ? 2.036 6.362 5.639 1.00 92.50 321 VAL A O 1
ATOM 2526 N N . ALA A 1 322 ? 1.783 6.069 7.850 1.00 94.62 322 ALA A N 1
ATOM 2527 C CA . ALA A 1 322 ? 2.275 4.693 7.834 1.00 94.62 322 ALA A CA 1
ATOM 2528 C C . ALA A 1 322 ? 1.362 3.762 7.012 1.00 94.62 322 ALA A C 1
ATOM 2530 O O . ALA A 1 322 ? 1.834 3.018 6.149 1.00 94.62 322 ALA A O 1
ATOM 2531 N N . ASP A 1 323 ? 0.046 3.843 7.233 1.00 96.31 323 ASP A N 1
ATOM 2532 C CA . ASP A 1 323 ? -0.960 3.069 6.496 1.00 96.31 323 ASP A CA 1
ATOM 2533 C C . ASP A 1 323 ? -0.983 3.408 4.998 1.00 96.31 323 ASP A C 1
ATOM 2535 O O . ASP A 1 323 ? -0.959 2.502 4.165 1.00 96.31 323 ASP A O 1
ATOM 2539 N N . SER A 1 324 ? -0.979 4.691 4.629 1.00 95.75 324 SER A N 1
ATOM 2540 C CA . SER A 1 324 ? -0.984 5.114 3.225 1.00 95.75 324 SER A CA 1
ATOM 2541 C C . SER A 1 324 ? 0.285 4.692 2.490 1.00 95.75 324 SER A C 1
ATOM 2543 O O . SER A 1 324 ? 0.197 4.263 1.340 1.00 95.75 324 SER A O 1
ATOM 2545 N N . SER A 1 325 ? 1.443 4.733 3.152 1.00 95.06 325 SER A N 1
ATOM 2546 C CA . SER A 1 325 ? 2.715 4.301 2.560 1.00 95.06 325 SER A CA 1
ATOM 2547 C C . SER A 1 325 ? 2.717 2.801 2.251 1.00 95.06 325 SER A C 1
ATOM 2549 O O . SER A 1 325 ? 3.101 2.397 1.152 1.00 95.06 325 SER A O 1
ATOM 2551 N N . LEU A 1 326 ? 2.220 1.960 3.168 1.00 95.56 326 LEU A N 1
ATOM 2552 C CA . LEU A 1 326 ? 2.092 0.521 2.908 1.00 95.56 326 LEU A CA 1
ATOM 2553 C C . LEU A 1 326 ? 1.063 0.207 1.825 1.00 95.56 326 LEU A C 1
ATOM 2555 O O . LEU A 1 326 ? 1.310 -0.663 0.987 1.00 95.56 326 LEU A O 1
ATOM 2559 N N . ARG A 1 327 ? -0.073 0.915 1.807 1.00 96.88 327 ARG A N 1
ATOM 2560 C CA . ARG A 1 327 ? -1.075 0.764 0.742 1.00 96.88 327 ARG A CA 1
ATOM 2561 C C . ARG A 1 327 ? -0.480 1.121 -0.613 1.00 96.88 327 ARG A C 1
ATOM 2563 O O . ARG A 1 327 ? -0.604 0.329 -1.538 1.00 96.88 327 ARG A O 1
ATOM 2570 N N . ALA A 1 328 ? 0.224 2.244 -0.723 1.00 96.81 328 ALA A N 1
ATOM 2571 C CA . ALA A 1 328 ? 0.907 2.639 -1.951 1.00 96.81 328 ALA A CA 1
ATOM 2572 C C . ALA A 1 328 ? 1.981 1.636 -2.387 1.00 96.81 328 ALA A C 1
ATOM 2574 O O . ALA A 1 328 ? 2.079 1.318 -3.571 1.00 96.81 328 ALA A O 1
ATOM 2575 N N . LEU A 1 329 ? 2.740 1.073 -1.443 1.00 95.56 329 LEU A N 1
ATOM 2576 C CA . LEU A 1 329 ? 3.698 0.014 -1.749 1.00 95.56 329 LEU A CA 1
ATOM 2577 C C . LEU A 1 329 ? 3.004 -1.248 -2.280 1.00 95.56 329 LEU A C 1
ATOM 2579 O O . LEU A 1 329 ? 3.514 -1.874 -3.207 1.00 95.56 329 LEU A O 1
ATOM 2583 N N . SER A 1 330 ? 1.845 -1.609 -1.722 1.00 96.81 330 SER A N 1
ATOM 2584 C CA . SER A 1 330 ? 1.031 -2.739 -2.187 1.00 96.81 330 SER A CA 1
ATOM 2585 C C . SER A 1 330 ? 0.443 -2.483 -3.578 1.00 96.81 330 SER A C 1
ATOM 2587 O O . SER A 1 330 ? 0.556 -3.339 -4.457 1.00 96.81 330 SER A O 1
ATOM 2589 N N . ILE A 1 331 ? -0.086 -1.274 -3.813 1.00 98.12 331 ILE A N 1
ATOM 2590 C CA . ILE A 1 331 ? -0.549 -0.797 -5.125 1.00 98.12 331 ILE A CA 1
ATOM 2591 C C . ILE A 1 331 ? 0.567 -0.948 -6.160 1.00 98.12 331 ILE A C 1
ATOM 2593 O O . ILE A 1 331 ? 0.345 -1.544 -7.210 1.00 98.12 331 ILE A O 1
ATOM 2597 N N . ALA A 1 332 ? 1.768 -0.451 -5.853 1.00 97.56 332 ALA A N 1
ATOM 2598 C CA . ALA A 1 332 ? 2.894 -0.480 -6.773 1.00 97.56 332 ALA A CA 1
ATOM 2599 C C . ALA A 1 332 ? 3.415 -1.903 -7.015 1.00 97.56 332 ALA A C 1
ATOM 2601 O O . ALA A 1 332 ? 3.426 -2.365 -8.151 1.00 97.56 332 ALA A O 1
ATOM 2602 N N . LYS A 1 333 ? 3.825 -2.615 -5.953 1.00 95.88 333 LYS A N 1
ATOM 2603 C CA . LYS A 1 333 ? 4.517 -3.910 -6.068 1.00 95.88 333 LYS A CA 1
ATOM 2604 C C . LYS A 1 333 ? 3.591 -5.058 -6.452 1.00 95.88 333 LYS A C 1
ATOM 2606 O O . LYS A 1 333 ? 3.950 -5.866 -7.300 1.00 95.88 333 LYS A O 1
ATOM 2611 N N . LEU A 1 334 ? 2.442 -5.182 -5.791 1.00 96.12 334 LEU A N 1
ATOM 2612 C CA . LEU A 1 334 ? 1.569 -6.342 -5.969 1.00 96.12 334 LEU A CA 1
ATOM 2613 C C . LEU A 1 334 ? 0.463 -6.069 -6.987 1.00 96.12 334 LEU A C 1
ATOM 2615 O O . LEU A 1 334 ? 0.164 -6.940 -7.796 1.00 96.12 334 LEU A O 1
ATOM 2619 N N . GLY A 1 335 ? -0.121 -4.870 -6.964 1.00 97.56 335 GLY A N 1
ATOM 2620 C CA . GLY A 1 335 ? -1.168 -4.483 -7.904 1.00 97.56 335 GLY A CA 1
ATOM 2621 C C . GLY A 1 335 ? -0.629 -4.269 -9.318 1.00 97.56 335 GLY A C 1
ATOM 2622 O O . GLY A 1 335 ? -0.863 -5.071 -10.221 1.00 97.56 335 GLY A O 1
ATOM 2623 N N . VAL A 1 336 ? 0.113 -3.182 -9.516 1.00 97.69 336 VAL A N 1
ATOM 2624 C CA . VAL A 1 336 ? 0.554 -2.736 -10.841 1.00 97.69 336 VAL A CA 1
ATOM 2625 C C . VAL A 1 336 ? 1.722 -3.574 -11.366 1.00 97.69 336 VAL A C 1
ATOM 2627 O O . VAL A 1 336 ? 1.573 -4.213 -12.404 1.00 97.69 336 VAL A O 1
ATOM 2630 N N . ASP A 1 337 ? 2.850 -3.638 -10.652 1.00 96.50 337 ASP A N 1
ATOM 2631 C CA . ASP A 1 337 ? 4.021 -4.416 -11.087 1.00 96.50 337 ASP A CA 1
ATOM 2632 C C . ASP A 1 337 ? 3.691 -5.917 -11.153 1.00 96.50 337 ASP A C 1
ATOM 2634 O O . ASP A 1 337 ? 4.009 -6.580 -12.140 1.00 96.50 337 ASP A O 1
ATOM 2638 N N . GLY A 1 338 ? 2.996 -6.443 -10.138 1.00 96.00 338 GLY A N 1
ATOM 2639 C CA . GLY A 1 338 ? 2.597 -7.850 -10.074 1.00 96.00 338 GLY A CA 1
ATOM 2640 C C . GLY A 1 338 ? 1.697 -8.274 -11.236 1.00 96.00 338 GLY A C 1
ATOM 2641 O O . GLY A 1 338 ? 1.922 -9.328 -11.830 1.00 96.00 338 GLY A O 1
ATOM 2642 N N . SER A 1 339 ? 0.729 -7.437 -11.623 1.00 96.38 339 SER A N 1
ATOM 2643 C CA . SER A 1 339 ? -0.084 -7.704 -12.815 1.00 96.38 339 SER A CA 1
ATOM 2644 C C . SER A 1 339 ? 0.747 -7.681 -14.093 1.00 96.38 339 SER A C 1
ATOM 2646 O O . SER A 1 339 ? 0.687 -8.638 -14.864 1.00 96.38 339 SER A O 1
ATOM 2648 N N . ARG A 1 340 ? 1.597 -6.665 -14.285 1.00 94.31 340 ARG A N 1
ATOM 2649 C CA . ARG A 1 340 ? 2.482 -6.574 -15.454 1.00 94.31 340 ARG A CA 1
ATOM 2650 C C . ARG A 1 340 ? 3.346 -7.830 -15.593 1.00 94.31 340 ARG A C 1
ATOM 2652 O O . ARG A 1 340 ? 3.375 -8.426 -16.664 1.00 94.31 340 ARG A O 1
ATOM 2659 N N . MET A 1 341 ? 3.992 -8.264 -14.510 1.00 92.69 341 MET A N 1
ATOM 2660 C CA . MET A 1 341 ? 4.836 -9.464 -14.500 1.00 92.69 341 MET A CA 1
ATOM 2661 C C . MET A 1 341 ? 4.041 -10.736 -14.799 1.00 92.69 341 MET A C 1
ATOM 2663 O O . MET A 1 341 ? 4.487 -11.567 -15.586 1.00 92.69 341 MET A O 1
ATOM 2667 N N . ARG A 1 342 ? 2.855 -10.892 -14.198 1.00 93.38 342 ARG A N 1
ATOM 2668 C CA . ARG A 1 342 ? 2.032 -12.092 -14.379 1.00 93.38 342 ARG A CA 1
ATOM 2669 C C . ARG A 1 342 ? 1.554 -12.242 -15.820 1.00 93.38 342 ARG A C 1
ATOM 2671 O O . ARG A 1 342 ? 1.707 -13.311 -16.402 1.00 93.38 342 ARG A O 1
ATOM 2678 N N . PHE A 1 343 ? 1.010 -11.178 -16.403 1.00 90.62 343 PHE A N 1
ATOM 2679 C CA . PHE A 1 343 ? 0.531 -11.216 -17.784 1.00 90.62 343 PHE A CA 1
ATOM 2680 C C . PHE A 1 343 ? 1.677 -11.318 -18.793 1.00 90.62 343 PHE A C 1
ATOM 2682 O O . PHE A 1 343 ? 1.510 -11.990 -19.805 1.00 90.62 343 PHE A O 1
ATOM 2689 N N . ALA A 1 344 ? 2.845 -10.734 -18.498 1.00 89.50 344 ALA A N 1
ATOM 2690 C CA . ALA A 1 344 ? 4.045 -10.925 -19.312 1.00 89.50 344 ALA A CA 1
ATOM 2691 C C . ALA A 1 344 ? 4.539 -12.384 -19.296 1.00 89.50 344 ALA A C 1
ATOM 2693 O O . ALA A 1 344 ? 5.011 -12.882 -20.316 1.00 89.50 344 ALA A O 1
ATOM 2694 N N . ALA A 1 345 ? 4.414 -13.080 -18.160 1.00 87.88 345 ALA A N 1
ATOM 2695 C CA . ALA A 1 345 ? 4.783 -14.490 -18.049 1.00 87.88 345 ALA A CA 1
ATOM 2696 C C . ALA A 1 345 ? 3.824 -15.410 -18.824 1.00 87.88 345 ALA A C 1
ATOM 2698 O O . ALA A 1 345 ? 4.271 -16.371 -19.444 1.00 87.88 345 ALA A O 1
ATOM 2699 N N . ASP A 1 346 ? 2.522 -15.106 -18.820 1.00 85.56 346 ASP A N 1
ATOM 2700 C CA . ASP A 1 346 ? 1.513 -15.902 -19.532 1.00 85.56 346 ASP A CA 1
ATOM 2701 C C . ASP A 1 346 ? 1.489 -15.610 -21.049 1.00 85.56 346 ASP A C 1
ATOM 2703 O O . ASP A 1 346 ? 1.069 -16.457 -21.845 1.00 85.56 346 ASP A O 1
ATOM 2707 N N . SER A 1 347 ? 1.980 -14.444 -21.487 1.00 80.12 347 SER A N 1
ATOM 2708 C CA . SER A 1 347 ? 2.134 -14.112 -22.904 1.00 80.12 347 SER A CA 1
ATOM 2709 C C . SER A 1 347 ? 3.341 -14.829 -23.522 1.00 80.12 347 SER A C 1
ATOM 2711 O O . SER A 1 347 ? 4.329 -14.210 -23.902 1.00 80.12 347 SER A O 1
ATOM 2713 N N . HIS A 1 348 ? 3.239 -16.147 -23.712 1.00 65.88 348 HIS A N 1
ATOM 2714 C CA . HIS A 1 348 ? 4.158 -16.937 -24.549 1.00 65.88 348 HIS A CA 1
ATOM 2715 C C . HIS A 1 348 ? 4.119 -16.547 -26.047 1.00 65.88 348 HIS A C 1
ATOM 2717 O O . HIS A 1 348 ? 4.797 -17.156 -26.877 1.00 65.88 348 HIS A O 1
ATOM 2723 N N . VAL A 1 349 ? 3.323 -15.541 -26.419 1.00 52.66 349 VAL A N 1
ATOM 2724 C CA . VAL A 1 349 ? 3.131 -15.085 -27.797 1.00 52.66 349 VAL A CA 1
ATOM 2725 C C . VAL A 1 349 ? 4.219 -14.073 -28.166 1.00 52.66 349 VAL A C 1
ATOM 2727 O O . VAL A 1 349 ? 4.066 -12.864 -28.040 1.00 52.66 349 VAL A O 1
ATOM 2730 N N . SER A 1 350 ? 5.350 -14.631 -28.589 1.00 47.88 350 SER A N 1
ATOM 2731 C CA . SER A 1 350 ? 6.143 -14.222 -29.756 1.00 47.88 350 SER A CA 1
ATOM 2732 C C . SER A 1 350 ? 6.149 -12.726 -30.112 1.00 47.88 350 SER A C 1
ATOM 2734 O O . SER A 1 350 ? 5.314 -12.288 -30.893 1.00 47.88 350 SER A O 1
ATOM 2736 N N . SER A 1 351 ? 7.152 -11.985 -29.624 1.00 56.78 351 SER A N 1
ATOM 2737 C CA . SER A 1 351 ? 7.860 -10.868 -30.304 1.00 56.78 351 SER A CA 1
ATOM 2738 C C . SER A 1 351 ? 7.070 -9.682 -30.897 1.00 56.78 351 SER A C 1
ATOM 2740 O O . SER A 1 351 ? 7.691 -8.756 -31.416 1.00 56.78 351 SER A O 1
ATOM 2742 N N . GLY A 1 352 ? 5.742 -9.673 -30.840 1.00 56.53 352 GLY A N 1
ATOM 2743 C CA . GLY A 1 352 ? 4.874 -8.708 -31.503 1.00 56.53 352 GLY A CA 1
ATOM 2744 C C . GLY A 1 352 ? 4.053 -7.942 -30.482 1.00 56.53 352 GLY A C 1
ATOM 2745 O O . GLY A 1 352 ? 2.967 -8.380 -30.127 1.00 56.53 352 GLY A O 1
ATOM 2746 N N . GLY A 1 353 ? 4.600 -6.819 -30.008 1.00 66.06 353 GLY A N 1
ATOM 2747 C CA . GLY A 1 353 ? 3.882 -5.738 -29.321 1.00 66.06 353 GLY A CA 1
ATOM 2748 C C . GLY A 1 353 ? 2.721 -6.161 -28.418 1.00 66.06 353 GLY A C 1
ATOM 2749 O O . GLY A 1 353 ? 1.584 -5.777 -28.680 1.00 66.06 353 GLY A O 1
ATOM 2750 N N . VAL A 1 354 ? 2.984 -6.934 -27.359 1.00 69.88 354 VAL A N 1
ATOM 2751 C CA . VAL A 1 354 ? 1.946 -7.240 -26.366 1.00 69.88 354 VAL A CA 1
ATOM 2752 C C . VAL A 1 354 ? 1.519 -5.927 -25.708 1.00 69.88 354 VAL A C 1
ATOM 2754 O O . VAL A 1 354 ? 2.326 -5.234 -25.081 1.00 69.88 354 VAL A O 1
ATOM 2757 N N . SER A 1 355 ? 0.249 -5.566 -25.885 1.00 84.38 355 SER A N 1
ATOM 2758 C CA . SER A 1 355 ? -0.359 -4.436 -25.190 1.00 84.38 355 SER A CA 1
ATOM 2759 C C . SER A 1 355 ? -0.309 -4.697 -23.687 1.00 84.38 355 SER A C 1
ATOM 2761 O O . SER A 1 355 ? -0.786 -5.736 -23.222 1.00 84.38 355 SER A O 1
ATOM 2763 N N . GLU A 1 356 ? 0.252 -3.765 -22.925 1.00 89.62 356 GLU A N 1
ATOM 2764 C CA . GLU A 1 356 ? 0.252 -3.812 -21.474 1.00 89.62 356 GLU A CA 1
ATOM 2765 C C . GLU A 1 356 ? -1.195 -3.921 -20.968 1.00 89.62 356 GLU A C 1
ATOM 2767 O O . GLU A 1 356 ? -2.083 -3.208 -21.453 1.00 89.62 356 GLU A O 1
ATOM 2772 N N . PRO A 1 357 ? -1.463 -4.790 -19.979 1.00 94.00 357 PRO A N 1
ATOM 2773 C CA . PRO A 1 357 ? -2.801 -5.012 -19.447 1.00 94.00 357 PRO A CA 1
ATOM 2774 C C . PRO A 1 357 ? -3.190 -3.872 -18.492 1.00 94.00 357 PRO A C 1
ATOM 2776 O O . PRO A 1 357 ? -3.430 -4.090 -17.304 1.00 94.00 357 PRO A O 1
ATOM 2779 N N . TRP A 1 358 ? -3.252 -2.639 -19.001 1.00 95.00 358 TRP A N 1
ATOM 2780 C CA . TRP A 1 358 ? -3.453 -1.424 -18.206 1.00 95.00 358 TRP A CA 1
ATOM 2781 C C . TRP A 1 358 ? -4.701 -1.512 -17.323 1.00 95.00 358 TRP A C 1
ATOM 2783 O O . TRP A 1 358 ? -4.663 -1.110 -16.164 1.00 95.00 358 TRP A O 1
ATOM 2793 N N . PHE A 1 359 ? -5.792 -2.108 -17.817 1.00 95.50 359 PHE A N 1
ATOM 2794 C CA . PHE A 1 359 ? -7.001 -2.293 -17.017 1.00 95.50 359 PHE A CA 1
ATOM 2795 C C . PHE A 1 359 ? -6.736 -3.177 -15.793 1.00 95.50 359 PHE A C 1
ATOM 2797 O O . PHE A 1 359 ? -7.136 -2.827 -14.683 1.00 95.50 359 PHE A O 1
ATOM 2804 N N . ALA A 1 360 ? -6.020 -4.291 -15.974 1.00 96.75 360 ALA A N 1
ATOM 2805 C CA . ALA A 1 360 ? -5.665 -5.178 -14.874 1.00 96.75 360 ALA A CA 1
ATOM 2806 C C . ALA A 1 360 ? -4.740 -4.476 -13.874 1.00 96.75 360 ALA A C 1
ATOM 2808 O O . ALA A 1 360 ? -4.949 -4.612 -12.672 1.00 96.75 360 ALA A O 1
ATOM 2809 N N . MET A 1 361 ? -3.792 -3.665 -14.352 1.00 97.44 361 MET A N 1
ATOM 2810 C CA . MET A 1 361 ? -2.922 -2.849 -13.498 1.00 97.44 361 MET A CA 1
ATOM 2811 C C . MET A 1 361 ? -3.729 -1.892 -12.614 1.00 97.44 361 MET A C 1
ATOM 2813 O O . MET A 1 361 ? -3.517 -1.849 -11.403 1.00 97.44 361 MET A O 1
ATOM 2817 N N . LEU A 1 362 ? -4.684 -1.156 -13.193 1.00 97.81 362 LEU A N 1
ATOM 2818 C CA . LEU A 1 362 ? -5.525 -0.212 -12.449 1.00 97.81 362 LEU A CA 1
ATOM 2819 C C . LEU A 1 362 ? -6.459 -0.924 -11.467 1.00 97.81 362 LEU A C 1
ATOM 2821 O O . LEU A 1 362 ? -6.578 -0.514 -10.311 1.00 97.81 362 LEU A O 1
ATOM 2825 N N . PHE A 1 363 ? -7.111 -1.998 -11.915 1.00 97.94 363 PHE A N 1
ATOM 2826 C CA . PHE A 1 363 ? -8.048 -2.759 -11.099 1.00 97.94 363 PHE A CA 1
ATOM 2827 C C . PHE A 1 363 ? -7.346 -3.439 -9.919 1.00 97.94 363 PHE A C 1
ATOM 2829 O O . PHE A 1 363 ? -7.772 -3.280 -8.776 1.00 97.94 363 PHE A O 1
ATOM 2836 N N . LEU A 1 364 ? -6.241 -4.143 -10.171 1.00 98.06 364 LEU A N 1
ATOM 2837 C CA . LEU A 1 364 ? -5.474 -4.831 -9.133 1.00 98.06 364 LEU A CA 1
ATOM 2838 C C . LEU A 1 364 ? -4.720 -3.858 -8.232 1.00 98.06 364 LEU A C 1
ATOM 2840 O O . LEU A 1 364 ? -4.607 -4.117 -7.039 1.00 98.06 364 LEU A O 1
ATOM 2844 N N . GLY A 1 365 ? -4.274 -2.713 -8.754 1.00 98.25 365 GLY A N 1
ATOM 2845 C CA . GLY A 1 365 ? -3.787 -1.605 -7.937 1.00 98.25 365 GLY A CA 1
ATOM 2846 C C . GLY A 1 365 ? -4.853 -1.123 -6.952 1.00 98.25 365 GLY A C 1
ATOM 2847 O O . GLY A 1 365 ? -4.615 -1.117 -5.747 1.00 98.25 365 GLY A O 1
ATOM 2848 N N . MET A 1 366 ? -6.061 -0.809 -7.430 1.00 98.44 366 MET A N 1
ATOM 2849 C CA . MET A 1 366 ? -7.176 -0.405 -6.566 1.00 98.44 366 MET A CA 1
ATOM 2850 C C . MET A 1 366 ? -7.485 -1.469 -5.499 1.00 98.44 366 MET A C 1
ATOM 2852 O O . MET A 1 366 ? -7.508 -1.151 -4.309 1.00 98.44 366 MET A O 1
ATOM 2856 N N . VAL A 1 367 ? -7.615 -2.742 -5.892 1.00 97.94 367 VAL A N 1
ATOM 2857 C CA . VAL A 1 367 ? -7.873 -3.856 -4.960 1.00 97.94 367 VAL A CA 1
ATOM 2858 C C . VAL A 1 367 ? -6.740 -4.021 -3.938 1.00 97.94 367 VAL A C 1
ATOM 2860 O O . VAL A 1 367 ? -7.019 -4.219 -2.754 1.00 97.94 367 VAL A O 1
ATOM 2863 N N . ALA A 1 368 ? -5.475 -3.882 -4.340 1.00 97.94 368 ALA A N 1
ATOM 2864 C CA . ALA A 1 368 ? -4.332 -3.957 -3.431 1.00 97.94 368 ALA A CA 1
ATOM 2865 C C . ALA A 1 368 ? -4.366 -2.851 -2.367 1.00 97.94 368 ALA A C 1
ATOM 2867 O O . ALA A 1 368 ? -4.064 -3.110 -1.200 1.00 97.94 368 ALA A O 1
ATOM 2868 N N . GLY A 1 369 ? -4.773 -1.636 -2.749 1.00 97.69 369 GLY A N 1
ATOM 2869 C CA . GLY A 1 369 ? -4.853 -0.485 -1.849 1.00 97.69 369 GLY A CA 1
ATOM 2870 C C . GLY A 1 369 ? -6.080 -0.461 -0.929 1.00 97.69 369 GLY A C 1
ATOM 2871 O O . GLY A 1 369 ? -5.981 0.058 0.184 1.00 97.69 369 GLY A O 1
ATOM 2872 N N . SER A 1 370 ? -7.226 -1.011 -1.352 1.00 97.69 370 SER A N 1
ATOM 2873 C CA . SER A 1 370 ? -8.496 -0.920 -0.603 1.00 97.69 370 SER A CA 1
ATOM 2874 C C . SER A 1 370 ? -9.138 -2.255 -0.209 1.00 97.69 370 SER A C 1
ATOM 2876 O O . SER A 1 370 ? -10.179 -2.259 0.453 1.00 97.69 370 SER A O 1
ATOM 2878 N N . GLY A 1 371 ? -8.554 -3.400 -0.572 1.00 97.00 371 GLY A N 1
ATOM 2879 C CA . GLY A 1 371 ? -9.188 -4.711 -0.389 1.00 97.00 371 GLY A CA 1
ATOM 2880 C C . GLY A 1 371 ? -9.484 -5.075 1.069 1.00 97.00 371 GLY A C 1
ATOM 2881 O O . GLY A 1 371 ? -10.504 -5.700 1.341 1.00 97.00 371 GLY A O 1
ATOM 2882 N N . GLY A 1 372 ? -8.676 -4.614 2.030 1.00 96.44 372 GLY A N 1
ATOM 2883 C CA . GLY A 1 372 ? -8.961 -4.798 3.461 1.00 96.44 372 GLY A CA 1
ATOM 2884 C C . GLY A 1 372 ? -10.299 -4.181 3.888 1.00 96.44 372 GLY A C 1
ATOM 2885 O O . GLY A 1 372 ? -11.081 -4.806 4.602 1.00 96.44 372 GLY A O 1
ATOM 2886 N N . GLY A 1 373 ? -10.616 -2.987 3.373 1.00 95.88 373 GLY A N 1
ATOM 2887 C CA . GLY A 1 373 ? -11.904 -2.328 3.597 1.00 95.88 373 GLY A CA 1
ATOM 2888 C C . GLY A 1 373 ? -13.067 -3.034 2.897 1.00 95.88 373 GLY A C 1
ATOM 2889 O O . GLY A 1 373 ? -14.152 -3.131 3.468 1.00 95.88 373 GLY A O 1
ATOM 2890 N N . MET A 1 374 ? -12.833 -3.582 1.698 1.00 96.62 374 MET A N 1
ATOM 2891 C CA . MET A 1 374 ? -13.834 -4.363 0.958 1.00 96.62 374 MET A CA 1
ATOM 2892 C C . MET A 1 374 ? -14.251 -5.614 1.739 1.00 96.62 374 MET A C 1
ATOM 2894 O O . MET A 1 374 ? -15.445 -5.855 1.905 1.00 96.62 374 MET A O 1
ATOM 2898 N N . TRP A 1 375 ? -13.287 -6.367 2.282 1.00 97.25 375 TRP A N 1
ATOM 2899 C CA . TRP A 1 375 ? -13.568 -7.530 3.131 1.00 97.25 375 TRP A CA 1
ATOM 2900 C C . TRP A 1 375 ? -14.231 -7.151 4.453 1.00 97.25 375 TRP A C 1
ATOM 2902 O O . TRP A 1 375 ? -15.170 -7.822 4.883 1.00 97.25 375 TRP A O 1
ATOM 2912 N N . ALA A 1 376 ? -13.777 -6.063 5.082 1.00 96.56 376 ALA A N 1
ATOM 2913 C CA . ALA A 1 376 ? -14.359 -5.576 6.328 1.00 96.56 376 ALA A CA 1
ATOM 2914 C C . ALA A 1 376 ? -15.852 -5.274 6.196 1.00 96.56 376 ALA A C 1
ATOM 2916 O O . ALA A 1 376 ? -16.625 -5.552 7.114 1.00 96.56 376 ALA A O 1
ATOM 2917 N N . ASP A 1 377 ? -16.251 -4.711 5.058 1.00 95.94 377 ASP A N 1
ATOM 2918 C CA . ASP A 1 377 ? -17.640 -4.383 4.788 1.00 95.94 377 ASP A CA 1
ATOM 2919 C C . ASP A 1 377 ? -18.448 -5.595 4.310 1.00 95.94 377 ASP A C 1
ATOM 2921 O O . ASP A 1 377 ? -19.555 -5.810 4.801 1.00 95.94 377 ASP A O 1
ATOM 2925 N N . LEU A 1 378 ? -17.871 -6.432 3.438 1.00 96.81 378 LEU A N 1
ATOM 2926 C CA . LEU A 1 378 ? -18.486 -7.676 2.963 1.00 96.81 378 LEU A CA 1
ATOM 2927 C C . LEU A 1 378 ? -18.878 -8.598 4.126 1.00 96.81 378 LEU A C 1
ATOM 2929 O O . LEU A 1 378 ? -19.987 -9.120 4.130 1.00 96.81 378 LEU A O 1
ATOM 2933 N N . LEU A 1 379 ? -17.996 -8.760 5.117 1.00 96.94 379 LEU A N 1
ATOM 2934 C CA . LEU A 1 379 ? -18.187 -9.666 6.259 1.00 96.94 379 LEU A CA 1
ATOM 2935 C C . LEU A 1 379 ? -18.725 -8.971 7.522 1.00 96.94 379 LEU A C 1
ATOM 2937 O O . LEU A 1 379 ? -18.837 -9.602 8.575 1.00 96.94 379 LEU A O 1
ATOM 2941 N N . LYS A 1 380 ? -18.997 -7.658 7.453 1.00 95.94 380 LYS A N 1
ATOM 2942 C CA . LYS A 1 380 ? -19.362 -6.818 8.608 1.00 95.94 380 LYS A CA 1
ATOM 2943 C C . LYS A 1 380 ? -18.446 -7.043 9.818 1.00 95.94 380 LYS A C 1
ATOM 2945 O O . LYS A 1 380 ? -18.907 -7.120 10.958 1.00 95.94 380 LYS A O 1
ATOM 2950 N N . LEU A 1 381 ? -17.131 -7.081 9.577 1.00 95.25 381 LEU A N 1
ATOM 2951 C CA . LEU A 1 381 ? -16.131 -7.448 10.591 1.00 95.25 381 LEU A CA 1
ATOM 2952 C C . LEU A 1 381 ? -16.172 -6.541 11.822 1.00 95.25 381 LEU A C 1
ATOM 2954 O O . LEU A 1 381 ? -15.913 -6.999 12.925 1.00 95.25 381 LEU A O 1
ATOM 2958 N N . LYS A 1 382 ? -16.563 -5.274 11.648 1.00 94.00 382 LYS A N 1
ATOM 2959 C CA . LYS A 1 382 ? -16.683 -4.266 12.716 1.00 94.00 382 LYS A CA 1
ATOM 2960 C C . LYS A 1 382 ? -17.889 -4.457 13.647 1.00 94.00 382 LYS A C 1
ATOM 2962 O O . LYS A 1 382 ? -18.135 -3.602 14.488 1.00 94.00 382 LYS A O 1
ATOM 2967 N N . SER A 1 383 ? -18.667 -5.519 13.470 1.00 91.56 383 SER A N 1
ATOM 2968 C CA . SER A 1 383 ? -19.832 -5.830 14.298 1.00 91.56 383 SER A CA 1
ATOM 2969 C C . SER A 1 383 ? -19.624 -7.133 15.069 1.00 91.56 383 SER A C 1
ATOM 2971 O O . SER A 1 383 ? -18.834 -7.986 14.663 1.00 91.56 383 SER A O 1
ATOM 2973 N N . HIS A 1 384 ? -20.348 -7.300 16.180 1.00 89.56 384 HIS A N 1
ATOM 2974 C CA . HIS A 1 384 ? -20.297 -8.531 16.976 1.00 89.56 384 HIS A CA 1
ATOM 2975 C C . HIS A 1 384 ? -20.791 -9.755 16.199 1.00 89.56 384 HIS A C 1
ATOM 2977 O O . HIS A 1 384 ? -20.290 -10.857 16.408 1.00 89.56 384 HIS A O 1
ATOM 2983 N N . GLN A 1 385 ? -21.748 -9.564 15.291 1.00 91.19 385 GLN A N 1
ATOM 2984 C CA . GLN A 1 385 ? -22.302 -10.623 14.457 1.00 91.19 385 GLN A CA 1
ATOM 2985 C C . GLN A 1 385 ? -21.802 -10.471 13.027 1.00 91.19 385 GLN A C 1
ATOM 2987 O O . GLN A 1 385 ? -22.272 -9.622 12.270 1.00 91.19 385 GLN A O 1
ATOM 2992 N N . TRP A 1 386 ? -20.852 -11.320 12.646 1.00 94.00 386 TRP A N 1
ATOM 2993 C CA . TRP A 1 386 ? -20.411 -11.383 11.261 1.00 94.00 386 TRP A CA 1
ATOM 2994 C C . TRP A 1 386 ? -21.547 -11.858 10.371 1.00 94.00 386 TRP A C 1
ATOM 2996 O O . TRP A 1 386 ? -22.147 -12.908 10.591 1.00 94.00 386 TRP A O 1
ATOM 3006 N N . THR A 1 387 ? -21.829 -11.064 9.352 1.00 95.44 387 THR A N 1
ATOM 3007 C CA . THR A 1 387 ? -22.862 -11.344 8.366 1.00 95.44 387 THR A CA 1
ATOM 3008 C C . THR A 1 387 ? -22.298 -11.029 6.996 1.00 95.44 387 THR A C 1
ATOM 3010 O O . THR A 1 387 ? -21.569 -10.052 6.817 1.00 95.44 387 THR A O 1
ATOM 3013 N N . PHE A 1 388 ? -22.635 -11.863 6.016 1.00 96.81 388 PHE A N 1
ATOM 3014 C CA . PHE A 1 388 ? -22.381 -11.523 4.626 1.00 96.81 388 PHE A CA 1
ATOM 3015 C C . PHE A 1 388 ? -23.357 -10.425 4.221 1.00 96.81 388 PHE A C 1
ATOM 3017 O O . PHE A 1 388 ? -24.572 -10.609 4.270 1.00 96.81 388 PHE A O 1
ATOM 3024 N N . SER A 1 389 ? -22.825 -9.271 3.837 1.00 95.50 389 SER A N 1
ATOM 3025 C CA . SER A 1 389 ? -23.618 -8.130 3.395 1.00 95.50 389 SER A CA 1
ATOM 3026 C C . SER A 1 389 ? -23.222 -7.716 1.986 1.00 95.50 389 SER A C 1
ATOM 3028 O O . SER A 1 389 ? -22.091 -7.941 1.562 1.00 95.50 389 SER A O 1
ATOM 3030 N N . THR A 1 390 ? -24.144 -7.089 1.253 1.00 95.94 390 THR A N 1
ATOM 3031 C CA . THR A 1 390 ? -23.780 -6.446 -0.015 1.00 95.94 390 THR A CA 1
ATOM 3032 C C . THR A 1 390 ? -22.782 -5.333 0.299 1.00 95.94 390 THR A C 1
ATOM 3034 O O . THR A 1 390 ? -23.127 -4.415 1.052 1.00 95.94 390 THR A O 1
ATOM 3037 N N . PRO A 1 391 ? -21.540 -5.412 -0.203 1.00 91.94 391 PRO A N 1
ATOM 3038 C CA . PRO A 1 391 ? -20.532 -4.447 0.175 1.00 91.94 391 PRO A CA 1
ATOM 3039 C C . PRO A 1 391 ? -20.871 -3.091 -0.448 1.00 91.94 391 PRO A C 1
ATOM 3041 O O . PRO A 1 391 ? -21.297 -2.993 -1.598 1.00 91.94 391 PRO A O 1
ATOM 3044 N N . SER A 1 392 ? -20.676 -2.027 0.320 1.00 90.81 392 SER A N 1
ATOM 3045 C CA . SER A 1 392 ? -21.015 -0.644 -0.020 1.00 90.81 392 SER A CA 1
ATOM 3046 C C . SER A 1 392 ? -20.420 -0.189 -1.343 1.00 90.81 392 SER A C 1
ATOM 3048 O O . SER A 1 392 ? -21.052 0.608 -2.033 1.00 90.81 392 SER A O 1
ATOM 3050 N N . PHE A 1 393 ? -19.270 -0.739 -1.740 1.00 92.12 393 PHE A N 1
ATOM 3051 C CA . PHE A 1 393 ? -18.640 -0.419 -3.014 1.00 92.12 393 PHE A CA 1
ATOM 3052 C C . PHE A 1 393 ? -19.465 -0.802 -4.244 1.00 92.12 393 PHE A C 1
ATOM 3054 O O . PHE A 1 393 ? -19.261 -0.214 -5.301 1.00 92.12 393 PHE A O 1
ATOM 3061 N N . VAL A 1 394 ? -20.396 -1.755 -4.118 1.00 94.38 394 VAL A N 1
ATOM 3062 C CA . VAL A 1 394 ? -21.331 -2.118 -5.196 1.00 94.38 394 VAL A CA 1
ATOM 3063 C C . VAL A 1 394 ? -22.309 -0.976 -5.471 1.00 94.38 394 VAL A C 1
ATOM 3065 O O . VAL A 1 394 ? -22.743 -0.796 -6.604 1.00 94.38 394 VAL A O 1
ATOM 3068 N N . HIS A 1 395 ? -22.638 -0.183 -4.450 1.00 94.62 395 HIS A N 1
ATOM 3069 C CA . HIS A 1 395 ? -23.549 0.953 -4.579 1.00 94.62 395 HIS A CA 1
ATOM 3070 C C . HIS A 1 395 ? -22.804 2.265 -4.826 1.00 94.62 395 HIS A C 1
ATOM 3072 O O . HIS A 1 395 ? -23.196 3.047 -5.689 1.00 94.62 395 HIS A O 1
ATOM 3078 N N . THR A 1 396 ? -21.727 2.501 -4.076 1.00 94.06 396 THR A N 1
ATOM 3079 C CA . THR A 1 396 ? -20.964 3.746 -4.117 1.00 94.06 396 THR A CA 1
ATOM 3080 C C . THR A 1 396 ? -19.497 3.457 -3.843 1.00 94.06 396 THR A C 1
ATOM 3082 O O . THR A 1 396 ? -19.153 2.933 -2.785 1.00 94.06 396 THR A O 1
ATOM 3085 N N . ALA A 1 397 ? -18.612 3.863 -4.757 1.00 94.25 397 ALA A N 1
ATOM 3086 C CA . ALA A 1 397 ? -17.172 3.765 -4.541 1.00 94.25 397 ALA A CA 1
ATOM 3087 C C . ALA A 1 397 ? -16.767 4.506 -3.256 1.00 94.25 397 ALA A C 1
ATOM 3089 O O . ALA A 1 397 ? -17.004 5.714 -3.118 1.00 94.25 397 ALA A O 1
ATOM 3090 N N . THR A 1 398 ? -16.153 3.777 -2.324 1.00 94.44 398 THR A N 1
ATOM 3091 C CA . THR A 1 398 ? -15.672 4.340 -1.060 1.00 94.44 398 THR A CA 1
ATOM 3092 C C . THR A 1 398 ? -14.507 5.293 -1.314 1.00 94.44 398 THR A C 1
ATOM 3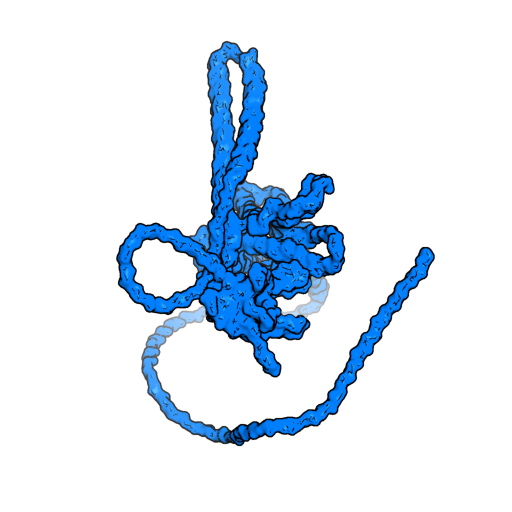094 O O . THR A 1 398 ? -13.843 5.228 -2.353 1.00 94.44 398 THR A O 1
ATOM 3097 N N . TYR A 1 399 ? -14.243 6.197 -0.368 1.00 94.31 399 TYR A N 1
ATOM 3098 C CA . TYR A 1 399 ? -13.099 7.105 -0.478 1.00 94.31 399 TYR A CA 1
ATOM 3099 C C . TYR A 1 399 ? -11.782 6.332 -0.645 1.00 94.31 399 TYR A C 1
ATOM 3101 O O . TYR A 1 399 ? -11.019 6.622 -1.561 1.00 94.31 399 TYR A O 1
ATOM 3109 N N . ASP A 1 400 ? -11.573 5.290 0.164 1.00 95.19 400 ASP A N 1
ATOM 3110 C CA . ASP A 1 400 ? -10.394 4.422 0.099 1.00 95.19 400 ASP A CA 1
ATOM 3111 C C . ASP A 1 400 ? -10.188 3.814 -1.294 1.00 95.19 400 ASP A C 1
ATOM 3113 O O . ASP A 1 400 ? -9.059 3.760 -1.774 1.00 95.19 400 ASP A O 1
ATOM 3117 N N . MET A 1 401 ? -11.264 3.393 -1.970 1.00 96.50 401 MET A N 1
ATOM 3118 C CA . MET A 1 401 ? -11.181 2.876 -3.339 1.00 96.50 401 MET A CA 1
ATOM 3119 C C . MET A 1 401 ? -10.826 3.960 -4.349 1.00 96.50 401 MET A C 1
ATOM 3121 O O . MET A 1 401 ? -10.024 3.711 -5.243 1.00 96.50 401 MET A O 1
ATOM 3125 N N . LYS A 1 402 ? -11.403 5.161 -4.217 1.00 96.38 402 LYS A N 1
ATOM 3126 C CA . LYS A 1 402 ? -11.078 6.299 -5.090 1.00 96.38 402 LYS A CA 1
ATOM 3127 C C . LYS A 1 402 ? -9.613 6.695 -4.931 1.00 96.38 402 LYS A C 1
ATOM 3129 O O . LYS A 1 402 ? -8.928 6.873 -5.932 1.00 96.38 402 LYS A O 1
ATOM 3134 N N . ALA A 1 403 ? -9.129 6.778 -3.692 1.00 96.12 403 ALA A N 1
ATOM 3135 C CA . ALA A 1 403 ? -7.736 7.083 -3.402 1.00 96.12 403 ALA A CA 1
ATOM 3136 C C . ALA A 1 403 ? -6.799 5.998 -3.952 1.00 96.12 403 ALA A C 1
ATOM 3138 O O . ALA A 1 403 ? -5.875 6.314 -4.696 1.00 96.12 403 ALA A O 1
ATOM 3139 N N . ALA A 1 404 ? -7.096 4.720 -3.690 1.00 97.94 404 ALA A N 1
ATOM 3140 C CA . ALA A 1 404 ? -6.314 3.603 -4.213 1.00 97.94 404 ALA A CA 1
ATOM 3141 C C . ALA A 1 404 ? -6.308 3.556 -5.749 1.00 97.94 404 ALA A C 1
ATOM 3143 O O . ALA A 1 404 ? -5.263 3.315 -6.347 1.00 97.94 404 ALA A O 1
ATOM 3144 N N . PHE A 1 405 ? -7.446 3.826 -6.397 1.00 98.00 405 PHE A N 1
ATOM 3145 C CA . PHE A 1 405 ? -7.546 3.897 -7.854 1.00 98.00 405 PHE A CA 1
ATOM 3146 C C . PHE A 1 405 ? -6.727 5.055 -8.432 1.00 98.00 405 PHE A C 1
ATOM 3148 O O . PHE A 1 405 ? -5.982 4.844 -9.382 1.00 98.00 405 PHE A O 1
ATOM 3155 N N . LEU A 1 406 ? -6.817 6.258 -7.854 1.00 96.44 406 LEU A N 1
ATOM 3156 C CA . LEU A 1 406 ? -6.032 7.415 -8.300 1.00 96.44 406 LEU A CA 1
ATOM 3157 C C . LEU A 1 406 ? -4.528 7.184 -8.120 1.00 96.44 406 LEU A C 1
ATOM 3159 O O . LEU A 1 406 ? -3.753 7.490 -9.023 1.00 96.44 406 LEU A O 1
ATOM 3163 N N . SER A 1 407 ? -4.112 6.589 -7.000 1.00 97.62 407 SER A N 1
ATOM 3164 C CA . SER A 1 407 ? -2.720 6.195 -6.769 1.00 97.62 407 SER A CA 1
ATOM 3165 C C . SER A 1 407 ? -2.257 5.110 -7.747 1.00 97.62 407 SER A C 1
ATOM 3167 O O . SER A 1 407 ? -1.163 5.214 -8.296 1.00 97.62 407 SER A O 1
ATOM 3169 N N . ALA A 1 408 ? -3.088 4.099 -8.023 1.00 98.25 408 ALA A N 1
ATOM 3170 C CA . ALA A 1 408 ? -2.791 3.067 -9.017 1.00 98.25 408 ALA A CA 1
ATOM 3171 C C . ALA A 1 408 ? -2.673 3.653 -10.427 1.00 98.25 408 ALA A C 1
ATOM 3173 O O . ALA A 1 408 ? -1.749 3.308 -11.158 1.00 98.25 408 ALA A O 1
ATOM 3174 N N . PHE A 1 409 ? -3.571 4.571 -10.786 1.00 97.25 409 PHE A N 1
ATOM 3175 C CA . PHE A 1 409 ? -3.541 5.293 -12.051 1.00 97.25 409 PHE A CA 1
ATOM 3176 C C . PHE A 1 409 ? -2.283 6.137 -12.195 1.00 97.25 409 PHE A C 1
ATOM 3178 O O . PHE A 1 409 ? -1.595 6.023 -13.204 1.00 97.25 409 PHE A O 1
ATOM 3185 N N . PHE A 1 410 ? -1.937 6.917 -11.172 1.00 96.12 410 PHE A N 1
ATOM 3186 C CA . PHE A 1 410 ? -0.710 7.702 -11.159 1.00 96.12 410 PHE A CA 1
ATOM 3187 C C . PHE A 1 410 ? 0.534 6.811 -11.333 1.00 96.12 410 PHE A C 1
ATOM 3189 O O . PHE A 1 410 ? 1.390 7.090 -12.176 1.00 96.12 410 PHE A O 1
ATOM 3196 N N . TYR A 1 411 ? 0.626 5.709 -10.582 1.00 97.25 411 TYR A N 1
ATOM 3197 C CA . TYR A 1 411 ? 1.763 4.792 -10.666 1.00 97.25 411 TYR A CA 1
ATOM 3198 C C . TYR A 1 411 ? 1.852 4.089 -12.026 1.00 97.25 411 TYR A C 1
ATOM 3200 O O . TYR A 1 411 ? 2.919 4.011 -12.635 1.00 97.25 411 TYR A O 1
ATOM 3208 N N . ALA A 1 412 ? 0.721 3.600 -12.537 1.00 96.50 412 ALA A N 1
ATOM 3209 C CA . ALA A 1 412 ? 0.657 2.964 -13.842 1.00 96.50 412 ALA A CA 1
ATOM 3210 C C . ALA A 1 412 ? 1.036 3.958 -14.948 1.00 96.50 412 ALA A C 1
ATOM 3212 O O . ALA A 1 412 ? 1.887 3.640 -15.768 1.00 96.50 412 ALA A O 1
ATOM 3213 N N . ALA A 1 413 ? 0.480 5.172 -14.946 1.00 95.12 413 ALA A N 1
ATOM 3214 C CA . ALA A 1 413 ? 0.750 6.182 -15.970 1.00 95.12 413 ALA A CA 1
ATOM 3215 C C . ALA A 1 413 ? 2.198 6.695 -15.940 1.00 95.12 413 ALA A C 1
ATOM 3217 O O . ALA A 1 413 ? 2.748 7.037 -16.982 1.00 95.12 413 ALA A O 1
ATOM 3218 N N . SER A 1 414 ? 2.833 6.738 -14.765 1.00 95.06 414 SER A N 1
ATOM 3219 C CA . SER A 1 414 ? 4.235 7.158 -14.638 1.00 95.06 414 SER A CA 1
ATOM 3220 C C . SER A 1 414 ? 5.241 6.067 -15.015 1.00 95.06 414 SER A C 1
ATOM 3222 O O . SER A 1 414 ? 6.352 6.394 -15.426 1.00 95.06 414 SER A O 1
ATOM 3224 N N . THR A 1 415 ? 4.862 4.787 -14.920 1.00 95.06 415 THR A N 1
ATOM 3225 C CA . THR A 1 415 ? 5.764 3.648 -15.186 1.00 95.06 415 THR A CA 1
ATOM 3226 C C . THR A 1 415 ? 5.478 2.902 -16.488 1.00 95.06 415 THR A C 1
ATOM 3228 O O . THR A 1 415 ? 6.330 2.141 -16.935 1.00 95.06 415 THR A O 1
ATOM 3231 N N . SER A 1 416 ? 4.303 3.089 -17.095 1.00 92.62 416 SER A N 1
ATOM 3232 C CA . SER A 1 416 ? 3.890 2.460 -18.355 1.00 92.62 416 SER A CA 1
ATOM 3233 C C . SER A 1 416 ? 4.017 3.450 -19.514 1.00 92.62 416 SER A C 1
ATOM 3235 O O . SER A 1 416 ? 3.226 4.397 -19.594 1.00 92.62 416 SER A O 1
ATOM 3237 N N . PRO A 1 417 ? 4.960 3.236 -20.451 1.00 89.50 417 PRO A N 1
ATOM 3238 C CA . PRO A 1 417 ? 5.057 4.052 -21.656 1.00 89.50 417 PRO A CA 1
ATOM 3239 C C . PRO A 1 417 ? 3.768 4.011 -22.482 1.00 89.50 417 PRO A C 1
ATOM 3241 O O . PRO A 1 417 ? 3.340 5.040 -22.995 1.00 89.50 417 PRO A O 1
ATOM 3244 N N . GLN A 1 418 ? 3.114 2.846 -22.560 1.00 89.25 418 GLN A N 1
ATOM 3245 C CA . GLN A 1 418 ? 1.890 2.672 -23.343 1.00 89.25 418 GLN A CA 1
ATOM 3246 C C . GLN A 1 418 ? 0.708 3.439 -22.745 1.00 89.25 418 GLN A C 1
ATOM 3248 O O . GLN A 1 418 ? 0.005 4.144 -23.465 1.00 89.25 418 GLN A O 1
ATOM 3253 N N . LEU A 1 419 ? 0.499 3.352 -21.425 1.00 88.44 419 LEU A N 1
ATOM 3254 C CA . LEU A 1 419 ? -0.567 4.112 -20.770 1.00 88.44 419 LEU A CA 1
ATOM 3255 C C . LEU A 1 419 ? -0.299 5.620 -20.852 1.00 88.44 419 LEU A C 1
ATOM 3257 O O . LEU A 1 419 ? -1.225 6.398 -21.062 1.00 88.44 419 LEU A O 1
ATOM 3261 N N . TYR A 1 420 ? 0.963 6.036 -20.737 1.00 88.81 420 TYR A N 1
ATOM 3262 C CA . TYR A 1 420 ? 1.349 7.432 -20.918 1.00 88.81 420 TYR A CA 1
ATOM 3263 C C . TYR A 1 420 ? 1.071 7.938 -22.344 1.00 88.81 420 TYR A C 1
ATOM 3265 O O . TYR A 1 420 ? 0.496 9.014 -22.511 1.00 88.81 420 TYR A O 1
ATOM 3273 N N . GLN A 1 421 ? 1.426 7.160 -23.372 1.00 88.50 421 GLN A N 1
ATOM 3274 C CA . GLN A 1 421 ? 1.129 7.479 -24.773 1.00 88.50 421 GLN A CA 1
ATOM 3275 C C . GLN A 1 421 ? -0.381 7.561 -25.024 1.00 88.50 421 GLN A C 1
ATOM 3277 O O . GLN A 1 421 ? -0.848 8.534 -25.616 1.00 88.50 421 GLN A O 1
ATOM 3282 N N . LEU A 1 422 ? -1.149 6.605 -24.487 1.00 88.44 422 LEU A N 1
ATOM 3283 C CA . LEU A 1 422 ? -2.611 6.601 -24.562 1.00 88.44 422 LEU A CA 1
ATOM 3284 C C . LEU A 1 422 ? -3.218 7.879 -23.964 1.00 88.44 422 LEU A C 1
ATOM 3286 O O . LEU A 1 422 ? -4.131 8.455 -24.546 1.00 88.44 422 LEU A O 1
ATOM 3290 N N . LEU A 1 423 ? -2.697 8.346 -22.824 1.00 88.56 423 LEU A N 1
ATOM 3291 C CA . LEU A 1 423 ? -3.162 9.575 -22.170 1.00 88.56 423 LEU A CA 1
ATOM 3292 C C . LEU A 1 423 ? -2.766 10.848 -22.921 1.00 88.56 423 LEU A C 1
ATOM 3294 O O . LEU A 1 423 ? -3.477 11.848 -22.847 1.00 88.56 423 LEU A O 1
ATOM 3298 N N . ARG A 1 424 ? -1.629 10.829 -23.621 1.00 89.88 424 ARG A N 1
ATOM 3299 C CA . ARG A 1 424 ? -1.140 11.973 -24.394 1.00 89.88 424 ARG A CA 1
ATOM 3300 C C . ARG A 1 424 ? -1.873 12.139 -25.729 1.00 89.88 424 ARG A C 1
ATOM 3302 O O . ARG A 1 424 ? -1.928 13.253 -26.238 1.00 89.88 424 ARG A O 1
ATOM 3309 N N . GLY A 1 425 ? -2.425 11.059 -26.285 1.00 89.44 425 GLY A N 1
ATOM 3310 C CA . GLY A 1 425 ? -3.112 11.070 -27.581 1.00 89.44 425 GLY A CA 1
ATOM 3311 C C . GLY A 1 425 ? -2.178 11.170 -28.796 1.00 89.44 425 GLY A C 1
ATOM 3312 O O . GLY A 1 425 ? -2.662 11.283 -29.919 1.00 89.44 425 GLY A O 1
ATOM 3313 N N . ASP A 1 426 ? -0.856 11.109 -28.597 1.00 82.88 426 ASP A N 1
ATOM 3314 C CA . ASP A 1 426 ? 0.132 11.074 -29.683 1.00 82.88 426 ASP A CA 1
ATOM 3315 C C . ASP A 1 426 ? 0.262 9.632 -30.196 1.00 82.88 426 ASP A C 1
ATOM 3317 O O . ASP A 1 426 ? 0.857 8.783 -29.531 1.00 82.88 426 ASP A O 1
ATOM 3321 N N . SER A 1 427 ? -0.299 9.359 -31.377 1.00 78.62 427 SER A N 1
ATOM 3322 C CA . SER A 1 427 ? -0.234 8.036 -32.031 1.00 78.62 427 SER A CA 1
ATOM 3323 C C . SER A 1 427 ? 1.075 7.816 -32.803 1.00 78.62 427 SER A C 1
ATOM 3325 O O . SER A 1 427 ? 1.449 6.674 -33.055 1.00 78.62 427 SER A O 1
ATOM 3327 N N . ASP A 1 428 ? 1.769 8.904 -33.158 1.00 76.25 428 ASP A N 1
ATOM 3328 C CA . ASP A 1 428 ? 2.843 8.916 -34.167 1.00 76.25 428 ASP A CA 1
ATOM 3329 C C . ASP A 1 428 ? 4.265 8.987 -33.582 1.00 76.25 428 ASP A C 1
ATOM 3331 O O . ASP A 1 428 ? 5.246 9.083 -34.318 1.00 76.25 428 ASP A O 1
ATOM 3335 N N . LEU A 1 429 ? 4.421 8.951 -32.254 1.00 66.06 429 LEU A N 1
ATOM 3336 C CA . LEU A 1 429 ? 5.752 8.928 -31.646 1.00 66.06 429 LEU A CA 1
ATOM 3337 C C . LEU A 1 429 ? 6.349 7.523 -31.753 1.00 66.06 429 LEU A C 1
ATOM 3339 O O . LEU A 1 429 ? 6.040 6.645 -30.948 1.00 66.06 429 LEU A O 1
ATOM 3343 N N . ASP A 1 430 ? 7.219 7.360 -32.752 1.00 65.94 430 ASP A N 1
ATOM 3344 C CA . ASP A 1 430 ? 8.027 6.179 -33.054 1.00 65.94 430 ASP A CA 1
ATOM 3345 C C . ASP A 1 430 ? 8.346 5.327 -31.811 1.00 65.94 430 ASP A C 1
ATOM 3347 O O . ASP A 1 430 ? 9.159 5.685 -30.947 1.00 65.94 430 ASP A O 1
ATOM 3351 N N . ALA A 1 431 ? 7.742 4.136 -31.766 1.00 62.53 431 ALA A N 1
ATOM 3352 C CA . ALA A 1 431 ? 7.950 3.108 -30.743 1.00 62.53 431 ALA A CA 1
ATOM 3353 C C . ALA A 1 431 ? 9.424 2.655 -30.611 1.00 62.53 431 ALA A C 1
ATOM 3355 O O . ALA A 1 431 ? 9.780 1.930 -29.683 1.00 62.53 431 ALA A O 1
ATOM 3356 N N . SER A 1 432 ? 10.296 3.098 -31.521 1.00 63.31 432 SER A N 1
ATOM 3357 C CA . SER A 1 432 ? 11.724 2.787 -31.556 1.00 63.31 432 SER A CA 1
ATOM 3358 C C . SER A 1 432 ? 12.549 3.522 -30.496 1.00 63.31 432 SER A C 1
ATOM 3360 O O . SER A 1 432 ? 13.658 3.084 -30.194 1.00 63.31 432 SER A O 1
ATOM 3362 N N . SER A 1 433 ? 12.034 4.595 -29.876 1.00 63.72 433 SER A N 1
ATOM 3363 C CA . SER A 1 433 ? 12.830 5.373 -28.912 1.00 63.72 433 SER A CA 1
ATOM 3364 C C . SER A 1 433 ? 13.147 4.617 -27.613 1.00 63.72 433 SER A C 1
ATOM 3366 O O . SER A 1 433 ? 13.927 5.141 -26.816 1.00 63.72 433 SER A O 1
ATOM 3368 N N . GLY A 1 434 ? 12.557 3.439 -27.361 1.00 65.50 434 GLY A N 1
ATOM 3369 C CA . GLY A 1 434 ? 12.865 2.603 -26.191 1.00 65.50 434 GLY A CA 1
ATOM 3370 C C . GLY A 1 434 ? 12.780 3.344 -24.852 1.00 65.50 434 GLY A C 1
ATOM 3371 O O . GLY A 1 434 ? 13.436 2.952 -23.887 1.00 65.50 434 GLY A O 1
ATOM 3372 N N . LYS A 1 435 ? 12.045 4.465 -24.802 1.00 58.25 435 LYS A N 1
ATOM 3373 C CA . LYS A 1 435 ? 12.076 5.367 -23.657 1.00 58.25 435 LYS A CA 1
ATOM 3374 C C . LYS A 1 435 ? 11.374 4.703 -22.483 1.00 58.25 435 LYS A C 1
ATOM 3376 O O . LYS A 1 435 ? 10.194 4.364 -22.543 1.00 58.25 435 LYS A O 1
ATOM 3381 N N . VAL A 1 436 ? 12.174 4.538 -21.436 1.00 67.75 436 VAL A N 1
ATOM 3382 C CA . VAL A 1 436 ? 11.802 4.240 -20.055 1.00 67.75 436 VAL A CA 1
ATOM 3383 C C . VAL A 1 436 ? 10.621 5.134 -19.644 1.00 67.75 436 VAL A C 1
ATOM 3385 O O . VAL A 1 436 ? 10.478 6.237 -20.176 1.00 67.75 436 VAL A O 1
ATOM 3388 N N . GLY A 1 437 ? 9.754 4.644 -18.749 1.00 81.12 437 GLY A N 1
ATOM 3389 C CA . GLY A 1 437 ? 8.598 5.392 -18.236 1.00 81.12 437 GLY A CA 1
ATOM 3390 C C . GLY A 1 437 ? 8.943 6.816 -17.775 1.00 81.12 437 GLY A C 1
ATOM 3391 O O . GLY A 1 437 ? 10.108 7.153 -17.576 1.00 81.12 437 GLY A O 1
ATOM 3392 N N . LEU A 1 438 ? 7.920 7.664 -17.610 1.00 88.62 438 LEU A N 1
ATOM 3393 C CA . LEU A 1 438 ? 8.086 9.081 -17.249 1.00 88.62 438 LEU A CA 1
ATOM 3394 C C . LEU A 1 438 ? 8.960 9.272 -16.001 1.00 88.62 438 LEU A C 1
ATOM 3396 O O . LEU A 1 438 ? 9.699 10.249 -15.915 1.00 88.62 438 LEU A O 1
ATOM 3400 N N . LEU A 1 439 ? 8.840 8.350 -15.046 1.00 90.62 439 LEU A N 1
ATOM 3401 C CA . LEU A 1 439 ? 9.614 8.321 -13.814 1.00 90.62 439 LEU A CA 1
ATOM 3402 C C . LEU A 1 439 ? 10.367 6.996 -13.693 1.00 90.62 439 LEU A C 1
ATOM 3404 O O . LEU A 1 439 ? 9.888 5.948 -14.137 1.00 90.62 439 LEU A O 1
ATOM 3408 N N . GLU A 1 440 ? 11.517 7.034 -13.019 1.00 90.56 440 GLU A N 1
ATOM 3409 C CA . GLU A 1 440 ? 12.179 5.816 -12.566 1.00 90.56 440 GLU A CA 1
ATOM 3410 C C . GLU A 1 440 ? 11.258 5.039 -11.610 1.00 90.56 440 GLU A C 1
ATOM 3412 O O . GLU A 1 440 ? 10.422 5.607 -10.905 1.00 90.56 440 GLU A O 1
ATOM 3417 N N . LEU A 1 441 ? 11.396 3.711 -11.567 1.00 91.12 441 LEU A N 1
ATOM 3418 C CA . LEU A 1 441 ? 10.518 2.848 -10.776 1.00 91.12 441 LEU A CA 1
ATOM 3419 C C . LEU A 1 441 ? 10.519 3.203 -9.278 1.00 91.12 441 LEU A C 1
ATOM 3421 O O . LEU A 1 441 ? 9.488 3.055 -8.616 1.00 91.12 441 LEU A O 1
ATOM 3425 N N . GLN A 1 442 ? 11.666 3.631 -8.741 1.00 89.00 442 GLN A N 1
ATOM 3426 C CA . GLN A 1 442 ? 11.792 4.056 -7.344 1.00 89.00 442 GLN A CA 1
ATOM 3427 C C . GLN A 1 442 ? 11.092 5.396 -7.103 1.00 89.00 442 GLN A C 1
ATOM 3429 O O . GLN A 1 442 ? 10.264 5.487 -6.195 1.00 89.00 442 GLN A O 1
ATOM 3434 N N . ASP A 1 443 ? 11.323 6.379 -7.972 1.00 88.94 443 ASP A N 1
ATOM 3435 C CA . ASP A 1 443 ? 10.662 7.684 -7.908 1.00 88.94 443 ASP A CA 1
ATOM 3436 C C . ASP A 1 443 ? 9.146 7.539 -8.027 1.00 88.94 443 ASP A C 1
ATOM 3438 O O . ASP A 1 443 ? 8.396 8.066 -7.210 1.00 88.94 443 ASP A O 1
ATOM 3442 N N . ALA A 1 444 ? 8.667 6.733 -8.975 1.00 92.56 444 ALA A N 1
ATOM 3443 C CA . ALA A 1 444 ? 7.245 6.460 -9.134 1.00 92.56 444 ALA A CA 1
ATOM 3444 C C . ALA A 1 444 ? 6.627 5.850 -7.860 1.00 92.56 444 ALA A C 1
ATOM 3446 O O . ALA A 1 444 ? 5.500 6.198 -7.493 1.00 92.56 444 ALA A O 1
ATOM 3447 N N . LYS A 1 445 ? 7.355 4.974 -7.148 1.00 94.06 445 LYS A N 1
ATOM 3448 C CA . LYS A 1 445 ? 6.911 4.407 -5.860 1.00 94.06 445 LYS A CA 1
ATOM 3449 C C . LYS A 1 445 ? 6.811 5.491 -4.790 1.00 94.06 445 LYS A C 1
ATOM 3451 O O . LYS A 1 445 ? 5.762 5.589 -4.153 1.00 94.06 445 LYS A O 1
ATOM 3456 N N . ALA A 1 446 ? 7.844 6.321 -4.639 1.00 89.38 446 ALA A N 1
ATOM 3457 C CA . ALA A 1 446 ? 7.857 7.445 -3.699 1.00 89.38 446 ALA A CA 1
ATOM 3458 C C . ALA A 1 446 ? 6.675 8.393 -3.939 1.00 89.38 446 ALA A C 1
ATOM 3460 O O . ALA A 1 446 ? 5.911 8.727 -3.034 1.00 89.38 446 ALA A O 1
ATOM 3461 N N . MET A 1 447 ? 6.477 8.757 -5.203 1.00 88.25 447 MET A N 1
ATOM 3462 C CA . MET A 1 447 ? 5.406 9.634 -5.649 1.00 88.25 447 MET A CA 1
ATOM 3463 C C . MET A 1 447 ? 4.026 9.053 -5.366 1.00 88.25 447 MET A C 1
ATOM 3465 O O . MET A 1 447 ? 3.128 9.755 -4.912 1.00 88.25 447 MET A O 1
ATOM 3469 N N . THR A 1 448 ? 3.857 7.753 -5.584 1.00 94.06 448 THR A N 1
ATOM 3470 C CA . THR A 1 448 ? 2.590 7.067 -5.311 1.00 94.06 448 THR A CA 1
ATOM 3471 C C . THR A 1 448 ? 2.292 7.012 -3.817 1.00 94.06 448 THR A C 1
ATOM 3473 O O . THR A 1 448 ? 1.139 7.211 -3.427 1.00 94.06 448 THR A O 1
ATOM 3476 N N . MET A 1 449 ? 3.314 6.793 -2.976 1.00 93.81 449 MET A N 1
ATOM 3477 C CA . MET A 1 449 ? 3.184 6.901 -1.516 1.00 93.81 449 MET A CA 1
ATOM 3478 C C . MET A 1 449 ? 2.693 8.278 -1.127 1.00 93.81 449 MET A C 1
ATOM 3480 O O . MET A 1 449 ? 1.729 8.390 -0.377 1.00 93.81 449 MET A O 1
ATOM 3484 N N . LEU A 1 450 ? 3.291 9.317 -1.694 1.00 88.62 450 LEU A N 1
ATOM 3485 C CA . LEU A 1 450 ? 2.899 10.669 -1.373 1.00 88.62 450 LEU A CA 1
ATOM 3486 C C . LEU A 1 450 ? 1.485 11.006 -1.851 1.00 88.62 450 LEU A C 1
ATOM 3488 O O . LEU A 1 450 ? 0.707 11.517 -1.055 1.00 88.62 450 LEU A O 1
ATOM 3492 N N . VAL A 1 451 ? 1.121 10.672 -3.094 1.00 91.06 451 VAL A N 1
ATOM 3493 C CA . VAL A 1 451 ? -0.252 10.850 -3.599 1.00 91.06 451 VAL A CA 1
ATOM 3494 C C . VAL A 1 451 ? -1.244 10.181 -2.647 1.00 91.06 451 VAL A C 1
ATOM 3496 O O . VAL A 1 451 ? -2.228 10.801 -2.246 1.00 91.06 451 VAL A O 1
ATOM 3499 N N . MET A 1 452 ? -0.957 8.952 -2.208 1.00 94.81 452 MET A N 1
ATOM 3500 C CA . MET A 1 452 ? -1.807 8.242 -1.253 1.00 94.81 452 MET A CA 1
ATOM 3501 C C . MET A 1 452 ? -1.852 8.941 0.117 1.00 94.81 452 MET A C 1
ATOM 3503 O O . MET A 1 452 ? -2.932 9.107 0.681 1.00 94.81 452 MET A O 1
ATOM 3507 N N . CYS A 1 453 ? -0.711 9.386 0.654 1.00 92.06 453 CYS A N 1
ATOM 3508 C CA . CYS A 1 453 ? -0.632 10.139 1.910 1.00 92.06 453 CYS A CA 1
ATOM 3509 C C . CYS A 1 453 ? -1.451 11.434 1.845 1.00 92.06 453 CYS A C 1
ATOM 3511 O O . CYS A 1 453 ? -2.251 11.696 2.740 1.00 92.06 453 CYS A O 1
ATOM 3513 N N . THR A 1 454 ? -1.286 12.227 0.784 1.00 89.88 454 THR A N 1
ATOM 3514 C CA . THR A 1 454 ? -1.982 13.504 0.591 1.00 89.88 454 THR A CA 1
ATOM 3515 C C . THR A 1 454 ? -3.488 13.306 0.505 1.00 89.88 454 THR A C 1
ATOM 3517 O O . THR A 1 454 ? -4.227 14.046 1.151 1.00 89.88 454 THR A O 1
ATOM 3520 N N . LEU A 1 455 ? -3.953 12.292 -0.231 1.00 92.00 455 LEU A N 1
ATOM 3521 C CA . LEU A 1 455 ? -5.378 11.969 -0.306 1.00 92.00 455 LEU A CA 1
ATOM 3522 C C . LEU A 1 455 ? -5.916 11.586 1.084 1.00 92.00 455 LEU A C 1
ATOM 3524 O O . LEU A 1 455 ? -6.847 12.211 1.589 1.00 92.00 455 LEU A O 1
ATOM 3528 N N . MET A 1 456 ? -5.272 10.641 1.773 1.00 93.06 456 MET A N 1
ATOM 3529 C CA . MET A 1 456 ? -5.741 10.170 3.083 1.00 93.06 456 MET A CA 1
ATOM 3530 C C . MET A 1 456 ? -5.706 11.260 4.172 1.00 93.06 456 MET A C 1
ATOM 3532 O O . MET A 1 456 ? -6.623 11.346 4.991 1.00 93.06 456 MET A O 1
ATOM 3536 N N . LEU A 1 457 ? -4.685 12.123 4.181 1.00 90.50 457 LEU A N 1
ATOM 3537 C CA . LEU A 1 457 ? -4.618 13.273 5.091 1.00 90.50 457 LEU A CA 1
ATOM 3538 C C . LEU A 1 457 ? -5.653 14.342 4.727 1.00 90.50 457 LEU A C 1
ATOM 3540 O O . LEU A 1 457 ? -6.304 14.888 5.618 1.00 90.50 457 LEU A O 1
ATOM 3544 N N . GLY A 1 458 ? -5.858 14.599 3.432 1.00 87.50 458 GLY A N 1
ATOM 3545 C CA . GLY A 1 458 ? -6.872 15.527 2.932 1.00 87.50 458 GLY A CA 1
ATOM 3546 C C . GLY A 1 458 ? -8.281 15.143 3.385 1.00 87.50 458 GLY A C 1
ATOM 3547 O O . GLY A 1 458 ? -9.013 15.990 3.892 1.00 87.50 458 GLY A O 1
ATOM 3548 N N . GLN A 1 459 ? -8.622 13.851 3.324 1.00 91.69 459 GLN A N 1
ATOM 3549 C CA . GLN A 1 459 ? -9.892 13.331 3.843 1.00 91.69 459 GLN A CA 1
ATOM 3550 C C . GLN A 1 459 ? -10.089 13.655 5.330 1.00 91.69 459 GLN A C 1
ATOM 3552 O O . GLN A 1 459 ? -11.193 13.980 5.777 1.00 91.69 459 GLN A O 1
ATOM 3557 N N . ARG A 1 460 ? -9.018 13.559 6.125 1.00 87.56 460 ARG A N 1
ATOM 3558 C CA . ARG A 1 460 ? -9.081 13.838 7.561 1.00 87.56 460 ARG A CA 1
ATOM 3559 C C . ARG A 1 460 ? -9.185 15.333 7.848 1.00 87.56 460 ARG A C 1
ATOM 3561 O O . ARG A 1 460 ? -9.942 15.730 8.740 1.00 87.56 460 ARG A O 1
ATOM 3568 N N . ALA A 1 461 ? -8.451 16.147 7.094 1.00 83.94 461 ALA A N 1
ATOM 3569 C CA . ALA A 1 461 ? -8.514 17.599 7.176 1.00 83.94 461 ALA A CA 1
ATOM 3570 C C . ALA A 1 461 ? -9.927 18.102 6.855 1.00 83.94 461 ALA A C 1
ATOM 3572 O O . ALA A 1 461 ? -10.478 18.873 7.636 1.00 83.94 461 ALA A O 1
ATOM 3573 N N . GLU A 1 462 ? -10.562 17.586 5.799 1.00 84.94 462 GLU A N 1
ATOM 3574 C CA . GLU A 1 462 ? -11.937 17.935 5.422 1.00 84.94 462 GLU A CA 1
ATOM 3575 C C . GLU A 1 462 ? -12.926 17.680 6.569 1.00 84.94 462 GLU A C 1
ATOM 3577 O O . GLU A 1 462 ? -13.670 18.576 6.962 1.00 84.94 462 GLU A O 1
ATOM 3582 N N . GLN A 1 463 ? -12.877 16.497 7.193 1.00 85.12 463 GLN A N 1
ATOM 3583 C CA . GLN A 1 463 ? -13.729 16.179 8.349 1.00 85.12 463 GLN A CA 1
ATOM 3584 C C . GLN A 1 463 ? -13.496 17.112 9.542 1.00 85.12 463 GLN A C 1
ATOM 3586 O O . GLN A 1 463 ? -14.408 17.364 10.328 1.00 85.12 463 GLN A O 1
ATOM 3591 N N . THR A 1 464 ? -12.268 17.594 9.713 1.00 82.31 464 THR A N 1
ATOM 3592 C CA . THR A 1 464 ? -11.908 18.495 10.811 1.00 82.31 464 THR A CA 1
ATOM 3593 C C . THR A 1 464 ? -12.401 19.912 10.521 1.00 82.31 464 THR A C 1
ATOM 3595 O O . THR A 1 464 ? -12.993 20.541 11.394 1.00 82.31 464 THR A O 1
ATOM 3598 N N . VAL A 1 465 ? -12.250 20.381 9.281 1.00 79.69 465 VAL A N 1
ATOM 3599 C CA . VAL A 1 465 ? -12.760 21.679 8.818 1.00 79.69 465 VAL A CA 1
ATOM 3600 C C . VAL A 1 465 ? -14.286 21.727 8.893 1.00 79.69 465 VAL A C 1
ATOM 3602 O O . VAL A 1 465 ? -14.832 22.702 9.404 1.00 79.69 465 VAL A O 1
ATOM 3605 N N . LEU A 1 466 ? -14.991 20.675 8.466 1.00 83.75 466 LEU A N 1
ATOM 3606 C CA . LEU A 1 466 ? -16.458 20.610 8.551 1.00 83.75 466 LEU A CA 1
ATOM 3607 C C . LEU A 1 466 ? -16.969 20.693 9.998 1.00 83.75 466 LEU A C 1
ATOM 3609 O O . LEU A 1 466 ? -17.960 21.375 10.262 1.00 83.75 466 LEU A O 1
ATOM 3613 N N . ARG A 1 467 ? -16.249 20.077 10.945 1.00 84.25 467 ARG A N 1
ATOM 3614 C CA . ARG A 1 467 ? -16.551 20.185 12.380 1.00 84.25 467 ARG A CA 1
ATOM 3615 C C . ARG A 1 467 ? -16.289 21.585 12.926 1.00 84.25 467 ARG A C 1
ATOM 3617 O O . ARG A 1 467 ? -17.136 22.128 13.625 1.00 84.25 467 ARG A O 1
ATOM 3624 N N . LEU A 1 468 ? -15.132 22.169 12.609 1.00 82.75 468 LEU A N 1
ATOM 3625 C CA . LEU A 1 468 ? -14.735 23.490 13.111 1.00 82.75 468 LEU A CA 1
ATOM 3626 C C . LEU A 1 468 ? -15.610 24.618 12.560 1.00 82.75 468 LEU A C 1
ATOM 3628 O O . LEU A 1 468 ? -15.895 25.579 13.264 1.00 82.75 468 LEU A O 1
ATOM 3632 N N . THR A 1 469 ? -16.052 24.499 11.310 1.00 85.38 469 THR A N 1
ATOM 3633 C CA . THR A 1 469 ? -16.901 25.507 10.661 1.00 85.38 469 THR A CA 1
ATOM 3634 C C . THR A 1 469 ? -18.368 25.424 11.087 1.00 85.38 469 THR A C 1
ATOM 3636 O O . THR A 1 469 ? -19.164 26.260 10.670 1.00 85.38 469 THR A O 1
ATOM 3639 N N . GLY A 1 470 ? -18.760 24.419 11.882 1.00 84.00 470 GLY A N 1
ATOM 3640 C CA . GLY A 1 470 ? -20.161 24.192 12.255 1.00 84.00 470 GLY A CA 1
ATOM 3641 C C . GLY A 1 470 ? -21.070 23.840 11.068 1.00 84.00 470 GLY A C 1
ATOM 3642 O O . GLY A 1 470 ? -22.279 23.685 11.241 1.00 84.00 470 GLY A O 1
ATOM 3643 N N . LEU A 1 471 ? -20.505 23.667 9.865 1.00 79.69 471 LEU A N 1
ATOM 3644 C CA . LEU A 1 471 ? -21.230 23.296 8.646 1.00 79.69 471 LEU A CA 1
ATOM 3645 C C . LEU A 1 471 ? -21.734 21.845 8.678 1.00 79.69 471 LEU A C 1
ATOM 3647 O O . LEU A 1 471 ? -22.552 21.453 7.845 1.00 79.69 471 LEU A O 1
ATOM 3651 N N . ASP A 1 472 ? -21.338 21.069 9.691 1.00 65.88 472 ASP A N 1
ATOM 3652 C CA . ASP A 1 472 ? -21.904 19.749 9.994 1.00 65.88 472 ASP A CA 1
ATOM 3653 C C . ASP A 1 472 ? -23.431 19.781 10.264 1.00 65.88 472 ASP A C 1
ATOM 3655 O O . ASP A 1 472 ? -24.090 18.736 10.228 1.00 65.88 472 ASP A O 1
ATOM 3659 N N . GLY A 1 473 ? -24.021 20.970 10.460 1.00 48.62 473 GLY A N 1
ATOM 3660 C CA . GLY A 1 473 ? -25.453 21.176 10.703 1.00 48.62 473 GLY A CA 1
ATOM 3661 C C . GLY A 1 473 ? -26.392 21.025 9.495 1.00 48.62 473 GLY A C 1
ATOM 3662 O O . GLY A 1 473 ? -27.604 20.951 9.692 1.00 48.62 473 GLY A O 1
ATOM 3663 N N . GLY A 1 474 ? -25.897 20.934 8.255 1.00 47.12 474 GLY A N 1
ATOM 3664 C CA . GLY A 1 474 ? -26.775 20.961 7.077 1.00 47.12 474 GLY A CA 1
ATOM 3665 C C . GLY A 1 474 ? -26.246 20.196 5.872 1.00 47.12 474 GLY A C 1
ATOM 3666 O O . GLY A 1 474 ? -25.600 20.776 5.020 1.00 47.12 474 GLY A O 1
ATOM 3667 N N . SER A 1 475 ? -26.556 18.898 5.795 1.00 42.53 475 SER A N 1
ATOM 3668 C CA . SER A 1 475 ? -26.659 18.060 4.579 1.00 42.53 475 SER A CA 1
ATOM 3669 C C . SER A 1 475 ? -25.930 18.503 3.284 1.00 42.53 475 SER A C 1
ATOM 3671 O O . SER A 1 475 ? -26.530 18.456 2.210 1.00 42.53 475 SER A O 1
ATOM 3673 N N . VAL A 1 476 ? -24.637 18.841 3.315 1.00 44.47 476 VAL A N 1
ATOM 3674 C CA . VAL A 1 476 ? -23.845 18.937 2.079 1.00 44.47 476 VAL A CA 1
ATOM 3675 C C . VAL A 1 476 ? -23.504 17.510 1.644 1.00 44.47 476 VAL A C 1
ATOM 3677 O O . VAL A 1 476 ? -22.760 16.779 2.298 1.00 44.47 476 VAL A O 1
ATOM 3680 N N . ALA A 1 477 ? -24.155 17.073 0.567 1.00 46.94 477 ALA A N 1
ATOM 3681 C CA . ALA A 1 477 ? -24.312 15.680 0.152 1.00 46.94 477 ALA A CA 1
ATOM 3682 C C . ALA A 1 477 ? -23.056 15.008 -0.445 1.00 46.94 477 ALA A C 1
ATOM 3684 O O . ALA A 1 477 ? -23.161 13.914 -0.992 1.00 46.94 477 ALA A O 1
ATOM 3685 N N . TRP A 1 478 ? -21.869 15.612 -0.346 1.00 39.75 478 TRP A N 1
ATOM 3686 C CA . TRP A 1 478 ? -20.678 15.117 -1.051 1.00 39.75 478 TRP A CA 1
ATOM 3687 C C . TRP A 1 478 ? -19.848 14.067 -0.290 1.00 39.75 478 TRP A C 1
ATOM 3689 O O . TRP A 1 478 ? -19.080 13.338 -0.912 1.00 39.75 478 TRP A O 1
ATOM 3699 N N . GLY A 1 479 ? -20.044 13.908 1.026 1.00 40.38 479 GLY A N 1
ATOM 3700 C CA . GLY A 1 479 ? -19.177 13.055 1.861 1.00 40.38 479 GLY A CA 1
ATOM 3701 C C . GLY A 1 479 ? -19.853 11.919 2.635 1.00 40.38 479 GLY A C 1
ATOM 3702 O O . GLY A 1 479 ? -19.162 11.073 3.201 1.00 40.38 479 GLY A O 1
ATOM 3703 N N . LYS A 1 480 ? -21.191 11.835 2.671 1.00 42.84 480 LYS A N 1
ATOM 3704 C CA . LYS A 1 480 ? -21.892 10.730 3.357 1.00 42.84 480 LYS A CA 1
ATOM 3705 C C . LYS A 1 480 ? -21.936 9.483 2.474 1.00 42.84 480 LYS A C 1
ATOM 3707 O O . LYS A 1 480 ? -23.000 9.015 2.083 1.00 42.84 480 LYS A O 1
ATOM 3712 N N . SER A 1 481 ? -20.765 8.907 2.208 1.00 42.53 481 SER A N 1
ATOM 3713 C CA . SER A 1 481 ? -20.661 7.486 1.881 1.00 42.53 481 SER A CA 1
ATOM 3714 C C . SER A 1 481 ? -21.142 6.701 3.099 1.00 42.53 481 SER A C 1
ATOM 3716 O O . SER A 1 481 ? -20.355 6.472 4.009 1.00 42.53 481 SER A O 1
ATOM 3718 N N . SER A 1 482 ? -22.446 6.397 3.139 1.00 42.41 482 SER A N 1
ATOM 3719 C CA . SER A 1 482 ? -23.080 5.188 3.706 1.00 42.41 482 SER A CA 1
ATOM 3720 C C . SER A 1 482 ? -22.645 4.667 5.088 1.00 42.41 482 SER A C 1
ATOM 3722 O O . SER A 1 482 ? -23.071 3.587 5.495 1.00 42.41 482 SER A O 1
ATOM 3724 N N . ALA A 1 483 ? -21.898 5.435 5.879 1.00 43.44 483 ALA A N 1
ATOM 3725 C CA . ALA A 1 483 ? -21.618 5.112 7.261 1.00 43.44 483 ALA A CA 1
ATOM 3726 C C . ALA A 1 483 ? -22.919 5.280 8.057 1.00 43.44 483 ALA A C 1
ATOM 3728 O O . ALA A 1 483 ? -23.356 6.377 8.407 1.00 43.44 483 ALA A O 1
ATOM 3729 N N . PHE A 1 484 ? -23.537 4.132 8.319 1.00 43.03 484 PHE A N 1
ATOM 3730 C CA . PHE A 1 484 ? -24.383 3.864 9.474 1.00 43.03 484 PHE A CA 1
ATOM 3731 C C . PHE A 1 484 ? -25.878 4.246 9.422 1.00 43.03 484 PHE A C 1
ATOM 3733 O O . PHE A 1 484 ? -26.638 3.769 10.259 1.00 43.03 484 PHE A O 1
ATOM 3740 N N . LYS A 1 485 ? -26.384 4.998 8.433 1.00 39.25 485 LYS A N 1
ATOM 3741 C CA . LYS A 1 485 ? -27.829 5.355 8.413 1.00 39.25 485 LYS A CA 1
ATOM 3742 C C . LYS A 1 485 ? -28.787 4.343 7.765 1.00 39.25 485 LYS A C 1
ATOM 3744 O O . LYS A 1 485 ? -29.996 4.522 7.891 1.00 39.25 485 LYS A O 1
ATOM 3749 N N . GLN A 1 486 ? -28.302 3.289 7.104 1.00 38.03 486 GLN A N 1
ATOM 3750 C CA . GLN A 1 486 ? -29.184 2.373 6.356 1.00 38.03 486 GLN A CA 1
ATOM 3751 C C . GLN A 1 486 ? -29.574 1.095 7.123 1.00 38.03 486 GLN A C 1
ATOM 3753 O O . GLN A 1 486 ? -30.621 0.526 6.834 1.00 38.03 486 GLN A O 1
ATOM 3758 N N . SER A 1 487 ? -28.818 0.696 8.156 1.00 42.66 487 SER A N 1
ATOM 3759 C CA . SER A 1 487 ? -29.147 -0.497 8.961 1.00 42.66 487 SER A CA 1
ATOM 3760 C C . SER A 1 487 ? -30.301 -0.252 9.949 1.00 42.66 487 SER A C 1
ATOM 3762 O O . SER A 1 487 ? -31.172 -1.098 10.137 1.00 42.66 487 SER A O 1
ATOM 3764 N N . THR A 1 488 ? -30.403 0.953 10.518 1.00 44.31 488 THR A N 1
ATOM 3765 C CA . THR A 1 488 ? -31.429 1.253 11.532 1.00 44.31 488 THR A CA 1
ATOM 3766 C C . THR A 1 488 ? -32.829 1.471 10.955 1.00 44.31 488 THR A C 1
ATOM 3768 O O . THR A 1 488 ? -33.809 1.297 11.672 1.00 44.31 488 THR A O 1
ATOM 3771 N N . ARG A 1 489 ? -32.967 1.801 9.661 1.00 39.59 489 ARG A N 1
ATOM 3772 C CA . ARG A 1 489 ? -34.291 1.981 9.033 1.00 39.59 489 ARG A CA 1
ATOM 3773 C C . ARG A 1 489 ? -34.968 0.667 8.637 1.00 39.59 489 ARG A C 1
ATOM 3775 O O . ARG A 1 489 ? -36.192 0.635 8.596 1.00 39.59 489 ARG A O 1
ATOM 3782 N N . VAL A 1 490 ? -34.202 -0.394 8.373 1.00 43.75 490 VAL A N 1
ATOM 3783 C CA . VAL A 1 490 ? -34.759 -1.720 8.050 1.00 43.75 490 VAL A CA 1
ATOM 3784 C C . VAL A 1 490 ? -35.087 -2.497 9.328 1.00 43.75 490 VAL A C 1
ATOM 3786 O O . VAL A 1 490 ? -36.164 -3.078 9.401 1.00 43.75 490 VAL A O 1
ATOM 3789 N N . SER A 1 491 ? -34.250 -2.407 10.373 1.00 40.53 491 SER A N 1
ATOM 3790 C CA . SER A 1 491 ? -34.564 -3.020 11.677 1.00 40.53 491 SER A CA 1
ATOM 3791 C C . SER A 1 491 ? -35.795 -2.386 12.323 1.00 40.53 491 SER A C 1
ATOM 3793 O O . SER A 1 491 ? -36.712 -3.098 12.703 1.00 40.53 491 SER A O 1
ATOM 3795 N N . LYS A 1 492 ? -35.896 -1.046 12.336 1.00 43.41 492 LYS A N 1
ATOM 3796 C CA . LYS A 1 492 ? -37.052 -0.368 12.942 1.00 43.41 492 LYS A CA 1
ATOM 3797 C C . LYS A 1 492 ? -38.369 -0.690 12.226 1.00 43.41 492 LYS A C 1
ATOM 3799 O O . LYS A 1 492 ? -39.398 -0.810 12.871 1.00 43.41 492 LYS A O 1
ATOM 3804 N N . LYS A 1 493 ? -38.332 -0.906 10.903 1.00 43.94 493 LYS A N 1
ATOM 3805 C CA . LYS A 1 493 ? -39.519 -1.330 10.151 1.00 43.94 493 LYS A CA 1
ATOM 3806 C C . LYS A 1 493 ? -39.935 -2.764 10.505 1.00 43.94 493 LYS A C 1
ATOM 3808 O O . LYS A 1 493 ? -41.128 -3.009 10.613 1.00 43.94 493 LYS A O 1
ATOM 3813 N N . ASN A 1 494 ? -38.997 -3.684 10.736 1.00 44.69 494 ASN A N 1
ATOM 3814 C CA . ASN A 1 494 ? -39.329 -5.049 11.165 1.00 44.69 494 ASN A CA 1
ATOM 3815 C C . ASN A 1 494 ? -39.797 -5.114 12.627 1.00 44.69 494 ASN A C 1
ATOM 3817 O O . ASN A 1 494 ? -40.735 -5.851 12.918 1.00 44.69 494 ASN A O 1
ATOM 3821 N N . ASP A 1 495 ? -39.221 -4.306 13.519 1.00 49.56 495 ASP A N 1
ATOM 3822 C CA . ASP A 1 495 ? -39.631 -4.259 14.928 1.00 49.56 495 ASP A CA 1
ATOM 3823 C C . ASP A 1 495 ? -41.023 -3.628 15.096 1.00 49.56 495 ASP A C 1
ATOM 3825 O O . ASP A 1 495 ? -41.842 -4.139 15.859 1.00 49.56 495 ASP A O 1
ATOM 3829 N N . ASP A 1 496 ? -41.347 -2.588 14.317 1.00 57.66 496 ASP A N 1
ATOM 3830 C CA . ASP A 1 496 ? -42.685 -1.982 14.312 1.00 57.66 496 ASP A CA 1
ATOM 3831 C C . ASP A 1 496 ? -43.746 -2.932 13.709 1.00 57.66 496 ASP A C 1
ATOM 3833 O O . ASP A 1 496 ? -44.896 -2.931 14.153 1.00 57.66 496 ASP A O 1
ATOM 3837 N N . THR A 1 497 ? -43.363 -3.783 12.745 1.00 61.75 497 THR A N 1
ATOM 3838 C CA . THR A 1 497 ? -44.271 -4.776 12.134 1.00 61.75 497 THR A CA 1
ATOM 3839 C C . THR A 1 497 ? -44.524 -5.956 13.082 1.00 61.75 497 THR A C 1
ATOM 3841 O O . THR A 1 497 ? -45.676 -6.329 13.291 1.00 61.75 497 THR A O 1
ATOM 3844 N N . ASN A 1 498 ? -43.487 -6.465 13.760 1.00 57.94 498 ASN A N 1
ATOM 3845 C CA . ASN A 1 498 ? -43.629 -7.508 14.786 1.00 57.94 498 ASN A CA 1
ATOM 3846 C C . ASN A 1 498 ? -44.389 -7.011 16.028 1.00 57.94 498 ASN A C 1
ATOM 3848 O O . ASN A 1 498 ? -45.180 -7.752 16.610 1.00 57.94 498 ASN A O 1
ATOM 3852 N N . ALA A 1 499 ? -44.203 -5.750 16.433 1.00 69.25 499 ALA A N 1
ATOM 3853 C CA . ALA A 1 499 ? -44.966 -5.154 17.531 1.00 69.25 499 ALA A CA 1
ATOM 3854 C C . ALA A 1 499 ? -46.448 -4.934 17.170 1.00 69.25 499 ALA A C 1
ATOM 3856 O O . ALA A 1 499 ? -47.311 -4.999 18.051 1.00 69.25 499 ALA A O 1
ATOM 3857 N N . GLN A 1 500 ? -46.763 -4.690 15.892 1.00 67.25 500 GLN A N 1
ATOM 3858 C CA . GLN A 1 500 ? -48.144 -4.650 15.403 1.00 67.25 500 GLN A CA 1
ATOM 3859 C C . GLN A 1 500 ? -48.774 -6.044 15.305 1.00 67.25 500 GLN A C 1
ATOM 3861 O O . GLN A 1 500 ? -49.930 -6.182 15.698 1.00 67.25 500 GLN A O 1
ATOM 3866 N N . GLU A 1 501 ? -48.039 -7.076 14.878 1.00 67.12 501 GLU A N 1
ATOM 3867 C CA . GLU A 1 501 ? -48.539 -8.461 14.871 1.00 67.12 501 GLU A CA 1
ATOM 3868 C C . GLU A 1 501 ? -48.773 -9.005 16.288 1.00 67.12 501 GLU A C 1
ATOM 3870 O O . GLU A 1 501 ? -49.823 -9.589 16.547 1.00 67.12 501 GLU A O 1
ATOM 3875 N N . LEU A 1 502 ? -47.884 -8.721 17.247 1.00 69.44 502 LEU A N 1
ATOM 3876 C CA . LEU A 1 502 ? -48.085 -9.102 18.654 1.00 69.44 502 LEU A CA 1
ATOM 3877 C C . LEU A 1 502 ? -49.286 -8.386 19.295 1.00 69.44 502 LEU A C 1
ATOM 3879 O O . LEU A 1 502 ? -50.019 -8.996 20.072 1.00 69.44 502 LEU A O 1
ATOM 3883 N N . LYS A 1 503 ? -49.545 -7.120 18.936 1.00 73.81 503 LYS A N 1
ATOM 3884 C CA . LYS A 1 503 ? -50.763 -6.402 19.359 1.00 73.81 503 LYS A CA 1
ATOM 3885 C C . LYS A 1 503 ? -52.028 -6.883 18.649 1.00 73.81 503 LYS A C 1
ATOM 3887 O O . LYS A 1 503 ? -53.112 -6.743 19.210 1.00 73.81 503 LYS A O 1
ATOM 3892 N N . ALA A 1 504 ? -51.915 -7.408 17.431 1.00 69.75 504 ALA A N 1
ATOM 3893 C CA . ALA A 1 504 ? -53.038 -8.005 16.718 1.00 69.75 504 ALA A CA 1
ATOM 3894 C C . ALA A 1 504 ? -53.387 -9.386 17.295 1.00 69.75 504 ALA A C 1
ATOM 3896 O O . ALA A 1 504 ? -54.564 -9.666 17.497 1.00 69.75 504 ALA A O 1
ATOM 3897 N N . MET A 1 505 ? -52.389 -10.198 17.662 1.00 56.34 505 MET A N 1
ATOM 3898 C CA . MET A 1 505 ? -52.605 -11.493 18.319 1.00 56.34 505 MET A CA 1
ATOM 3899 C C . MET A 1 505 ? -53.124 -11.343 19.753 1.00 56.34 505 MET A C 1
ATOM 3901 O O . MET A 1 505 ? -54.053 -12.049 20.126 1.00 56.34 505 MET A O 1
ATOM 3905 N N . SER A 1 506 ? -52.649 -10.360 20.532 1.00 61.28 506 SER A N 1
ATOM 3906 C CA . SER A 1 506 ? -53.186 -10.131 21.887 1.00 61.28 506 SER A CA 1
ATOM 3907 C C . SER A 1 506 ? -54.625 -9.598 21.900 1.00 61.28 506 SER A C 1
ATOM 3909 O O . SER A 1 506 ? -55.242 -9.539 22.960 1.00 61.28 506 SER A O 1
ATOM 3911 N N . LYS A 1 507 ? -55.144 -9.150 20.751 1.00 56.44 507 LYS A N 1
ATOM 3912 C CA . LYS A 1 507 ? -56.536 -8.713 20.596 1.00 56.44 507 LYS A CA 1
ATOM 3913 C C . LYS A 1 507 ? -57.476 -9.848 20.197 1.00 56.44 507 LYS A C 1
ATOM 3915 O O . LYS A 1 507 ? -58.678 -9.678 20.330 1.00 56.44 507 LYS A O 1
ATOM 3920 N N . ILE A 1 508 ? -56.939 -10.972 19.723 1.00 55.00 508 ILE A N 1
ATOM 3921 C CA . ILE A 1 508 ? -57.729 -12.140 19.319 1.00 55.00 508 ILE A CA 1
ATOM 3922 C C . ILE A 1 508 ? -58.049 -13.031 20.533 1.00 55.00 508 ILE A C 1
ATOM 3924 O O . ILE A 1 508 ? -59.105 -13.648 20.556 1.00 55.00 508 ILE A O 1
ATOM 3928 N N . ASP A 1 509 ? -57.232 -12.995 21.591 1.00 49.41 509 ASP A N 1
ATOM 3929 C CA . ASP A 1 509 ? -57.475 -13.757 22.830 1.00 49.41 509 ASP A CA 1
ATOM 3930 C C . ASP A 1 509 ? -58.343 -13.022 23.877 1.00 49.41 509 ASP A C 1
ATOM 3932 O O . ASP A 1 509 ? -58.595 -13.560 24.952 1.00 49.41 509 ASP A O 1
ATOM 3936 N N . GLN A 1 510 ? -58.815 -11.797 23.606 1.00 49.53 510 GLN A N 1
ATOM 3937 C CA . GLN A 1 510 ? -59.629 -11.023 24.564 1.00 49.53 510 GLN A CA 1
ATOM 3938 C C . GLN A 1 510 ? -61.147 -11.089 24.342 1.00 49.53 510 GLN A C 1
ATOM 3940 O O . GLN A 1 510 ? -61.887 -10.565 25.174 1.00 49.53 510 GLN A O 1
ATOM 3945 N N . ASP A 1 511 ? -61.621 -11.759 23.289 1.00 49.25 511 ASP A N 1
ATOM 3946 C CA . ASP A 1 511 ? -63.057 -11.823 22.977 1.00 49.25 511 ASP A CA 1
ATOM 3947 C C . ASP A 1 511 ? -63.760 -13.121 23.431 1.00 49.25 511 ASP A C 1
ATOM 3949 O O . ASP A 1 511 ? -64.979 -13.214 23.290 1.00 49.25 511 ASP A O 1
ATOM 3953 N N . ASP A 1 512 ? -63.056 -14.076 24.059 1.00 48.69 512 ASP A N 1
ATOM 3954 C CA . ASP A 1 512 ? -63.603 -15.417 24.354 1.00 48.69 512 ASP A CA 1
ATOM 3955 C C . ASP A 1 512 ? -63.602 -15.851 25.836 1.00 48.69 512 ASP A C 1
ATOM 3957 O O . ASP A 1 512 ? -63.670 -17.040 26.143 1.00 48.69 512 ASP A O 1
ATOM 3961 N N . GLU A 1 513 ? -63.621 -14.915 26.793 1.00 41.94 513 GLU A N 1
ATOM 3962 C CA . GLU A 1 513 ? -63.777 -15.270 28.215 1.00 41.94 513 GLU A CA 1
ATOM 3963 C C . GLU A 1 513 ? -64.999 -14.601 28.861 1.00 41.94 513 GLU A C 1
ATOM 3965 O O . GLU A 1 513 ? -64.936 -13.623 29.609 1.00 41.94 513 GLU A O 1
ATOM 3970 N N . LYS A 1 514 ? -66.172 -15.171 28.561 1.00 46.50 514 LYS A N 1
ATOM 3971 C CA . LYS A 1 514 ? -67.402 -14.974 29.333 1.00 46.50 514 LYS A CA 1
ATOM 3972 C C . LYS A 1 514 ? -67.698 -16.218 30.174 1.00 46.50 514 LYS A C 1
ATOM 3974 O O . LYS A 1 514 ? -67.888 -17.302 29.641 1.00 46.50 514 LYS A O 1
ATOM 3979 N N . VAL A 1 515 ? -67.921 -15.959 31.466 1.00 48.62 515 VAL A N 1
ATOM 3980 C CA . VAL A 1 515 ? -68.582 -16.809 32.476 1.00 48.62 515 VAL A CA 1
ATOM 3981 C C . VAL A 1 515 ? -67.712 -17.910 33.094 1.00 48.62 515 VAL A C 1
ATOM 3983 O O . VAL A 1 515 ? -67.589 -18.985 32.537 1.00 48.62 515 VAL A O 1
ATOM 3986 N N . TYR A 1 516 ? -67.225 -17.676 34.319 1.00 34.41 516 TYR A N 1
ATOM 3987 C CA . TYR A 1 516 ? -67.607 -18.435 35.526 1.00 34.41 516 TYR A CA 1
ATOM 3988 C C . TYR A 1 516 ? -67.038 -17.750 36.789 1.00 34.41 516 TYR A C 1
ATOM 3990 O O . TYR A 1 516 ? -65.839 -17.730 37.035 1.00 34.41 516 TYR A O 1
ATOM 3998 N N . HIS A 1 517 ? -67.925 -17.205 37.626 1.00 41.75 517 HIS A N 1
ATOM 3999 C CA . HIS A 1 517 ? -67.688 -17.029 39.068 1.00 41.75 517 HIS A CA 1
ATOM 4000 C C . HIS A 1 517 ? -68.047 -18.361 39.756 1.00 41.75 517 HIS A C 1
ATOM 4002 O O . HIS A 1 517 ? -69.007 -18.990 39.296 1.00 41.75 517 HIS A O 1
ATOM 4008 N N . PRO A 1 518 ? -67.386 -18.791 40.862 1.00 50.97 518 PRO A N 1
ATOM 4009 C CA . PRO A 1 518 ? -67.704 -18.174 42.160 1.00 50.97 518 PRO A CA 1
ATOM 4010 C C . PRO A 1 518 ? -66.648 -18.250 43.309 1.00 50.97 518 PRO A C 1
ATOM 4012 O O . PRO A 1 518 ? -65.724 -19.051 43.311 1.00 50.97 518 PRO A O 1
ATOM 4015 N N . LEU A 1 519 ? -66.927 -17.448 44.355 1.00 36.03 519 LEU A N 1
ATOM 4016 C CA . LEU A 1 519 ? -66.661 -17.644 45.804 1.00 36.03 519 LEU A CA 1
ATOM 4017 C C . LEU A 1 519 ? -65.277 -17.336 46.450 1.00 36.03 519 LEU A C 1
ATOM 4019 O O . LEU A 1 519 ? -64.428 -18.194 46.635 1.00 36.03 519 LEU A O 1
ATOM 4023 N N . ARG A 1 520 ? -65.191 -16.123 47.026 1.00 38.75 520 ARG A N 1
ATOM 4024 C CA . ARG A 1 520 ? -65.238 -15.817 48.488 1.00 38.75 520 ARG A CA 1
ATOM 4025 C C . ARG A 1 520 ? -64.223 -16.472 49.467 1.00 38.75 520 ARG A C 1
ATOM 4027 O O . ARG A 1 520 ? -64.478 -17.556 49.977 1.00 38.75 520 ARG A O 1
ATOM 4034 N N . ARG A 1 521 ? -63.252 -15.671 49.950 1.00 34.81 521 ARG A N 1
ATOM 4035 C CA . ARG A 1 521 ? -62.719 -15.565 51.353 1.00 34.81 521 ARG A CA 1
ATOM 4036 C C . ARG A 1 521 ? -61.628 -14.471 51.353 1.00 34.81 521 ARG A C 1
ATOM 4038 O O . ARG A 1 521 ? -60.680 -14.614 50.604 1.00 34.81 521 ARG A O 1
ATOM 4045 N N . ARG A 1 522 ? -61.762 -13.254 51.900 1.00 35.78 522 ARG A N 1
ATOM 4046 C CA . ARG A 1 522 ? -61.924 -12.711 53.276 1.00 35.78 522 ARG A CA 1
ATOM 4047 C C . ARG A 1 522 ? -60.811 -13.088 54.278 1.00 35.78 522 ARG A C 1
ATOM 4049 O O . ARG A 1 522 ? -60.788 -14.218 54.754 1.00 35.78 522 ARG A O 1
ATOM 4056 N N . GLY A 1 523 ? -60.046 -12.060 54.680 1.00 32.84 523 GLY A N 1
ATOM 4057 C CA . GLY A 1 523 ? -59.112 -11.995 55.822 1.00 32.84 523 GLY A CA 1
ATOM 4058 C C . GLY A 1 523 ? -57.655 -12.225 55.396 1.00 32.84 523 GLY A C 1
ATOM 4059 O O . GLY A 1 523 ? -57.424 -13.117 54.601 1.00 32.84 523 GLY A O 1
ATOM 4060 N N . ARG A 1 524 ? -56.631 -11.505 55.865 1.00 37.56 524 ARG A N 1
ATOM 4061 C CA . ARG A 1 524 ? -56.465 -10.769 57.126 1.00 37.56 524 ARG A CA 1
ATOM 4062 C C . ARG A 1 524 ? -55.172 -9.932 57.023 1.00 37.56 524 ARG A C 1
ATOM 4064 O O . ARG A 1 524 ? -54.204 -10.399 56.435 1.00 37.56 524 ARG A O 1
ATOM 4071 N N . GLN A 1 525 ? -55.195 -8.719 57.571 1.00 38.84 525 GLN A N 1
ATOM 4072 C CA . GLN A 1 525 ? -54.031 -7.855 57.806 1.00 38.84 525 GLN A CA 1
ATOM 4073 C C . GLN A 1 525 ? -53.108 -8.449 58.879 1.00 38.84 525 GLN A C 1
ATOM 4075 O O . GLN A 1 525 ? -53.624 -9.004 59.849 1.00 38.84 525 GLN A O 1
ATOM 4080 N N . THR A 1 526 ? -51.801 -8.212 58.747 1.00 39.09 526 THR A N 1
ATOM 4081 C CA . THR A 1 526 ? -50.887 -7.973 59.879 1.00 39.09 526 THR A CA 1
ATOM 4082 C C . THR A 1 526 ? -49.648 -7.224 59.371 1.00 39.09 526 THR A C 1
ATOM 4084 O O . THR A 1 526 ? -48.862 -7.765 58.599 1.00 39.09 526 THR A O 1
ATOM 4087 N N . GLU A 1 527 ? -49.574 -5.949 59.756 1.00 38.19 527 GLU A N 1
ATOM 4088 C CA . GLU A 1 527 ? -48.412 -5.247 60.342 1.00 38.19 527 GLU A CA 1
ATOM 4089 C C . GLU A 1 527 ? -47.574 -6.195 61.251 1.00 38.19 527 GLU A C 1
ATOM 4091 O O . GLU A 1 527 ? -48.135 -7.165 61.756 1.00 38.19 527 GLU A O 1
ATOM 4096 N N . GLU A 1 528 ? -46.268 -6.081 61.522 1.00 37.62 528 GLU A N 1
ATOM 4097 C CA . GLU A 1 528 ? -45.336 -4.954 61.734 1.00 37.62 528 GLU A CA 1
ATOM 4098 C C . GLU A 1 528 ? -43.866 -5.533 61.833 1.00 37.62 528 GLU A C 1
ATOM 4100 O O . GLU A 1 528 ? -43.699 -6.740 61.628 1.00 37.62 528 GLU A O 1
ATOM 4105 N N . PRO A 1 529 ? -42.812 -4.717 62.099 1.00 60.12 529 PRO A N 1
ATOM 4106 C CA . PRO A 1 529 ? -41.374 -4.960 61.859 1.00 60.12 529 PRO A CA 1
ATOM 4107 C C . PRO A 1 529 ? -40.586 -5.402 63.109 1.00 60.12 529 PRO A C 1
ATOM 4109 O O . PRO A 1 529 ? -41.167 -5.459 64.187 1.00 60.12 529 PRO A O 1
ATOM 4112 N N . THR A 1 530 ? -39.275 -5.659 62.957 1.00 34.53 530 THR A N 1
ATOM 4113 C CA . THR A 1 530 ? -38.140 -5.612 63.937 1.00 34.53 530 THR A CA 1
ATOM 4114 C C . THR A 1 530 ? -36.984 -6.444 63.336 1.00 34.53 530 THR A C 1
ATOM 4116 O O . THR A 1 530 ? -37.255 -7.330 62.531 1.00 34.53 530 THR A O 1
ATOM 4119 N N . GLU A 1 531 ? -35.688 -6.278 63.590 1.00 38.97 531 GLU A N 1
ATOM 4120 C CA . GLU A 1 531 ? -34.823 -5.327 64.299 1.00 38.97 531 GLU A CA 1
ATOM 4121 C C . GLU A 1 531 ? -33.380 -5.650 63.848 1.00 38.97 531 GLU A C 1
ATOM 4123 O O . GLU A 1 531 ? -33.139 -6.654 63.170 1.00 38.97 531 GLU A O 1
ATOM 4128 N N . ASP A 1 532 ? -32.466 -4.754 64.194 1.00 45.00 532 ASP A N 1
ATOM 4129 C CA . ASP A 1 532 ? -31.018 -4.801 63.998 1.00 45.00 532 ASP A CA 1
ATOM 4130 C C . ASP A 1 532 ? -30.328 -5.982 64.716 1.00 45.00 532 ASP A C 1
ATOM 4132 O O . ASP A 1 532 ? -30.828 -6.449 65.729 1.00 45.00 532 ASP A O 1
ATOM 4136 N N . GLU A 1 533 ? -29.160 -6.409 64.219 1.00 49.16 533 GLU A N 1
ATOM 4137 C CA . GLU A 1 533 ? -28.051 -7.061 64.960 1.00 49.16 533 GLU A CA 1
ATOM 4138 C C . GLU A 1 533 ? -26.837 -7.045 63.999 1.00 49.16 533 GLU A C 1
ATOM 4140 O O . GLU A 1 533 ? -26.901 -7.573 62.888 1.00 49.16 533 GLU A O 1
ATOM 4145 N N . GLU A 1 534 ? -25.902 -6.110 64.164 1.00 39.12 534 GLU A N 1
ATOM 4146 C CA . GLU A 1 534 ? -24.704 -6.151 65.024 1.00 39.12 534 GLU A CA 1
ATOM 4147 C C . GLU A 1 534 ? -23.546 -7.026 64.493 1.00 39.12 534 GLU A C 1
ATOM 4149 O O . GLU A 1 534 ? -23.654 -8.223 64.250 1.00 39.12 534 GLU A O 1
ATOM 4154 N N . GLU A 1 535 ? -22.451 -6.297 64.268 1.00 42.75 535 GLU A N 1
ATOM 4155 C CA . GLU A 1 535 ? -21.019 -6.603 64.285 1.00 42.75 535 GLU A CA 1
ATOM 4156 C C . GLU A 1 535 ? -20.557 -8.034 64.618 1.00 42.75 535 GLU A C 1
ATOM 4158 O O . GLU A 1 535 ? -20.875 -8.599 65.660 1.00 42.75 535 GLU A O 1
ATOM 4163 N N . GLN A 1 536 ? -19.625 -8.535 63.798 1.00 41.59 536 GLN A N 1
ATOM 4164 C CA . GLN A 1 536 ? -18.503 -9.324 64.309 1.00 41.59 536 GLN A CA 1
ATOM 4165 C C . GLN A 1 536 ? -17.258 -9.104 63.436 1.00 41.59 536 GLN A C 1
ATOM 4167 O O . GLN A 1 536 ? -17.162 -9.580 62.302 1.00 41.59 536 GLN A O 1
ATOM 4172 N N . GLU A 1 537 ? -16.350 -8.292 63.976 1.00 45.09 537 GLU A N 1
ATOM 4173 C CA . GLU A 1 537 ? -14.909 -8.333 63.725 1.00 45.09 537 GLU A CA 1
ATOM 4174 C C . GLU A 1 537 ? -14.328 -9.580 64.416 1.00 45.09 537 GLU A C 1
ATOM 4176 O O . GLU A 1 537 ? -14.831 -9.949 65.469 1.00 45.09 537 GLU A O 1
ATOM 4181 N N . ASP A 1 538 ? -13.317 -10.208 63.809 1.00 47.03 538 ASP A N 1
ATOM 4182 C CA . ASP A 1 538 ? -12.261 -11.049 64.415 1.00 47.03 538 ASP A CA 1
ATOM 4183 C C . ASP A 1 538 ? -11.264 -11.320 63.259 1.00 47.03 538 ASP A C 1
ATOM 4185 O O . ASP A 1 538 ? -11.635 -11.867 62.218 1.00 47.03 538 ASP A O 1
ATOM 4189 N N . GLU A 1 539 ? -10.148 -10.595 63.177 1.00 40.91 539 GLU A N 1
ATOM 4190 C CA . GLU A 1 539 ? -8.832 -10.889 63.778 1.00 40.91 539 GLU A CA 1
ATOM 4191 C C . GLU A 1 539 ? -8.121 -12.147 63.226 1.00 40.91 539 GLU A C 1
ATOM 4193 O O . GLU A 1 539 ? -8.594 -13.271 63.335 1.00 40.91 539 GLU A O 1
ATOM 4198 N N . GLU A 1 540 ? -6.982 -11.852 62.580 1.00 42.78 540 GLU A N 1
ATOM 4199 C CA . GLU A 1 540 ? -5.660 -12.506 62.618 1.00 42.78 540 GLU A CA 1
ATOM 4200 C C . GLU A 1 540 ? -5.526 -14.040 62.523 1.00 42.78 540 GLU A C 1
ATOM 4202 O O . GLU A 1 540 ? -6.053 -14.790 63.328 1.00 42.78 540 GLU A O 1
ATOM 4207 N N . GLU A 1 541 ? -4.674 -14.498 61.593 1.00 39.81 541 GLU A N 1
ATOM 4208 C CA . GLU A 1 541 ? -3.455 -15.249 61.955 1.00 39.81 541 GLU A CA 1
ATOM 4209 C C . GLU A 1 541 ? -2.526 -15.419 60.732 1.00 39.81 541 GLU A C 1
ATOM 4211 O O . GLU A 1 541 ? -2.884 -15.980 59.691 1.00 39.81 541 GLU A O 1
ATOM 4216 N N . GLU A 1 542 ? -1.316 -14.872 60.871 1.00 47.22 542 GLU A N 1
ATOM 4217 C CA . GLU A 1 542 ? -0.113 -15.219 60.112 1.00 47.22 542 GLU A CA 1
ATOM 4218 C C . GLU A 1 542 ? 0.376 -16.607 60.546 1.00 47.22 542 GLU A C 1
ATOM 4220 O O . GLU A 1 542 ? 0.460 -16.840 61.742 1.00 47.22 542 GLU A O 1
ATOM 4225 N N . GLU A 1 543 ? 0.829 -17.465 59.626 1.00 45.47 543 GLU A N 1
ATOM 4226 C CA . GLU A 1 543 ? 1.929 -18.401 59.920 1.00 45.47 543 GLU A CA 1
ATOM 4227 C C . GLU A 1 543 ? 2.756 -18.686 58.650 1.00 45.47 543 GLU A C 1
ATOM 4229 O O . GLU A 1 543 ? 2.254 -19.134 57.613 1.00 45.47 543 GLU A O 1
ATOM 4234 N N . GLU A 1 544 ? 4.051 -18.382 58.753 1.00 48.47 544 GLU A N 1
ATOM 4235 C CA . GLU A 1 544 ? 5.133 -18.788 57.856 1.00 48.47 544 GLU A CA 1
ATOM 4236 C C . GLU A 1 544 ? 5.658 -20.207 58.191 1.00 48.47 544 GLU A C 1
ATOM 4238 O O . GLU A 1 544 ? 5.401 -20.763 59.252 1.00 48.47 544 GLU A O 1
ATOM 4243 N N . GLU A 1 545 ? 6.503 -20.714 57.282 1.00 36.06 545 GLU A N 1
ATOM 4244 C CA . GLU A 1 545 ? 7.550 -21.747 57.448 1.00 36.06 545 GLU A CA 1
ATOM 4245 C C . GLU A 1 545 ? 7.287 -23.234 57.075 1.00 36.06 545 GLU A C 1
ATOM 4247 O O . GLU A 1 545 ? 6.962 -24.087 57.889 1.00 36.06 545 GLU A O 1
ATOM 4252 N N . GLU A 1 546 ? 7.587 -23.549 55.802 1.00 41.34 546 GLU A N 1
ATOM 4253 C CA . GLU A 1 546 ? 8.722 -24.391 55.328 1.00 41.34 546 GLU A CA 1
ATOM 4254 C C . GLU A 1 546 ? 8.892 -25.898 55.787 1.00 41.34 546 GLU A C 1
ATOM 4256 O O . GLU A 1 546 ? 7.999 -26.478 56.393 1.00 41.34 546 GLU A O 1
ATOM 4261 N N . PRO A 1 547 ? 9.889 -26.696 55.304 1.00 66.38 547 PRO A N 1
ATOM 4262 C CA . PRO A 1 547 ? 9.640 -27.810 54.368 1.00 66.38 547 PRO A CA 1
ATOM 4263 C C . PRO A 1 547 ? 10.168 -29.199 54.815 1.00 66.38 547 PRO A C 1
ATOM 4265 O O . PRO A 1 547 ? 11.213 -29.302 55.455 1.00 66.38 547 PRO A O 1
ATOM 4268 N N . VAL A 1 548 ? 9.590 -30.325 54.348 1.00 37.22 548 VAL A N 1
ATOM 4269 C CA . VAL A 1 548 ? 10.225 -31.663 54.513 1.00 37.22 548 VAL A CA 1
ATOM 4270 C C . VAL A 1 548 ? 10.067 -32.617 53.312 1.00 37.22 548 VAL A C 1
ATOM 4272 O O . VAL A 1 548 ? 9.047 -32.722 52.641 1.00 37.22 548 VAL A O 1
ATOM 4275 N N . LYS A 1 549 ? 11.178 -33.324 53.077 1.00 37.81 549 LYS A N 1
ATOM 4276 C CA . LYS A 1 549 ? 11.578 -34.260 52.017 1.00 37.81 549 LYS A CA 1
ATOM 4277 C C . LYS A 1 549 ? 10.945 -35.672 52.077 1.00 37.81 549 LYS A C 1
ATOM 4279 O O . LYS A 1 549 ? 10.792 -36.240 53.146 1.00 37.81 549 LYS A O 1
ATOM 4284 N N . LYS A 1 550 ? 10.897 -36.296 50.882 1.00 39.41 550 LYS A N 1
ATOM 4285 C CA . LYS A 1 550 ? 11.202 -37.713 50.511 1.00 39.41 550 LYS A CA 1
ATOM 4286 C C . LYS A 1 550 ? 10.363 -38.891 51.062 1.00 39.41 550 LYS A C 1
ATOM 4288 O O . LYS A 1 550 ? 10.452 -39.229 52.231 1.00 39.41 550 LYS A O 1
ATOM 4293 N N . SER A 1 551 ? 9.828 -39.700 50.131 1.00 34.50 551 SER A N 1
ATOM 4294 C CA . SER A 1 551 ? 9.838 -41.190 50.130 1.00 34.50 551 SER A CA 1
ATOM 4295 C C . SER A 1 551 ? 9.254 -41.706 48.790 1.00 34.50 551 SER A C 1
ATOM 4297 O O . SER A 1 551 ? 8.149 -41.329 48.436 1.00 34.50 551 SER A O 1
ATOM 4299 N N . THR A 1 552 ? 10.025 -42.257 47.840 1.00 35.97 552 THR A N 1
ATOM 4300 C CA . THR A 1 552 ? 10.446 -43.665 47.580 1.00 35.97 552 THR A CA 1
ATOM 4301 C C . THR A 1 552 ? 9.399 -44.717 47.134 1.00 35.97 552 THR A C 1
ATOM 4303 O O . THR A 1 552 ? 8.426 -44.965 47.829 1.00 35.97 552 THR A O 1
ATOM 4306 N N . ARG A 1 553 ? 9.792 -45.462 46.065 1.00 33.81 553 ARG A N 1
ATOM 4307 C CA . ARG A 1 553 ? 9.340 -46.784 45.514 1.00 33.81 553 ARG A CA 1
ATOM 4308 C C . ARG A 1 553 ? 8.063 -46.821 44.648 1.00 33.81 553 ARG A C 1
ATOM 4310 O O . ARG A 1 553 ? 7.059 -46.259 45.028 1.00 33.81 553 ARG A O 1
ATOM 4317 N N . GLY A 1 554 ? 7.984 -47.530 43.506 1.00 31.20 554 GLY A N 1
ATOM 4318 C CA . GLY A 1 554 ? 8.875 -48.463 42.776 1.00 31.20 554 GLY A CA 1
ATOM 4319 C C . GLY A 1 554 ? 8.296 -48.782 41.367 1.00 31.20 554 GLY A C 1
ATOM 4320 O O . GLY A 1 554 ? 7.103 -48.646 41.153 1.00 31.20 554 GLY A O 1
ATOM 4321 N N . ARG A 1 555 ? 9.115 -48.994 40.321 1.00 36.34 555 ARG A N 1
ATOM 4322 C CA . ARG A 1 555 ? 9.631 -50.278 39.761 1.00 36.34 555 ARG A CA 1
ATOM 4323 C C . ARG A 1 555 ? 8.648 -51.136 38.917 1.00 36.34 555 ARG A C 1
ATOM 4325 O O . ARG A 1 555 ? 7.896 -51.917 39.483 1.00 36.34 555 ARG A O 1
ATOM 4332 N N . LYS A 1 556 ? 8.855 -51.173 37.583 1.00 34.78 556 LYS A N 1
ATOM 4333 C CA . LYS A 1 556 ? 8.911 -52.369 36.675 1.00 34.78 556 LYS A CA 1
ATOM 4334 C C . LYS A 1 556 ? 9.272 -51.904 35.239 1.00 34.78 556 LYS A C 1
ATOM 4336 O O . LYS A 1 556 ? 8.625 -51.002 34.738 1.00 34.78 556 LYS A O 1
ATOM 4341 N N . LYS A 1 557 ? 10.455 -52.245 34.687 1.00 37.34 557 LYS A N 1
ATOM 4342 C CA . LYS A 1 557 ? 10.804 -53.382 33.776 1.00 37.34 557 LYS A CA 1
ATOM 4343 C C . LYS A 1 557 ? 9.951 -53.430 32.483 1.00 37.34 557 LYS A C 1
ATOM 4345 O O . LYS A 1 557 ? 8.746 -53.534 32.611 1.00 37.34 557 LYS A O 1
ATOM 4350 N N . GLY A 1 558 ? 10.489 -53.476 31.256 1.00 32.03 558 GLY A N 1
ATOM 4351 C CA . GLY A 1 558 ? 11.881 -53.545 30.791 1.00 32.03 558 GLY A CA 1
ATOM 4352 C C . GLY A 1 558 ? 12.020 -53.803 29.272 1.00 32.03 558 GLY A C 1
ATOM 4353 O O . GLY A 1 558 ? 11.021 -53.880 28.571 1.00 32.03 558 GLY A O 1
ATOM 4354 N N . SER A 1 559 ? 13.280 -54.029 28.852 1.00 35.31 559 SER A N 1
ATOM 4355 C CA . SER A 1 559 ? 13.778 -54.641 27.589 1.00 35.31 559 SER A CA 1
ATOM 4356 C C . SER A 1 559 ? 13.641 -53.798 26.300 1.00 35.31 559 SER A C 1
ATOM 4358 O O . SER A 1 559 ? 12.543 -53.394 25.964 1.00 35.31 559 SER A O 1
ATOM 4360 N N . GLY A 1 560 ? 14.655 -53.492 25.477 1.00 36.16 560 GLY A N 1
ATOM 4361 C CA . GLY A 1 560 ? 16.073 -53.867 25.411 1.00 36.16 560 GLY A CA 1
ATOM 4362 C C . GLY A 1 560 ? 16.404 -54.808 24.236 1.00 36.16 560 GLY A C 1
ATOM 4363 O O . GLY A 1 560 ? 16.214 -56.008 24.395 1.00 36.16 560 GLY A O 1
ATOM 4364 N N . LYS A 1 561 ? 16.945 -54.280 23.115 1.00 36.88 561 LYS A N 1
ATOM 4365 C CA . LYS A 1 561 ? 17.899 -54.899 22.135 1.00 36.88 561 LYS A CA 1
ATOM 4366 C C . LYS A 1 561 ? 18.015 -53.974 20.899 1.00 36.88 561 LYS A C 1
ATOM 4368 O O . LYS A 1 561 ? 16.985 -53.648 20.334 1.00 36.88 561 LYS A O 1
ATOM 4373 N N . LYS A 1 562 ? 19.129 -53.323 20.525 1.00 37.25 562 LYS A N 1
ATOM 4374 C CA . LYS A 1 562 ? 20.551 -53.652 20.231 1.00 37.25 562 LYS A CA 1
ATOM 4375 C C . LYS A 1 562 ? 20.808 -54.140 18.782 1.00 37.25 562 LYS A C 1
ATOM 4377 O O . LYS A 1 562 ? 20.446 -55.257 18.447 1.00 37.25 562 LYS A O 1
ATOM 4382 N N . LEU A 1 563 ? 21.453 -53.237 18.024 1.00 43.81 563 LEU A N 1
ATOM 4383 C CA . LEU A 1 563 ? 22.398 -53.320 16.886 1.00 43.81 563 LEU A CA 1
ATOM 4384 C C . LEU A 1 563 ? 22.482 -54.566 15.978 1.00 43.81 563 LEU A C 1
ATOM 4386 O O . LEU A 1 563 ? 22.664 -55.680 16.458 1.00 43.81 563 LEU A O 1
ATOM 4390 N N . GLY A 1 564 ? 22.647 -54.291 14.676 1.00 31.53 564 GLY A N 1
ATOM 4391 C CA . GLY A 1 564 ? 23.424 -55.119 13.743 1.00 31.53 564 GLY A CA 1
ATOM 4392 C C . GLY A 1 564 ? 23.291 -54.691 12.273 1.00 31.53 564 GLY A C 1
ATOM 4393 O O . GLY A 1 564 ? 22.244 -54.901 11.675 1.00 31.53 564 GLY A O 1
ATOM 4394 N N . SER A 1 565 ? 24.349 -54.112 11.696 1.00 34.91 565 SER A N 1
ATOM 4395 C CA . SER A 1 565 ? 24.653 -54.127 10.248 1.00 34.91 565 SER A CA 1
ATOM 4396 C C . SER A 1 565 ? 25.331 -55.470 9.887 1.00 34.91 565 SER A C 1
ATOM 4398 O O . SER A 1 565 ? 25.864 -56.101 10.808 1.00 34.91 565 SER A O 1
ATOM 4400 N N . PRO A 1 566 ? 25.291 -55.970 8.625 1.00 47.53 566 PRO A N 1
ATOM 4401 C CA . PRO A 1 566 ? 26.227 -55.533 7.564 1.00 47.53 566 PRO A CA 1
ATOM 4402 C C . PRO A 1 566 ? 25.696 -55.590 6.094 1.00 47.53 566 PRO A C 1
ATOM 4404 O O . PRO A 1 566 ? 24.643 -56.142 5.797 1.00 47.53 566 PRO A O 1
ATOM 4407 N N . THR A 1 567 ? 26.468 -54.982 5.183 1.00 38.97 567 THR A N 1
ATOM 4408 C CA . THR A 1 567 ? 26.446 -54.945 3.688 1.00 38.97 567 THR A CA 1
ATOM 4409 C C . THR A 1 567 ? 26.734 -56.316 3.007 1.00 38.97 567 THR A C 1
ATOM 4411 O O . THR A 1 567 ? 27.097 -57.239 3.732 1.00 38.97 567 THR A O 1
ATOM 4414 N N . PRO A 1 568 ? 26.820 -56.469 1.650 1.00 52.62 568 PRO A N 1
ATOM 4415 C CA . PRO A 1 568 ? 26.089 -55.872 0.500 1.00 52.62 568 PRO A CA 1
ATOM 4416 C C . PRO A 1 568 ? 25.655 -56.881 -0.626 1.00 52.62 568 PRO A C 1
ATOM 4418 O O . PRO A 1 568 ? 26.289 -57.916 -0.798 1.00 52.62 568 PRO A O 1
ATOM 4421 N N . SER A 1 569 ? 24.718 -56.459 -1.512 1.00 36.00 569 SER A N 1
ATOM 4422 C CA . SER A 1 569 ? 24.471 -56.877 -2.941 1.00 36.00 569 SER A CA 1
ATOM 4423 C C . SER A 1 569 ? 24.129 -58.365 -3.262 1.00 36.00 569 SER A C 1
ATOM 4425 O O . SER A 1 569 ? 24.549 -59.226 -2.502 1.00 36.00 569 SER A O 1
ATOM 4427 N N . PRO A 1 570 ? 23.402 -58.727 -4.363 1.00 48.81 570 PRO A N 1
ATOM 4428 C CA . PRO A 1 570 ? 23.353 -58.062 -5.676 1.00 48.81 570 PRO A CA 1
ATOM 4429 C C . PRO A 1 570 ? 21.973 -57.921 -6.376 1.00 48.81 570 PRO A C 1
ATOM 4431 O O . PRO A 1 570 ? 20.948 -58.447 -5.961 1.00 48.81 570 PRO A O 1
ATOM 4434 N N . SER A 1 571 ? 22.029 -57.153 -7.469 1.00 37.34 571 SER A N 1
ATOM 4435 C CA . SER A 1 571 ? 21.135 -57.027 -8.635 1.00 37.34 571 SER A CA 1
ATOM 4436 C C . SER A 1 571 ? 20.052 -58.092 -8.861 1.00 37.34 571 SER A C 1
ATOM 4438 O O . SER A 1 571 ? 20.413 -59.245 -9.062 1.00 37.34 571 SER A O 1
ATOM 4440 N N . VAL A 1 572 ? 18.792 -57.669 -9.058 1.00 36.66 572 VAL A N 1
ATOM 4441 C CA . VAL A 1 572 ? 17.869 -58.211 -10.082 1.00 36.66 572 VAL A CA 1
ATOM 4442 C C . VAL A 1 572 ? 16.852 -57.128 -10.487 1.00 36.66 572 VAL A C 1
ATOM 4444 O O . VAL A 1 572 ? 16.267 -56.443 -9.653 1.00 36.66 572 VAL A O 1
ATOM 4447 N N . SER A 1 573 ? 16.693 -56.999 -11.800 1.00 39.09 573 SER A N 1
ATOM 4448 C CA . SER A 1 573 ? 15.701 -56.267 -12.591 1.00 39.09 573 SER A CA 1
ATOM 4449 C C . SER A 1 573 ? 14.240 -56.639 -12.301 1.00 39.09 573 SER A C 1
ATOM 4451 O O . SER A 1 573 ? 13.925 -57.826 -12.256 1.00 39.09 573 SER A O 1
ATOM 4453 N N . ALA A 1 574 ? 13.328 -55.664 -12.269 1.00 38.31 574 ALA A N 1
ATOM 4454 C CA . ALA A 1 574 ? 11.933 -55.898 -12.648 1.00 38.31 574 ALA A CA 1
ATOM 4455 C C . ALA A 1 574 ? 11.247 -54.598 -13.088 1.00 38.31 574 ALA A C 1
ATOM 4457 O O . ALA A 1 574 ? 11.281 -53.580 -12.396 1.00 38.31 574 ALA A O 1
ATOM 4458 N N . ASP A 1 575 ? 10.648 -54.688 -14.268 1.00 35.91 575 ASP A N 1
ATOM 4459 C CA . ASP A 1 575 ? 9.908 -53.680 -15.008 1.00 35.91 575 ASP A CA 1
ATOM 4460 C C . ASP A 1 575 ? 8.694 -53.118 -14.251 1.00 35.91 575 ASP A C 1
ATOM 4462 O O . ASP A 1 575 ? 7.921 -53.856 -13.640 1.00 35.91 575 ASP A O 1
ATOM 4466 N N . VAL A 1 576 ? 8.468 -51.806 -14.376 1.00 39.25 576 VAL A N 1
ATOM 4467 C CA . VAL A 1 576 ? 7.204 -51.152 -14.001 1.00 39.25 576 VAL A CA 1
ATOM 4468 C C . VAL A 1 576 ? 6.578 -50.556 -15.269 1.00 39.25 576 VAL A C 1
ATOM 4470 O O . VAL A 1 576 ? 7.244 -49.788 -15.968 1.00 39.25 576 VAL A O 1
ATOM 4473 N N . PRO A 1 577 ? 5.319 -50.895 -15.605 1.00 43.16 577 PRO A N 1
ATOM 4474 C CA . PRO A 1 577 ? 4.721 -50.530 -16.879 1.00 43.16 577 PRO A CA 1
ATOM 4475 C C . PRO A 1 577 ? 4.234 -49.077 -16.911 1.00 43.16 577 PRO A C 1
ATOM 4477 O O . PRO A 1 577 ? 3.558 -48.575 -16.012 1.00 43.16 577 PRO A O 1
ATOM 4480 N N . LEU A 1 578 ? 4.557 -48.432 -18.029 1.00 36.78 578 LEU A N 1
ATOM 4481 C CA . LEU A 1 578 ? 4.178 -47.084 -18.425 1.00 36.78 578 LEU A CA 1
ATOM 4482 C C . LEU A 1 578 ? 2.662 -47.009 -18.708 1.00 36.78 578 LEU A C 1
ATOM 4484 O O . LEU A 1 578 ? 2.180 -47.545 -19.708 1.00 36.78 578 LEU A O 1
ATOM 4488 N N . ILE A 1 579 ? 1.898 -46.311 -17.862 1.00 38.19 579 ILE A N 1
ATOM 4489 C CA . ILE A 1 579 ? 0.489 -45.987 -18.135 1.00 38.19 579 ILE A CA 1
ATOM 4490 C C . ILE A 1 579 ? 0.441 -44.877 -19.192 1.00 38.19 579 ILE A C 1
ATOM 4492 O O . ILE A 1 579 ? 0.657 -43.695 -18.925 1.00 38.19 579 ILE A O 1
ATOM 4496 N N . ARG A 1 580 ? 0.170 -45.290 -20.431 1.00 33.62 580 ARG A N 1
ATOM 4497 C CA . ARG A 1 580 ? 0.024 -44.446 -21.619 1.00 33.62 580 ARG A CA 1
ATOM 4498 C C . ARG A 1 580 ? -1.396 -43.866 -21.671 1.00 33.62 580 ARG A C 1
ATOM 4500 O O . ARG A 1 580 ? -2.321 -44.516 -22.148 1.00 33.62 580 ARG A O 1
ATOM 4507 N N . SER A 1 581 ? -1.568 -42.633 -21.197 1.00 37.00 581 SER A N 1
ATOM 4508 C CA . SER A 1 581 ? -2.803 -41.856 -21.380 1.00 37.00 581 SER A CA 1
ATOM 4509 C C . SER A 1 581 ? -2.863 -41.300 -22.806 1.00 37.00 581 SER A C 1
ATOM 4511 O O . SER A 1 581 ? -2.130 -40.384 -23.175 1.00 37.00 581 SER A O 1
ATOM 4513 N N . THR A 1 582 ? -3.724 -41.891 -23.631 1.00 35.44 582 THR A N 1
ATOM 4514 C CA . THR A 1 582 ? -4.084 -41.400 -24.963 1.00 35.44 582 THR A CA 1
ATOM 4515 C C . THR A 1 582 ? -5.336 -40.534 -24.841 1.00 35.44 582 THR A C 1
ATOM 4517 O O . THR A 1 582 ? -6.441 -41.038 -24.669 1.00 35.44 582 THR A O 1
ATOM 4520 N N . ARG A 1 583 ? -5.193 -39.207 -24.953 1.00 38.41 583 ARG A N 1
ATOM 4521 C CA . ARG A 1 583 ? -6.330 -38.307 -25.204 1.00 38.41 583 ARG A CA 1
ATOM 4522 C C . ARG A 1 583 ? -6.121 -37.589 -26.529 1.00 38.41 583 ARG A C 1
ATOM 4524 O O . ARG A 1 583 ? -5.579 -36.492 -26.604 1.00 38.41 583 ARG A O 1
ATOM 4531 N N . GLN A 1 584 ? -6.543 -38.274 -27.584 1.00 35.22 584 GLN A N 1
ATOM 4532 C CA . GLN A 1 584 ? -6.594 -37.793 -28.957 1.00 35.22 584 GLN A CA 1
ATOM 4533 C C . GLN A 1 584 ? -7.712 -36.736 -29.066 1.00 35.22 584 GLN A C 1
ATOM 4535 O O . GLN A 1 584 ? -8.886 -37.037 -28.844 1.00 35.22 584 GLN A O 1
ATOM 4540 N N . ARG A 1 585 ? -7.357 -35.475 -29.350 1.00 39.62 585 ARG A N 1
ATOM 4541 C CA . ARG A 1 585 ? -8.317 -34.404 -29.670 1.00 39.62 585 ARG A CA 1
ATOM 4542 C C . ARG A 1 585 ? -8.763 -34.547 -31.130 1.00 39.62 585 ARG A C 1
ATOM 4544 O O . ARG A 1 585 ? -7.928 -34.591 -32.027 1.00 39.62 585 ARG A O 1
ATOM 4551 N N . ARG A 1 586 ? -10.081 -34.605 -31.348 1.00 38.62 586 ARG A N 1
ATOM 4552 C CA . ARG A 1 586 ? -10.729 -34.495 -32.667 1.00 38.62 586 ARG A CA 1
ATOM 4553 C C . ARG A 1 586 ? -10.526 -33.083 -33.249 1.00 38.62 586 ARG A C 1
ATOM 4555 O O . ARG A 1 586 ? -10.658 -32.125 -32.486 1.00 38.62 586 ARG A O 1
ATOM 4562 N N . PRO A 1 587 ? -10.275 -32.931 -34.561 1.00 44.00 587 PRO A N 1
ATOM 4563 C CA . PRO A 1 587 ? -10.338 -31.638 -35.231 1.00 44.00 587 PRO A CA 1
ATOM 4564 C C . PRO A 1 587 ? -11.791 -31.211 -35.482 1.00 44.00 587 PRO A C 1
ATOM 4566 O O . PRO A 1 587 ? -12.670 -32.039 -35.733 1.00 44.00 587 PRO A O 1
ATOM 4569 N N . ALA A 1 588 ? -12.020 -29.902 -35.376 1.00 43.06 588 ALA A N 1
ATOM 4570 C CA . ALA A 1 588 ? -13.292 -29.248 -35.634 1.00 43.06 588 ALA A CA 1
ATOM 4571 C C . ALA A 1 588 ? -13.637 -29.271 -37.130 1.00 43.06 588 ALA A C 1
ATOM 4573 O O . ALA A 1 588 ? -12.779 -29.111 -37.996 1.00 43.06 588 ALA A O 1
ATOM 4574 N N . ARG A 1 589 ? -14.924 -29.488 -37.386 1.00 44.47 589 ARG A N 1
ATOM 4575 C CA . ARG A 1 589 ? -15.587 -29.525 -38.685 1.00 44.47 589 ARG A CA 1
ATOM 4576 C C . ARG A 1 589 ? -15.762 -28.087 -39.189 1.00 44.47 589 ARG A C 1
ATOM 4578 O O . ARG A 1 589 ? -16.326 -27.268 -38.471 1.00 44.47 589 ARG A O 1
ATOM 4585 N N . GLN A 1 590 ? -15.277 -27.796 -40.394 1.00 42.00 590 GLN A N 1
ATOM 4586 C CA . GLN A 1 590 ? -15.734 -26.660 -41.197 1.00 42.00 590 GLN A CA 1
ATOM 4587 C C . GLN A 1 590 ? -17.130 -26.989 -41.735 1.00 42.00 590 GLN A C 1
ATOM 4589 O O . GLN A 1 590 ? -17.314 -28.052 -42.329 1.00 42.00 590 GLN A O 1
ATOM 4594 N N . GLU A 1 591 ? -18.088 -26.086 -41.551 1.00 49.34 591 GLU A N 1
ATOM 4595 C CA . GLU A 1 591 ? -19.320 -26.043 -42.337 1.00 49.34 591 GLU A CA 1
ATOM 4596 C C . GLU A 1 591 ? -19.467 -24.630 -42.921 1.00 49.34 591 GLU A C 1
ATOM 4598 O O . GLU A 1 591 ? -19.451 -23.659 -42.169 1.00 49.34 591 GLU A O 1
ATOM 4603 N N . LEU A 1 592 ? -19.506 -24.619 -44.263 1.00 46.78 592 LEU A N 1
ATOM 4604 C CA . LEU A 1 592 ? -20.130 -23.704 -45.236 1.00 46.78 592 LEU A CA 1
ATOM 4605 C C . LEU A 1 592 ? -20.057 -22.185 -45.032 1.00 46.78 592 LEU A C 1
ATOM 4607 O O . LEU A 1 592 ? -20.749 -21.652 -44.140 1.00 46.78 592 LEU A O 1
#

Organism: Mortierella alpina (NCBI:txid64518)